Protein AF-0000000066115216 (afdb_homodimer)

Foldseek 3Di:
DPPPVVLVVQLVVQCPDPPQHSVNSSVVSVVVVPDDPVVVVVVVVVVVCCVVQWFAAPQAGAIDSDNHDPLVVDPQADAQEEEEEAHNVVVVLQVVQVQHRHHYHYFVHFDDVVVPDDSVNTCLVSVLVQQVCLLVVVDPPYAEYEYEYAPDPRSVVRLVVSCVSCPPSNHWYKYFDPDLNPDDDDPPPDSNSSSNRRNPIGTD/DPPPVVLVVQLVVQCPDPPQHSVNSSVVSVVVVPDDPVVVVVVVCVVVCCVVQWFAAPQAGAIDSDNHDPLVVDPQADAQEEEEEAHNVVVVLQVVQVQHRHHYHYFVHFDDVVVPDDSVNTCLVSVLVQQVCLLVVVDPPYAEYEYEYAPDPRSVVRLVVSCVSCPPSNHWYKYFDPDPNPDDDDPCPDSNSSSNRRNPIGTD

Nearest PDB structures (foldseek):
  1vdd-assembly1_A  TM=8.696E-01  e=7.258E-22  Deinococcus radiodurans
  3vdp-assembly2_C  TM=8.618E-01  e=1.778E-21  Caldanaerobacter subterraneus subsp. tengcongensis MB4
  4o6p-assembly1_C  TM=8.663E-01  e=4.354E-21  Caldanaerobacter subterraneus subsp. tengcongensis MB4
  4jcv-assembly1_D  TM=8.712E-01  e=4.358E-20  Deinococcus radiodurans R1 = ATCC 13939 = DSM 20539
  4o6o-assembly1_B  TM=7.791E-01  e=2.156E-20  Caldanaerobacter subterraneus subsp. tengcongensis MB4

Solvent-accessible surface area (backbone atoms only — not comparable to full-atom values): 21861 Å² total; per-residue (Å²): 131,93,86,29,68,50,54,49,48,30,20,53,51,45,31,68,41,87,94,27,45,62,69,55,14,42,54,49,43,54,51,55,66,72,47,62,72,62,56,44,50,51,43,28,48,27,46,50,41,28,65,73,49,46,43,62,13,84,83,31,45,34,70,16,63,59,83,56,25,71,70,78,64,38,80,87,41,40,62,37,32,37,39,34,27,30,40,59,72,52,51,56,31,32,54,70,41,64,63,64,61,49,34,62,34,30,26,68,49,57,38,28,75,94,77,69,33,47,66,84,74,34,42,50,65,62,49,51,51,52,52,48,31,13,73,73,63,81,40,63,55,57,49,33,40,35,43,50,53,50,73,44,71,36,28,49,52,36,48,54,53,50,49,64,74,52,55,90,67,83,47,45,44,30,28,41,42,83,74,56,83,56,59,86,80,71,92,68,72,52,34,58,54,50,15,52,20,55,73,51,40,40,76,110,129,93,87,28,68,50,54,50,48,29,20,53,50,45,31,68,42,87,95,28,46,64,70,54,14,42,53,48,42,54,50,54,67,71,45,62,71,60,57,44,50,51,44,27,49,28,45,50,43,27,66,72,48,46,42,61,14,82,84,30,45,33,71,18,63,59,84,55,26,71,69,79,64,39,80,88,40,41,60,38,33,37,39,33,26,31,40,59,71,52,52,56,30,33,53,70,41,64,63,64,60,47,34,60,34,31,26,70,50,58,36,29,76,93,75,68,33,46,65,83,73,34,42,50,63,61,48,52,51,54,53,49,30,12,74,71,61,80,40,66,54,56,49,33,40,35,44,51,54,50,72,44,71,36,27,48,51,36,48,52,52,49,50,63,74,53,55,89,68,84,47,47,45,31,29,40,42,84,73,57,82,57,56,86,77,70,92,69,70,54,35,59,53,52,16,54,20,55,73,51,40,40,78,110

Radius of gyration: 29.04 Å; Cα contacts (8 Å, |Δi|>4): 678; chains: 2; bounding box: 44×91×58 Å

InterPro domains:
  IPR000093 DNA recombination protein RecR [MF_00017] (1-204)
  IPR000093 DNA recombination protein RecR [PTHR30446] (5-203)
  IPR000093 DNA recombination protein RecR [TIGR00615] (4-201)
  IPR006171 TOPRIM domain [PF13662] (81-177)
  IPR006171 TOPRIM domain [PS50880] (80-181)
  IPR006171 TOPRIM domain [SM00493] (80-171)
  IPR015967 Recombination protein RecR, zinc finger domain [PF02132] (54-74)
  IPR023627 Recombination protein RecR [SSF111304] (2-204)
  IPR034137 RecR, TOPRIM domain [cd01025] (82-197)

Structure (mmCIF, N/CA/C/O backbone):
data_AF-0000000066115216-model_v1
#
loop_
_entity.id
_entity.type
_entity.pdbx_description
1 polymer 'Recombination protein RecR'
#
loop_
_atom_site.group_PDB
_atom_site.id
_atom_site.type_symbol
_atom_site.label_atom_id
_atom_site.label_alt_id
_atom_site.label_comp_id
_atom_site.label_asym_id
_atom_site.label_entity_id
_atom_site.label_seq_id
_atom_site.pdbx_PDB_ins_code
_atom_site.Cartn_x
_atom_site.Cartn_y
_atom_site.Cartn_z
_atom_site.occupancy
_atom_site.B_iso_or_equiv
_atom_site.auth_seq_id
_atom_site.auth_comp_id
_atom_site.auth_asym_id
_atom_site.auth_atom_id
_atom_site.pdbx_PDB_model_num
ATOM 1 N N . MET A 1 1 ? 11.969 16.75 3.926 1 57.03 1 MET A N 1
ATOM 2 C CA . MET A 1 1 ? 11.867 15.586 4.809 1 57.03 1 MET A CA 1
ATOM 3 C C . MET A 1 1 ? 10.852 15.836 5.922 1 57.03 1 MET A C 1
ATOM 5 O O . MET A 1 1 ? 10.75 16.953 6.438 1 57.03 1 MET A O 1
ATOM 9 N N . LEU A 1 2 ? 9.758 15.023 6.168 1 64.12 2 LEU A N 1
ATOM 10 C CA . LEU A 1 2 ? 8.641 15.156 7.09 1 64.12 2 LEU A CA 1
ATOM 11 C C . LEU A 1 2 ? 9.133 15.375 8.516 1 64.12 2 LEU A C 1
ATOM 13 O O . LEU A 1 2 ? 8.547 16.156 9.266 1 64.12 2 LEU A O 1
ATOM 17 N N . HIS A 1 3 ? 10.422 15.031 8.82 1 79.06 3 HIS A N 1
ATOM 18 C CA . HIS A 1 3 ? 11.141 15.055 10.086 1 79.06 3 HIS A CA 1
ATOM 19 C C . HIS A 1 3 ? 10.328 14.398 11.195 1 79.06 3 HIS A C 1
ATOM 21 O O . HIS A 1 3 ? 10.281 14.906 12.32 1 79.06 3 HIS A O 1
ATOM 27 N N . ILE A 1 4 ? 9.453 13.539 10.945 1 91.81 4 ILE A N 1
ATOM 28 C CA . ILE A 1 4 ? 8.758 12.656 11.883 1 91.81 4 ILE A CA 1
ATOM 29 C C . ILE A 1 4 ? 9.195 11.211 11.648 1 91.81 4 ILE A C 1
ATOM 31 O O . ILE A 1 4 ? 8.797 10.578 10.664 1 91.81 4 ILE A O 1
ATOM 35 N N . SER A 1 5 ? 9.945 10.672 12.586 1 93.31 5 SER A N 1
ATOM 36 C CA . SER A 1 5 ? 10.656 9.414 12.391 1 93.31 5 SER A CA 1
ATOM 37 C C . SER A 1 5 ? 9.695 8.273 12.078 1 93.31 5 SER A C 1
ATOM 39 O O . SER A 1 5 ? 9.906 7.52 11.133 1 93.31 5 SER A O 1
ATOM 41 N N . ALA A 1 6 ? 8.648 8.148 12.938 1 94.56 6 ALA A N 1
ATOM 42 C CA . ALA A 1 6 ? 7.688 7.07 12.742 1 94.56 6 ALA A CA 1
ATOM 43 C C . ALA A 1 6 ? 7.012 7.168 11.383 1 94.56 6 ALA A C 1
ATOM 45 O O . ALA A 1 6 ? 6.789 6.152 10.719 1 94.56 6 ALA A O 1
ATOM 46 N N . LEU A 1 7 ? 6.711 8.328 10.961 1 94.56 7 LEU A N 1
ATOM 47 C CA . LEU A 1 7 ? 6.066 8.555 9.672 1 94.56 7 LEU A CA 1
ATOM 48 C C . LEU A 1 7 ? 7.031 8.266 8.523 1 94.56 7 LEU A C 1
ATOM 50 O O . LEU A 1 7 ? 6.648 7.668 7.516 1 94.56 7 LEU A O 1
ATOM 54 N N . GLU A 1 8 ? 8.242 8.703 8.68 1 94.81 8 GLU A N 1
ATOM 55 C CA . GLU A 1 8 ? 9.266 8.461 7.68 1 94.81 8 GLU A CA 1
ATOM 56 C C . GLU A 1 8 ? 9.5 6.965 7.48 1 94.81 8 GLU A C 1
ATOM 58 O O . GLU A 1 8 ? 9.695 6.508 6.352 1 94.81 8 GLU A O 1
ATOM 63 N N . LYS A 1 9 ? 9.516 6.293 8.547 1 96.44 9 LYS A N 1
ATOM 64 C CA . LYS A 1 9 ? 9.695 4.844 8.469 1 96.44 9 LYS A CA 1
ATOM 65 C C . LYS A 1 9 ? 8.547 4.191 7.695 1 96.44 9 LYS A C 1
ATOM 67 O O . LYS A 1 9 ? 8.773 3.299 6.879 1 96.44 9 LYS A O 1
ATOM 72 N N . LEU A 1 10 ? 7.355 4.652 8.008 1 97.44 10 LEU A N 1
ATOM 73 C CA . LEU A 1 10 ? 6.211 4.098 7.297 1 97.44 10 LEU A CA 1
ATOM 74 C C . LEU A 1 10 ? 6.289 4.414 5.809 1 97.44 10 LEU A C 1
ATOM 76 O O . LEU A 1 10 ? 6.039 3.545 4.969 1 97.44 10 LEU A O 1
ATOM 80 N N . VAL A 1 11 ? 6.637 5.633 5.461 1 96.44 11 VAL A N 1
ATOM 81 C CA . VAL A 1 11 ? 6.785 6.035 4.066 1 96.44 11 VAL A CA 1
ATOM 82 C C . VAL A 1 11 ? 7.836 5.156 3.385 1 96.44 11 VAL A C 1
ATOM 84 O O . VAL A 1 11 ? 7.633 4.695 2.26 1 96.44 11 VAL A O 1
ATOM 87 N N . HIS A 1 12 ? 8.906 4.91 4.102 1 97.06 12 HIS A N 1
ATOM 88 C CA . HIS A 1 12 ? 9.984 4.086 3.58 1 97.06 12 HIS A CA 1
ATOM 89 C C . HIS A 1 12 ? 9.508 2.668 3.287 1 97.06 12 HIS A C 1
ATOM 91 O O . HIS A 1 12 ? 9.781 2.129 2.211 1 97.06 12 HIS A O 1
ATOM 97 N N . GLU A 1 13 ? 8.828 2.09 4.188 1 98 13 GLU A N 1
ATOM 98 C CA . GLU A 1 13 ? 8.359 0.72 4.008 1 98 13 GLU A CA 1
ATOM 99 C C . GLU A 1 13 ? 7.328 0.635 2.885 1 98 13 GLU A C 1
ATOM 101 O O . GLU A 1 13 ? 7.352 -0.305 2.086 1 98 13 GLU A O 1
ATOM 106 N N . LEU A 1 14 ? 6.426 1.597 2.84 1 98 14 LEU A N 1
ATOM 107 C CA . LEU A 1 14 ? 5.41 1.614 1.793 1 98 14 LEU A CA 1
ATOM 108 C C . LEU A 1 14 ? 6.047 1.785 0.419 1 98 14 LEU A C 1
ATOM 110 O O . LEU A 1 14 ? 5.562 1.232 -0.57 1 98 14 LEU A O 1
ATOM 114 N N . SER A 1 15 ? 7.141 2.498 0.331 1 97.5 15 SER A N 1
ATOM 115 C CA . SER A 1 15 ? 7.801 2.785 -0.937 1 97.5 15 SER A CA 1
ATOM 116 C C . SER A 1 15 ? 8.492 1.547 -1.493 1 97.5 15 SER A C 1
ATOM 118 O O . SER A 1 15 ? 8.898 1.524 -2.656 1 97.5 15 SER A O 1
ATOM 120 N N . ARG A 1 16 ? 8.633 0.53 -0.709 1 96.69 16 ARG A N 1
ATOM 121 C CA . ARG A 1 16 ? 9.234 -0.723 -1.151 1 96.69 16 ARG A CA 1
ATOM 122 C C . ARG A 1 16 ? 8.242 -1.557 -1.953 1 96.69 16 ARG A C 1
ATOM 124 O O . ARG A 1 16 ? 8.625 -2.521 -2.617 1 96.69 16 ARG A O 1
ATOM 131 N N . LEU A 1 17 ? 7.004 -1.22 -1.838 1 97 17 LEU A N 1
ATOM 132 C CA . LEU A 1 17 ? 5.984 -1.913 -2.617 1 97 17 LEU A CA 1
ATOM 133 C C . LEU A 1 17 ? 6.074 -1.536 -4.09 1 97 17 LEU A C 1
ATOM 135 O O . LEU A 1 17 ? 6.301 -0.371 -4.426 1 97 17 LEU A O 1
ATOM 139 N N . PRO A 1 18 ? 5.961 -2.543 -4.969 1 94.06 18 PRO A N 1
ATOM 140 C CA . PRO A 1 18 ? 6.055 -2.242 -6.398 1 94.06 18 PRO A CA 1
ATOM 141 C C . PRO A 1 18 ? 4.98 -1.263 -6.867 1 94.06 18 PRO A C 1
ATOM 143 O O . PRO A 1 18 ? 3.805 -1.427 -6.535 1 94.06 18 PRO A O 1
ATOM 146 N N . GLY A 1 19 ? 5.422 -0.26 -7.598 1 93.81 19 GLY A N 1
ATOM 147 C CA . GLY A 1 19 ? 4.492 0.709 -8.156 1 93.81 19 GLY A CA 1
ATOM 148 C C . GLY A 1 19 ? 4.184 1.854 -7.207 1 93.81 19 GLY A C 1
ATOM 149 O O . GLY A 1 19 ? 3.445 2.775 -7.562 1 93.81 19 GLY A O 1
ATOM 150 N N . ILE A 1 20 ? 4.719 1.768 -6.023 1 96.12 20 ILE A N 1
ATOM 151 C CA . ILE A 1 20 ? 4.488 2.814 -5.031 1 96.12 20 ILE A CA 1
ATOM 152 C C . ILE A 1 20 ? 5.77 3.619 -4.828 1 96.12 20 ILE A C 1
ATOM 154 O O . ILE A 1 20 ? 6.66 3.201 -4.086 1 96.12 20 ILE A O 1
ATOM 158 N N . GLY A 1 21 ? 5.82 4.73 -5.422 1 93.5 21 GLY A N 1
ATOM 159 C CA . GLY A 1 21 ? 6.961 5.609 -5.234 1 93.5 21 GLY A CA 1
ATOM 160 C C . GLY A 1 21 ? 6.883 6.426 -3.957 1 93.5 21 GLY A C 1
ATOM 161 O O . GLY A 1 21 ? 5.887 6.367 -3.236 1 93.5 21 GLY A O 1
ATOM 162 N N . PRO A 1 22 ? 7.891 7.18 -3.75 1 91.19 22 PRO A N 1
ATOM 163 C CA . PRO A 1 22 ? 7.945 7.938 -2.498 1 91.19 22 PRO A CA 1
ATOM 164 C C . PRO A 1 22 ? 6.773 8.906 -2.344 1 91.19 22 PRO A C 1
ATOM 166 O O . PRO A 1 22 ? 6.25 9.078 -1.24 1 91.19 22 PRO A O 1
ATOM 169 N N . LYS A 1 23 ? 6.398 9.523 -3.354 1 88.75 23 LYS A N 1
ATOM 170 C CA . LYS A 1 23 ? 5.293 10.477 -3.291 1 88.75 23 LYS A CA 1
ATOM 171 C C . LYS A 1 23 ? 3.986 9.781 -2.912 1 88.75 23 LYS A C 1
ATOM 173 O O . LYS A 1 23 ? 3.258 10.25 -2.037 1 88.75 23 LYS A O 1
ATOM 178 N N . THR A 1 24 ? 3.75 8.703 -3.582 1 93.06 24 THR A N 1
ATOM 179 C CA . THR A 1 24 ? 2.553 7.922 -3.287 1 93.06 24 THR A CA 1
ATOM 180 C C . THR A 1 24 ? 2.623 7.332 -1.882 1 93.06 24 THR A C 1
ATOM 182 O O . THR A 1 24 ? 1.634 7.348 -1.146 1 93.06 24 THR A O 1
ATOM 185 N N . ALA A 1 25 ? 3.775 6.852 -1.558 1 96.25 25 ALA A N 1
ATOM 186 C CA . ALA A 1 25 ? 3.973 6.297 -0.222 1 96.25 25 ALA A CA 1
ATOM 187 C C . ALA A 1 25 ? 3.646 7.324 0.856 1 96.25 25 ALA A C 1
ATOM 189 O O . ALA A 1 25 ? 3.029 6.996 1.871 1 96.25 25 ALA A O 1
ATOM 190 N N . GLN A 1 26 ? 4.051 8.469 0.618 1 92.19 26 GLN A N 1
ATOM 191 C CA . GLN A 1 26 ? 3.779 9.539 1.569 1 92.19 26 GLN A CA 1
ATOM 192 C C . GLN A 1 26 ? 2.281 9.812 1.683 1 92.19 26 GLN A C 1
ATOM 194 O O . GLN A 1 26 ? 1.754 9.961 2.787 1 92.19 26 GLN A O 1
ATOM 199 N N . ARG A 1 27 ? 1.673 9.875 0.555 1 90.75 27 ARG A N 1
ATOM 200 C CA . ARG A 1 27 ? 0.226 10.062 0.549 1 90.75 27 ARG A CA 1
ATOM 201 C C . ARG A 1 27 ? -0.474 8.961 1.34 1 90.75 27 ARG A C 1
ATOM 203 O O . ARG A 1 27 ? -1.367 9.242 2.143 1 90.75 27 ARG A O 1
ATOM 210 N N . LEU A 1 28 ? -0.059 7.801 1.14 1 96.31 28 LEU A N 1
ATOM 211 C CA . LEU A 1 28 ? -0.652 6.664 1.833 1 96.31 28 LEU A CA 1
ATOM 212 C C . LEU A 1 28 ? -0.384 6.738 3.332 1 96.31 28 LEU A C 1
ATOM 214 O O . LEU A 1 28 ? -1.267 6.445 4.141 1 96.31 28 LEU A O 1
ATOM 218 N N . ALA A 1 29 ? 0.762 7.125 3.664 1 95.56 29 ALA A N 1
ATOM 219 C CA . ALA A 1 29 ? 1.128 7.234 5.074 1 95.56 29 ALA A CA 1
ATOM 220 C C . ALA A 1 29 ? 0.261 8.266 5.785 1 95.56 29 ALA A C 1
ATOM 222 O O . ALA A 1 29 ? -0.219 8.023 6.898 1 95.56 29 ALA A O 1
ATOM 223 N N . TYR A 1 30 ? 0.048 9.375 5.148 1 90.88 30 TYR A N 1
ATOM 224 C CA . TYR A 1 30 ? -0.783 10.414 5.738 1 90.88 30 TYR A CA 1
ATOM 225 C C . TYR A 1 30 ? -2.234 9.961 5.844 1 90.88 30 TYR A C 1
ATOM 227 O O . TYR A 1 30 ? -2.922 10.281 6.816 1 90.88 30 TYR A O 1
ATOM 235 N N . TYR A 1 31 ? -2.648 9.273 4.863 1 94 31 TYR A N 1
ATOM 236 C CA . TYR A 1 31 ? -3.988 8.703 4.93 1 94 31 TYR A CA 1
ATOM 237 C C . TYR A 1 31 ? -4.133 7.793 6.148 1 94 31 TYR A C 1
ATOM 239 O O . TYR A 1 31 ? -5.098 7.91 6.906 1 94 31 TYR A O 1
ATOM 247 N N . ILE A 1 32 ? -3.197 6.926 6.273 1 96 32 ILE A N 1
ATOM 248 C CA . ILE A 1 32 ? -3.223 5.973 7.379 1 96 32 ILE A CA 1
ATOM 249 C C . ILE A 1 32 ? -3.238 6.73 8.711 1 96 32 ILE A C 1
ATOM 251 O O . ILE A 1 32 ? -3.969 6.359 9.633 1 96 32 ILE A O 1
ATOM 255 N N . LEU A 1 33 ? -2.463 7.754 8.75 1 92.38 33 LEU A N 1
ATOM 256 C CA . LEU A 1 33 ? -2.383 8.562 9.969 1 92.38 33 LEU A CA 1
ATOM 257 C C . LEU A 1 33 ? -3.742 9.156 10.312 1 92.38 33 LEU A C 1
ATOM 259 O O . LEU A 1 33 ? -4.074 9.312 11.492 1 92.38 33 LEU A O 1
ATOM 263 N N . ARG A 1 34 ? -4.527 9.453 9.367 1 89.5 34 ARG A N 1
ATOM 264 C CA . ARG A 1 34 ? -5.801 10.133 9.578 1 89.5 34 ARG A CA 1
ATOM 265 C C . ARG A 1 34 ? -6.902 9.133 9.922 1 89.5 34 ARG A C 1
ATOM 267 O O . ARG A 1 34 ? -7.977 9.523 10.391 1 89.5 34 ARG A O 1
ATOM 274 N N . THR A 1 35 ? -6.66 7.863 9.648 1 92.06 35 THR A N 1
ATOM 275 C CA . THR A 1 35 ? -7.656 6.848 9.969 1 92.06 35 THR A CA 1
ATOM 276 C C . THR A 1 35 ? -7.633 6.516 11.461 1 92.06 35 THR A C 1
ATOM 278 O O . THR A 1 35 ? -6.695 6.887 12.164 1 92.06 35 THR A O 1
ATOM 281 N N . GLY A 1 36 ? -8.672 5.906 11.93 1 91.44 36 GLY A N 1
ATOM 282 C CA . GLY A 1 36 ? -8.641 5.359 13.281 1 91.44 36 GLY A CA 1
ATOM 283 C C . GLY A 1 36 ? -7.645 4.227 13.438 1 91.44 36 GLY A C 1
ATOM 284 O O . GLY A 1 36 ? -7 3.818 12.469 1 91.44 36 GLY A O 1
ATOM 285 N N . ASN A 1 37 ? -7.504 3.74 14.641 1 94.75 37 ASN A N 1
ATOM 286 C CA . ASN A 1 37 ? -6.535 2.693 14.945 1 94.75 37 ASN A CA 1
ATOM 287 C C . ASN A 1 37 ? -6.953 1.352 14.352 1 94.75 37 ASN A C 1
ATOM 289 O O . ASN A 1 37 ? -6.113 0.475 14.133 1 94.75 37 ASN A O 1
ATOM 293 N N . GLU A 1 38 ? -8.18 1.227 14.07 1 96.38 38 GLU A N 1
ATOM 294 C CA . GLU A 1 38 ? -8.719 -0.063 13.656 1 96.38 38 GLU A CA 1
ATOM 295 C C . GLU A 1 38 ? -8.156 -0.49 12.305 1 96.38 38 GLU A C 1
ATOM 297 O O . GLU A 1 38 ? -7.738 -1.639 12.133 1 96.38 38 GLU A O 1
ATOM 302 N N . TYR A 1 39 ? -8.102 0.486 11.453 1 97.06 39 TYR A N 1
ATOM 303 C CA . TYR A 1 39 ? -7.707 0.114 10.102 1 97.06 39 TYR A CA 1
ATOM 304 C C . TYR A 1 39 ? -6.246 -0.316 10.055 1 97.06 39 TYR A C 1
ATOM 306 O O . TYR A 1 39 ? -5.93 -1.404 9.57 1 97.06 39 TYR A O 1
ATOM 314 N N . PRO A 1 40 ? -5.277 0.459 10.555 1 97.44 40 PRO A N 1
ATOM 315 C CA . PRO A 1 40 ? -3.891 -0.01 10.57 1 97.44 40 PRO A CA 1
ATOM 316 C C . PRO A 1 40 ? -3.73 -1.356 11.273 1 97.44 40 PRO A C 1
ATOM 318 O O . PRO A 1 40 ? -2.887 -2.166 10.883 1 97.44 40 PRO A O 1
ATOM 321 N N . GLU A 1 41 ? -4.461 -1.582 12.258 1 97.69 41 GLU A N 1
ATOM 322 C CA . GLU A 1 41 ? -4.406 -2.857 12.969 1 97.69 41 GLU A CA 1
ATOM 323 C C . GLU A 1 41 ? -4.879 -4.004 12.078 1 97.69 41 GLU A C 1
ATOM 325 O O . GLU A 1 41 ? -4.238 -5.055 12.023 1 97.69 41 GLU A O 1
ATOM 330 N N . ARG A 1 42 ? -5.992 -3.791 11.398 1 97.88 42 ARG A N 1
ATOM 331 C CA . ARG A 1 42 ? -6.508 -4.809 10.484 1 97.88 42 ARG A CA 1
ATOM 332 C C . ARG A 1 42 ? -5.52 -5.09 9.359 1 97.88 42 ARG A C 1
ATOM 334 O O . ARG A 1 42 ? -5.301 -6.242 8.992 1 97.88 42 ARG A O 1
ATOM 341 N N . LEU A 1 43 ? -4.965 -4.02 8.836 1 98.31 43 LEU A N 1
ATOM 342 C CA . LEU A 1 43 ? -3.996 -4.176 7.762 1 98.31 43 LEU A CA 1
ATOM 343 C C . LEU A 1 43 ? -2.76 -4.926 8.25 1 98.31 43 LEU A C 1
ATOM 345 O O . LEU A 1 43 ? -2.26 -5.82 7.559 1 98.31 43 LEU A O 1
ATOM 349 N N . SER A 1 44 ? -2.268 -4.527 9.414 1 98.31 44 SER A N 1
ATOM 350 C CA . SER A 1 44 ? -1.124 -5.207 10.016 1 98.31 44 SER A CA 1
ATOM 351 C C . SER A 1 44 ? -1.404 -6.691 10.211 1 98.31 44 SER A C 1
ATOM 353 O O . SER A 1 44 ? -0.568 -7.535 9.883 1 98.31 44 SER A O 1
ATOM 355 N N . GLU A 1 45 ? -2.553 -6.984 10.727 1 98.06 45 GLU A N 1
ATOM 356 C CA . GLU A 1 45 ? -2.939 -8.375 10.953 1 98.06 45 GLU A CA 1
ATOM 357 C C . GLU A 1 45 ? -3.014 -9.148 9.641 1 98.06 45 GLU A C 1
ATOM 359 O O . GLU A 1 45 ? -2.592 -10.305 9.562 1 98.06 45 GLU A O 1
ATOM 364 N N . ALA A 1 46 ? -3.609 -8.555 8.703 1 98 46 ALA A N 1
ATOM 365 C CA . ALA A 1 46 ? -3.732 -9.195 7.398 1 98 46 ALA A CA 1
ATOM 366 C C . ALA A 1 46 ? -2.359 -9.5 6.805 1 98 46 ALA A C 1
ATOM 368 O O . ALA A 1 46 ? -2.154 -10.562 6.215 1 98 46 ALA A O 1
ATOM 369 N N . LEU A 1 47 ? -1.439 -8.586 6.941 1 98.06 47 LEU A N 1
ATOM 370 C CA . LEU A 1 47 ? -0.071 -8.758 6.461 1 98.06 47 LEU A CA 1
ATOM 371 C C . LEU A 1 47 ? 0.584 -9.969 7.109 1 98.06 47 LEU A C 1
ATOM 373 O O . LEU A 1 47 ? 1.174 -10.805 6.422 1 98.06 47 LEU A O 1
ATOM 377 N N . LEU A 1 48 ? 0.459 -10.031 8.375 1 97.56 48 LEU A N 1
ATOM 378 C CA . LEU A 1 48 ? 1.113 -11.102 9.125 1 97.56 48 LEU A CA 1
ATOM 379 C C . LEU A 1 48 ? 0.408 -12.43 8.898 1 97.56 48 LEU A C 1
ATOM 381 O O . LEU A 1 48 ? 1.06 -13.477 8.805 1 97.56 48 LEU A O 1
ATOM 385 N N . ARG A 1 49 ? -0.871 -12.422 8.797 1 97 49 ARG A N 1
ATOM 386 C CA . ARG A 1 49 ? -1.667 -13.633 8.617 1 97 49 ARG A CA 1
ATOM 387 C C . ARG A 1 49 ? -1.369 -14.289 7.273 1 97 49 ARG A C 1
ATOM 389 O O . ARG A 1 49 ? -1.328 -15.516 7.172 1 97 49 ARG A O 1
ATOM 396 N N . VAL A 1 50 ? -1.199 -13.5 6.262 1 96.44 50 VAL A N 1
ATOM 397 C CA . VAL A 1 50 ? -0.963 -14.07 4.941 1 96.44 50 VAL A CA 1
ATOM 398 C C . VAL A 1 50 ? 0.341 -14.867 4.945 1 96.44 50 VAL A C 1
ATOM 400 O O . VAL A 1 50 ? 0.431 -15.93 4.324 1 96.44 50 VAL A O 1
ATOM 403 N N . LYS A 1 51 ? 1.303 -14.375 5.652 1 95.5 51 LYS A N 1
ATOM 404 C CA . LYS A 1 51 ? 2.594 -15.055 5.738 1 95.5 51 LYS A CA 1
ATOM 405 C C . LYS A 1 51 ? 2.494 -16.328 6.578 1 95.5 51 LYS A C 1
ATOM 407 O O . LYS A 1 51 ? 3.168 -17.312 6.289 1 95.5 51 LYS A O 1
ATOM 412 N N . ALA A 1 52 ? 1.693 -16.312 7.547 1 95.75 52 ALA A N 1
ATOM 413 C CA . ALA A 1 52 ? 1.558 -17.422 8.477 1 95.75 52 ALA A CA 1
ATOM 414 C C . ALA A 1 52 ? 0.706 -18.547 7.879 1 95.75 52 ALA A C 1
ATOM 416 O O . ALA A 1 52 ? 0.958 -19.719 8.125 1 95.75 52 ALA A O 1
ATOM 417 N N . GLU A 1 53 ? -0.274 -18.172 7.086 1 96.5 53 GLU A N 1
ATOM 418 C CA . GLU A 1 53 ? -1.305 -19.141 6.723 1 96.5 53 GLU A CA 1
ATOM 419 C C . GLU A 1 53 ? -1.141 -19.609 5.281 1 96.5 53 GLU A C 1
ATOM 421 O O . GLU A 1 53 ? -1.551 -20.719 4.93 1 96.5 53 GLU A O 1
ATOM 426 N N . VAL A 1 54 ? -0.584 -18.797 4.445 1 96.25 54 VAL A N 1
ATOM 427 C CA . VAL A 1 54 ? -0.508 -19.141 3.029 1 96.25 54 VAL A CA 1
ATOM 428 C C . VAL A 1 54 ? 0.788 -19.891 2.748 1 96.25 54 VAL A C 1
ATOM 430 O O . VAL A 1 54 ? 1.863 -19.484 3.189 1 96.25 54 VAL A O 1
ATOM 433 N N . HIS A 1 55 ? 0.699 -20.953 2.035 1 95.12 55 HIS A N 1
ATOM 434 C CA . HIS A 1 55 ? 1.84 -21.797 1.663 1 95.12 55 HIS A CA 1
ATOM 435 C C . HIS A 1 55 ? 1.634 -22.422 0.292 1 95.12 55 HIS A C 1
ATOM 437 O O . HIS A 1 55 ? 0.556 -22.312 -0.296 1 95.12 55 HIS A O 1
ATOM 443 N N . ASP A 1 56 ? 2.645 -23.094 -0.224 1 95.75 56 ASP A N 1
ATOM 444 C CA . ASP A 1 56 ? 2.559 -23.766 -1.513 1 95.75 56 ASP A CA 1
ATOM 445 C C . ASP A 1 56 ? 1.747 -25.062 -1.398 1 95.75 56 ASP A C 1
ATOM 447 O O . ASP A 1 56 ? 1.892 -25.812 -0.428 1 95.75 56 ASP A O 1
ATOM 451 N N . CYS A 1 57 ? 0.851 -25.25 -2.24 1 97.19 57 CYS A N 1
ATOM 452 C CA . CYS A 1 57 ? 0.209 -26.562 -2.379 1 97.19 57 CYS A CA 1
ATOM 453 C C . CYS A 1 57 ? 1.245 -27.656 -2.57 1 97.19 57 CYS A C 1
ATOM 455 O O . CYS A 1 57 ? 2.141 -27.531 -3.406 1 97.19 57 CYS A O 1
ATOM 457 N N . PRO A 1 58 ? 1.122 -28.703 -1.828 1 97.19 58 PRO A N 1
ATOM 458 C CA . PRO A 1 58 ? 2.143 -29.75 -1.936 1 97.19 58 PRO A CA 1
ATOM 459 C C . PRO A 1 58 ? 2.104 -30.469 -3.277 1 97.19 58 PRO A C 1
ATOM 461 O O . PRO A 1 58 ? 3.064 -31.156 -3.641 1 97.19 58 PRO A O 1
ATOM 464 N N . THR A 1 59 ? 1.083 -30.312 -4.055 1 96.31 59 THR A N 1
ATOM 465 C CA . THR A 1 59 ? 0.916 -31.031 -5.312 1 96.31 59 THR A CA 1
ATOM 466 C C . THR A 1 59 ? 1.383 -30.172 -6.492 1 96.31 59 THR A C 1
ATOM 468 O O . THR A 1 59 ? 2.223 -30.609 -7.281 1 96.31 59 THR A O 1
ATOM 471 N N . CYS A 1 60 ? 0.853 -28.969 -6.578 1 97.69 60 CYS A N 1
ATOM 472 C CA . CYS A 1 60 ? 1.066 -28.219 -7.809 1 97.69 60 CYS A CA 1
ATOM 473 C C . CYS A 1 60 ? 1.864 -26.938 -7.539 1 97.69 60 CYS A C 1
ATOM 475 O O . CYS A 1 60 ? 2.203 -26.203 -8.469 1 97.69 60 CYS A O 1
ATOM 477 N N . PHE A 1 61 ? 2.01 -26.594 -6.223 1 97.5 61 PHE A N 1
ATOM 478 C CA . PHE A 1 61 ? 2.836 -25.484 -5.766 1 97.5 61 PHE A CA 1
ATOM 479 C C . PHE A 1 61 ? 2.139 -24.156 -6.02 1 97.5 61 PHE A C 1
ATOM 481 O O . PHE A 1 61 ? 2.787 -23.109 -6.07 1 97.5 61 PHE A O 1
ATOM 488 N N . ASN A 1 62 ? 0.849 -24.172 -6.23 1 95.69 62 ASN A N 1
ATOM 489 C CA . ASN A 1 62 ? 0.031 -22.969 -6.105 1 95.69 62 ASN A CA 1
ATOM 490 C C . ASN A 1 62 ? -0.114 -22.531 -4.648 1 95.69 62 ASN A C 1
ATOM 492 O O . ASN A 1 62 ? 0.142 -23.328 -3.736 1 95.69 62 ASN A O 1
ATOM 496 N N . TYR A 1 63 ? -0.54 -21.297 -4.477 1 95 63 TYR A N 1
ATOM 497 C CA . TYR A 1 63 ? -0.75 -20.828 -3.111 1 95 63 TYR A CA 1
ATOM 498 C C . TYR A 1 63 ? -2.051 -21.375 -2.539 1 95 63 TYR A C 1
ATOM 500 O O . TYR A 1 63 ? -3.049 -21.5 -3.254 1 95 63 TYR A O 1
ATOM 508 N N . THR A 1 64 ? -2.016 -21.672 -1.254 1 95.44 64 THR A N 1
ATOM 509 C CA . THR A 1 64 ? -3.211 -22.109 -0.546 1 95.44 64 THR A CA 1
ATOM 510 C C . THR A 1 64 ? -3.082 -21.859 0.951 1 95.44 64 THR A C 1
ATOM 512 O O . THR A 1 64 ? -1.977 -21.656 1.46 1 95.44 64 THR A O 1
ATOM 515 N N . ASP A 1 65 ? -4.176 -21.703 1.61 1 95.06 65 ASP A N 1
ATOM 516 C CA . ASP A 1 65 ? -4.188 -21.594 3.066 1 95.06 65 ASP A CA 1
ATOM 517 C C . ASP A 1 65 ? -4.852 -22.828 3.691 1 95.06 65 ASP A C 1
ATOM 519 O O . ASP A 1 65 ? -5.188 -22.828 4.879 1 95.06 65 ASP A O 1
ATOM 523 N N . THR A 1 66 ? -5.141 -23.844 2.895 1 94.75 66 THR A N 1
ATOM 524 C CA . THR A 1 66 ? -5.637 -25.156 3.311 1 94.75 66 THR A CA 1
ATOM 525 C C . THR A 1 66 ? -4.629 -26.25 2.98 1 94.75 66 THR A C 1
ATOM 527 O O . THR A 1 66 ? -3.496 -25.953 2.59 1 94.75 66 THR A O 1
ATOM 530 N N . ASP A 1 67 ? -5.027 -27.5 3.084 1 95.56 67 ASP A N 1
ATOM 531 C CA . ASP A 1 67 ? -4.086 -28.594 2.861 1 95.56 67 ASP A CA 1
ATOM 532 C C . ASP A 1 67 ? -3.625 -28.641 1.405 1 95.56 67 ASP A C 1
ATOM 534 O O . ASP A 1 67 ? -2.434 -28.781 1.13 1 95.56 67 ASP A O 1
ATOM 538 N N . ILE A 1 68 ? -4.578 -28.531 0.504 1 95.62 68 ILE A N 1
ATOM 539 C CA . ILE A 1 68 ? -4.277 -28.469 -0.921 1 95.62 68 ILE A CA 1
ATOM 540 C C . ILE A 1 68 ? -5.086 -27.359 -1.573 1 95.62 68 ILE A C 1
ATOM 542 O O . ILE A 1 68 ? -6.086 -26.906 -1.016 1 95.62 68 ILE A O 1
ATOM 546 N N . CYS A 1 69 ? -4.648 -26.891 -2.684 1 95.69 69 CYS A N 1
ATOM 547 C CA . CYS A 1 69 ? -5.312 -25.75 -3.311 1 95.69 69 CYS A CA 1
ATOM 548 C C . CYS A 1 69 ? -6.629 -26.172 -3.949 1 95.69 69 CYS A C 1
ATOM 550 O O . CYS A 1 69 ? -6.887 -27.359 -4.133 1 95.69 69 CYS A O 1
ATOM 552 N N . ARG A 1 70 ? -7.402 -25.25 -4.324 1 93.56 70 ARG A N 1
ATOM 553 C CA . ARG A 1 70 ? -8.758 -25.484 -4.82 1 93.56 70 ARG A CA 1
ATOM 554 C C . ARG A 1 70 ? -8.727 -26.234 -6.148 1 93.56 70 ARG A C 1
ATOM 556 O O . ARG A 1 70 ? -9.656 -26.984 -6.469 1 93.56 70 ARG A O 1
ATOM 563 N N . TYR A 1 71 ? -7.734 -26.031 -6.965 1 95.12 71 TYR A N 1
ATOM 564 C CA . TYR A 1 71 ? -7.648 -26.688 -8.266 1 95.12 71 TYR A CA 1
ATOM 565 C C . TYR A 1 71 ? -7.254 -28.141 -8.117 1 95.12 71 TYR A C 1
ATOM 567 O O . TYR A 1 71 ? -7.719 -29 -8.875 1 95.12 71 TYR A O 1
ATOM 575 N N . CYS A 1 72 ? -6.422 -28.453 -7.172 1 96.06 72 CYS A N 1
ATOM 576 C CA . CYS A 1 72 ? -6.039 -29.828 -6.895 1 96.06 72 CYS A CA 1
ATOM 577 C C . CYS A 1 72 ? -7.145 -30.562 -6.148 1 96.06 72 CYS A C 1
ATOM 579 O O . CYS A 1 72 ? -7.297 -31.781 -6.297 1 96.06 72 CYS A O 1
ATOM 581 N N . GLU A 1 73 ? -7.91 -29.844 -5.441 1 95.62 73 GLU A N 1
ATOM 582 C CA . GLU A 1 73 ? -8.992 -30.438 -4.672 1 95.62 73 GLU A CA 1
ATOM 583 C C . GLU A 1 73 ? -10.211 -30.703 -5.555 1 95.62 73 GLU A C 1
ATOM 585 O O . GLU A 1 73 ? -11.047 -31.547 -5.234 1 95.62 73 GLU A O 1
ATOM 590 N N . ASP A 1 74 ? -10.336 -30.047 -6.609 1 95.44 74 ASP A N 1
ATOM 591 C CA . ASP A 1 74 ? -11.508 -30.109 -7.48 1 95.44 74 ASP A CA 1
ATOM 592 C C . ASP A 1 74 ? -11.523 -31.422 -8.273 1 95.44 74 ASP A C 1
ATOM 594 O O . ASP A 1 74 ? -10.797 -31.562 -9.258 1 95.44 74 ASP A O 1
ATOM 598 N N . SER A 1 75 ? -12.469 -32.25 -7.957 1 94.94 75 SER A N 1
ATOM 599 C CA . SER A 1 75 ? -12.531 -33.562 -8.578 1 94.94 75 SER A CA 1
ATOM 600 C C . SER A 1 75 ? -13.102 -33.5 -9.984 1 94.94 75 SER A C 1
ATOM 602 O O . SER A 1 75 ? -13.023 -34.469 -10.75 1 94.94 75 SER A O 1
ATOM 604 N N . HIS A 1 76 ? -13.617 -32.438 -10.375 1 95.31 76 HIS A N 1
ATOM 605 C CA . HIS A 1 76 ? -14.219 -32.281 -11.695 1 95.31 76 HIS A CA 1
ATOM 606 C C . HIS A 1 76 ? -13.156 -31.938 -12.742 1 95.31 76 HIS A C 1
ATOM 608 O O . HIS A 1 76 ? -13.43 -31.969 -13.938 1 95.31 76 HIS A O 1
ATOM 614 N N . ARG A 1 77 ? -12.016 -31.672 -12.289 1 95.44 77 ARG A N 1
ATOM 615 C CA . ARG A 1 77 ? -10.938 -31.344 -13.219 1 95.44 77 ARG A CA 1
ATOM 616 C C . ARG A 1 77 ? -10.266 -32.594 -13.758 1 95.44 77 ARG A C 1
ATOM 618 O O . ARG A 1 77 ? -10.18 -33.594 -13.062 1 95.44 77 ARG A O 1
ATOM 625 N N . SER A 1 78 ? -9.789 -32.438 -14.961 1 95.5 78 SER A N 1
ATOM 626 C CA . SER A 1 78 ? -9.117 -33.562 -15.594 1 95.5 78 SER A CA 1
ATOM 627 C C . SER A 1 78 ? -7.688 -33.719 -15.094 1 95.5 78 SER A C 1
ATOM 629 O O . SER A 1 78 ? -6.949 -32.75 -15.008 1 95.5 78 SER A O 1
ATOM 631 N N . ASP A 1 79 ? -7.309 -34.938 -14.891 1 95.5 79 ASP A N 1
ATOM 632 C CA . ASP A 1 79 ? -5.941 -35.219 -14.461 1 95.5 79 ASP A CA 1
ATOM 633 C C . ASP A 1 79 ? -5.047 -35.5 -15.664 1 95.5 79 ASP A C 1
ATOM 635 O O . ASP A 1 79 ? -3.834 -35.688 -15.516 1 95.5 79 ASP A O 1
ATOM 639 N N . GLU A 1 80 ? -5.629 -35.469 -16.781 1 94.62 80 GLU A N 1
ATOM 640 C CA . GLU A 1 80 ? -4.914 -35.938 -17.969 1 94.62 80 GLU A CA 1
ATOM 641 C C . GLU A 1 80 ? -3.998 -34.844 -18.516 1 94.62 80 GLU A C 1
ATOM 643 O O . GLU A 1 80 ? -3.115 -35.125 -19.328 1 94.62 80 GLU A O 1
ATOM 648 N N . SER A 1 81 ? -4.234 -33.625 -18.125 1 95.19 81 SER A N 1
ATOM 649 C CA . SER A 1 81 ? -3.447 -32.5 -18.641 1 95.19 81 SER A CA 1
ATOM 650 C C . SER A 1 81 ? -2.93 -31.609 -17.516 1 95.19 81 SER A C 1
ATOM 652 O O . SER A 1 81 ? -3.658 -31.312 -16.578 1 95.19 81 SER A O 1
ATOM 654 N N . ILE A 1 82 ? -1.642 -31.297 -17.625 1 96.69 82 ILE A N 1
ATOM 655 C CA . ILE A 1 82 ? -1.026 -30.375 -16.672 1 96.69 82 ILE A CA 1
ATOM 656 C C . ILE A 1 82 ? -0.561 -29.109 -17.406 1 96.69 82 ILE A C 1
ATOM 658 O O . ILE A 1 82 ? 0.143 -29.188 -18.406 1 96.69 82 ILE A O 1
ATOM 662 N N . CYS A 1 83 ? -1.026 -28.047 -16.922 1 95.94 83 CYS A N 1
ATOM 663 C CA . CYS A 1 83 ? -0.567 -26.75 -17.422 1 95.94 83 CYS A CA 1
ATOM 664 C C . CYS A 1 83 ? 0.503 -26.156 -16.516 1 95.94 83 CYS A C 1
ATOM 666 O O . CYS A 1 83 ? 0.238 -25.875 -15.352 1 95.94 83 CYS A O 1
ATOM 668 N N . VAL A 1 84 ? 1.667 -25.953 -17.094 1 97 84 VAL A N 1
ATOM 669 C CA . VAL A 1 84 ? 2.812 -25.469 -16.328 1 97 84 VAL A CA 1
ATOM 670 C C . VAL A 1 84 ? 2.932 -23.953 -16.484 1 97 84 VAL A C 1
ATOM 672 O O . VAL A 1 84 ? 2.979 -23.438 -17.609 1 97 84 VAL A O 1
ATOM 675 N N . VAL A 1 85 ? 2.936 -23.266 -15.32 1 95.12 85 VAL A N 1
ATOM 676 C CA . VAL A 1 85 ? 3.006 -21.812 -15.352 1 95.12 85 VAL A CA 1
ATOM 677 C C . VAL A 1 85 ? 4.203 -21.328 -14.531 1 95.12 85 VAL A C 1
ATOM 679 O O . VAL A 1 85 ? 4.75 -22.078 -13.727 1 95.12 85 VAL A O 1
ATOM 682 N N . GLU A 1 86 ? 4.598 -20.016 -14.719 1 94.06 86 GLU A N 1
ATOM 683 C CA . GLU A 1 86 ? 5.75 -19.469 -14.008 1 94.06 86 GLU A CA 1
ATOM 684 C C . GLU A 1 86 ? 5.375 -19.062 -12.586 1 94.06 86 GLU A C 1
ATOM 686 O O . GLU A 1 86 ? 6.121 -19.312 -11.641 1 94.06 86 GLU A O 1
ATOM 691 N N . GLU A 1 87 ? 4.184 -18.453 -12.469 1 91.75 87 GLU A N 1
ATOM 692 C CA . GLU A 1 87 ? 3.768 -17.891 -11.188 1 91.75 87 GLU A CA 1
ATOM 693 C C . GLU A 1 87 ? 2.32 -18.266 -10.875 1 91.75 87 GLU A C 1
ATOM 695 O O . GLU A 1 87 ? 1.51 -18.453 -11.781 1 91.75 87 GLU A O 1
ATOM 700 N N . PRO A 1 88 ? 2.01 -18.281 -9.57 1 92 88 PRO A N 1
ATOM 701 C CA . PRO A 1 88 ? 0.623 -18.562 -9.188 1 92 88 PRO A CA 1
ATOM 702 C C . PRO A 1 88 ? -0.366 -17.578 -9.805 1 92 88 PRO A C 1
ATOM 704 O O . PRO A 1 88 ? -1.492 -17.953 -10.133 1 92 88 PRO A O 1
ATOM 707 N N . SER A 1 89 ? 0.036 -16.375 -9.984 1 85.44 89 SER A N 1
ATOM 708 C CA . SER A 1 89 ? -0.845 -15.352 -10.539 1 85.44 89 SER A CA 1
ATOM 709 C C . SER A 1 89 ? -1.261 -15.695 -11.969 1 85.44 89 SER A C 1
ATOM 711 O O . SER A 1 89 ? -2.301 -15.234 -12.445 1 85.44 89 SER A O 1
ATOM 713 N N . ASP A 1 90 ? -0.543 -16.5 -12.68 1 86.31 90 ASP A N 1
ATOM 714 C CA . ASP A 1 90 ? -0.854 -16.906 -14.047 1 86.31 90 ASP A CA 1
ATOM 715 C C . ASP A 1 90 ? -2.096 -17.797 -14.086 1 86.31 90 ASP A C 1
ATOM 717 O O . ASP A 1 90 ? -2.84 -17.797 -15.07 1 86.31 90 ASP A O 1
ATOM 721 N N . ILE A 1 91 ? -2.238 -18.516 -13.047 1 90.19 91 ILE A N 1
ATOM 722 C CA . ILE A 1 91 ? -3.385 -19.422 -12.969 1 90.19 91 ILE A CA 1
ATOM 723 C C . ILE A 1 91 ? -4.68 -18.609 -13.016 1 90.19 91 ILE A C 1
ATOM 725 O O . ILE A 1 91 ? -5.621 -18.984 -13.719 1 90.19 91 ILE A O 1
ATOM 729 N N . MET A 1 92 ? -4.648 -17.547 -12.289 1 81.38 92 MET A N 1
ATOM 730 C CA . MET A 1 92 ? -5.844 -16.719 -12.25 1 81.38 92 MET A CA 1
ATOM 731 C C . MET A 1 92 ? -6.207 -16.219 -13.648 1 81.38 92 MET A C 1
ATOM 733 O O . MET A 1 92 ? -7.383 -16.188 -14.008 1 81.38 92 MET A O 1
ATOM 737 N N . ARG A 1 93 ? -5.254 -15.906 -14.359 1 79 93 ARG A N 1
ATOM 738 C CA . ARG A 1 93 ? -5.465 -15.406 -15.711 1 79 93 ARG A CA 1
ATOM 739 C C . ARG A 1 93 ? -6.031 -16.5 -16.609 1 79 93 ARG A C 1
ATOM 741 O O . ARG A 1 93 ? -6.93 -16.234 -17.422 1 79 93 ARG A O 1
ATOM 748 N N . ILE A 1 94 ? -5.527 -17.578 -16.5 1 85.31 94 ILE A N 1
ATOM 749 C CA . ILE A 1 94 ? -5.969 -18.703 -17.312 1 85.31 94 ILE A CA 1
ATOM 750 C C . ILE A 1 94 ? -7.387 -19.109 -16.922 1 85.31 94 ILE A C 1
ATOM 752 O O . ILE A 1 94 ? -8.242 -19.312 -17.781 1 85.31 94 ILE A O 1
ATOM 756 N N . GLU A 1 95 ? -7.641 -19.141 -15.625 1 86 95 GLU A N 1
ATOM 757 C CA . GLU A 1 95 ? -8.945 -19.547 -15.117 1 86 95 GLU A CA 1
ATOM 758 C C . GLU A 1 95 ? -10.031 -18.562 -15.531 1 86 95 GLU A C 1
ATOM 760 O O . GLU A 1 95 ? -11.164 -18.953 -15.828 1 86 95 GLU A O 1
ATOM 765 N N . SER A 1 96 ? -9.656 -17.344 -15.477 1 79.12 96 SER A N 1
ATOM 766 C CA . SER A 1 96 ? -10.617 -16.312 -15.836 1 79.12 96 SER A CA 1
ATOM 767 C C . SER A 1 96 ? -11.062 -16.438 -17.297 1 79.12 96 SER A C 1
ATOM 769 O O . SER A 1 96 ? -12.164 -16.031 -17.656 1 79.12 96 SER A O 1
ATOM 771 N N . SER A 1 97 ? -10.273 -17.016 -18.047 1 77.44 97 SER A N 1
ATOM 772 C CA . SER A 1 97 ? -10.586 -17.188 -19.469 1 77.44 97 SER A CA 1
ATOM 773 C C . SER A 1 97 ? -11.477 -18.422 -19.672 1 77.44 97 SER A C 1
ATOM 775 O O . SER A 1 97 ? -12.117 -18.562 -20.719 1 77.44 97 SER A O 1
ATOM 777 N N . GLY A 1 98 ? -11.5 -19.312 -18.797 1 82.25 98 GLY A N 1
ATOM 778 C CA . GLY A 1 98 ? -12.258 -20.547 -18.922 1 82.25 98 GLY A CA 1
ATOM 779 C C . GLY A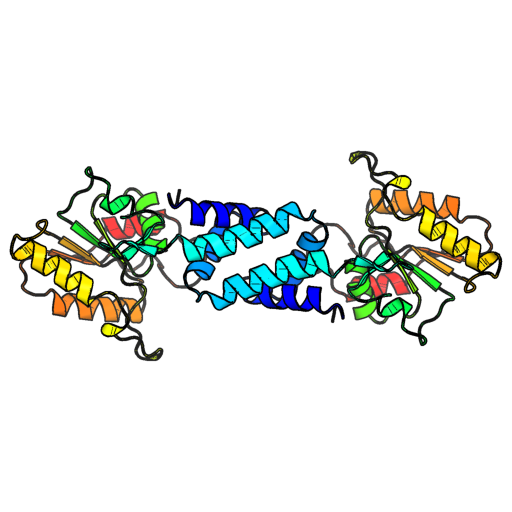 1 98 ? -11.672 -21.516 -19.938 1 82.25 98 GLY A C 1
ATOM 780 O O . GLY A 1 98 ? -12.297 -22.516 -20.281 1 82.25 98 GLY A O 1
ATOM 781 N N . ALA A 1 99 ? -10.461 -21.375 -20.359 1 81.88 99 ALA A N 1
ATOM 782 C CA . ALA A 1 99 ? -9.867 -22.078 -21.5 1 81.88 99 ALA A CA 1
ATOM 783 C C . ALA A 1 99 ? -9.297 -23.422 -21.062 1 81.88 99 ALA A C 1
ATOM 785 O O . ALA A 1 99 ? -9 -24.281 -21.891 1 81.88 99 ALA A O 1
ATOM 786 N N . PHE A 1 100 ? -9.164 -23.609 -19.781 1 89.75 100 PHE A N 1
ATOM 787 C CA . PHE A 1 100 ? -8.445 -24.797 -19.328 1 89.75 100 PHE A CA 1
ATOM 788 C C . PHE A 1 100 ? -9.156 -25.438 -18.141 1 89.75 100 PHE A C 1
ATOM 790 O O . PHE A 1 100 ? -9.578 -24.75 -17.219 1 89.75 100 PHE A O 1
ATOM 797 N N . ARG A 1 101 ? -9.266 -26.797 -18.172 1 91.88 101 ARG A N 1
ATOM 798 C CA . ARG A 1 101 ? -9.977 -27.516 -17.109 1 91.88 101 ARG A CA 1
ATOM 799 C C . ARG A 1 101 ? -9.117 -28.656 -16.547 1 91.88 101 ARG A C 1
ATOM 801 O O . ARG A 1 101 ? -9.648 -29.625 -16.016 1 91.88 101 ARG A O 1
ATOM 808 N N . GLY A 1 102 ? -7.828 -28.531 -16.734 1 95.94 102 GLY A N 1
ATOM 809 C CA . GLY A 1 102 ? -6.926 -29.547 -16.188 1 95.94 102 GLY A CA 1
ATOM 810 C C . GLY A 1 102 ? -6.246 -29.094 -14.914 1 95.94 102 GLY A C 1
ATOM 811 O O . GLY A 1 102 ? -6.82 -28.344 -14.125 1 95.94 102 GLY A O 1
ATOM 812 N N . ARG A 1 103 ? -5.047 -29.734 -14.664 1 97.19 103 ARG A N 1
ATOM 813 C CA . ARG A 1 103 ? -4.281 -29.453 -13.453 1 97.19 103 ARG A CA 1
ATOM 814 C C . ARG A 1 103 ? -3.146 -28.469 -13.742 1 97.19 103 ARG A C 1
ATOM 816 O O . ARG A 1 103 ? -2.758 -28.281 -14.898 1 97.19 103 ARG A O 1
ATOM 823 N N . TYR A 1 104 ? -2.688 -27.906 -12.641 1 97.38 104 TYR A N 1
ATOM 824 C CA . TYR A 1 104 ? -1.619 -26.938 -12.805 1 97.38 104 TYR A CA 1
ATOM 825 C C . TYR A 1 104 ? -0.336 -27.406 -12.133 1 97.38 104 TYR A C 1
ATOM 827 O O . TYR A 1 104 ? -0.365 -28.312 -11.297 1 97.38 104 TYR A O 1
ATOM 835 N N . HIS A 1 105 ? 0.74 -26.797 -12.539 1 98.38 105 HIS A N 1
ATOM 836 C CA . HIS A 1 105 ? 2.027 -26.875 -11.859 1 98.38 105 HIS A CA 1
ATOM 837 C C . HIS A 1 105 ? 2.768 -25.547 -11.938 1 98.38 105 HIS A C 1
ATOM 839 O O . HIS A 1 105 ? 3.035 -25.047 -13.039 1 98.38 105 HIS A O 1
ATOM 845 N N . VAL A 1 106 ? 3.023 -25.031 -10.805 1 97.75 106 VAL A N 1
ATOM 846 C CA . VAL A 1 106 ? 3.678 -23.734 -10.75 1 97.75 106 VAL A CA 1
ATOM 847 C C . VAL A 1 106 ? 5.18 -23.906 -10.539 1 97.75 106 VAL A C 1
ATOM 849 O O . VAL A 1 106 ? 5.602 -24.594 -9.602 1 97.75 106 VAL A O 1
ATOM 852 N N . LEU A 1 107 ? 5.973 -23.25 -11.391 1 98 107 LEU A N 1
ATOM 853 C CA . LEU A 1 107 ? 7.422 -23.406 -11.32 1 98 107 LEU A CA 1
ATOM 854 C C . LEU A 1 107 ? 8.031 -22.422 -10.344 1 98 107 LEU A C 1
ATOM 856 O O . LEU A 1 107 ? 9.148 -22.625 -9.859 1 98 107 LEU A O 1
ATOM 860 N N . HIS A 1 108 ? 7.406 -21.344 -10.055 1 95.88 108 HIS A N 1
ATOM 861 C CA . HIS A 1 108 ? 7.855 -20.234 -9.234 1 95.88 108 HIS A CA 1
ATOM 862 C C . HIS A 1 108 ? 9.039 -19.516 -9.875 1 95.88 108 HIS A C 1
ATOM 864 O O . HIS A 1 108 ? 10.016 -19.188 -9.203 1 95.88 108 HIS A O 1
ATOM 870 N N . GLY A 1 109 ? 8.898 -19.297 -11.156 1 94.62 109 GLY A N 1
ATOM 871 C CA . GLY A 1 109 ? 9.898 -18.578 -11.914 1 94.62 109 GLY A CA 1
ATOM 872 C C . GLY A 1 109 ? 10.281 -19.266 -13.211 1 94.62 109 GLY A C 1
ATOM 873 O O . GLY A 1 109 ? 9.562 -20.141 -13.695 1 94.62 109 GLY A O 1
ATOM 874 N N . ALA A 1 110 ? 11.344 -18.75 -13.828 1 96.12 110 ALA A N 1
ATOM 875 C CA . ALA A 1 110 ? 11.938 -19.297 -15.039 1 96.12 110 ALA A CA 1
ATOM 876 C C . ALA A 1 110 ? 13.461 -19.312 -14.953 1 96.12 110 ALA A C 1
ATOM 878 O O . ALA A 1 110 ? 14.039 -18.578 -14.148 1 96.12 110 ALA A O 1
ATOM 879 N N . ILE A 1 111 ? 14.031 -20.203 -15.695 1 96.62 111 ILE A N 1
ATOM 880 C CA . ILE A 1 111 ? 15.492 -20.281 -15.734 1 96.62 111 ILE A CA 1
ATOM 881 C C . ILE A 1 111 ? 16.062 -18.953 -16.25 1 96.62 111 ILE A C 1
ATOM 883 O O . ILE A 1 111 ? 15.648 -18.453 -17.297 1 96.62 111 ILE A O 1
ATOM 887 N N . SER A 1 112 ? 16.969 -18.422 -15.453 1 95.44 112 SER A N 1
ATOM 888 C CA . SER A 1 112 ? 17.625 -17.156 -15.789 1 95.44 112 SER A CA 1
ATOM 889 C C . SER A 1 112 ? 19.109 -17.203 -15.406 1 95.44 112 SER A C 1
ATOM 891 O O . SER A 1 112 ? 19.469 -16.859 -14.281 1 95.44 112 SER A O 1
ATOM 893 N N . PRO A 1 113 ? 19.922 -17.438 -16.375 1 90.69 113 PRO A N 1
ATOM 894 C CA . PRO A 1 113 ? 21.344 -17.5 -16.078 1 90.69 113 PRO A CA 1
ATOM 895 C C . PRO A 1 113 ? 21.891 -16.188 -15.516 1 90.69 113 PRO A C 1
ATOM 897 O O . PRO A 1 113 ? 22.672 -16.188 -14.562 1 90.69 113 PRO A O 1
ATOM 900 N N . LEU A 1 114 ? 21.406 -15.062 -16.078 1 91.31 114 LEU A N 1
ATOM 901 C CA . LEU A 1 114 ? 21.875 -13.742 -15.656 1 91.31 114 LEU A CA 1
ATOM 902 C C . LEU A 1 114 ? 21.547 -13.484 -14.188 1 91.31 114 LEU A C 1
ATOM 904 O O . LEU A 1 114 ? 22.297 -12.781 -13.5 1 91.31 114 LEU A O 1
ATOM 908 N N . GLU A 1 115 ? 20.484 -14.094 -13.758 1 92.62 115 GLU A N 1
ATOM 909 C CA . GLU A 1 115 ? 20.078 -13.898 -12.375 1 92.62 115 GLU A CA 1
ATOM 910 C C . GLU A 1 115 ? 20.516 -15.07 -11.5 1 92.62 115 GLU A C 1
ATOM 912 O O . GLU A 1 115 ? 20.141 -15.148 -10.328 1 92.62 115 GLU A O 1
ATOM 917 N N . GLY A 1 116 ? 21.125 -16 -12.031 1 94 116 GLY A N 1
ATOM 918 C CA . GLY A 1 116 ? 21.609 -17.156 -11.289 1 94 116 GLY A CA 1
ATOM 919 C C . GLY A 1 116 ? 20.516 -18.156 -10.953 1 94 116 GLY A C 1
ATOM 920 O O . GLY A 1 116 ? 20.641 -18.922 -10 1 94 116 GLY A O 1
ATOM 921 N N . ILE A 1 117 ? 19.453 -18.172 -11.672 1 95.94 117 ILE A N 1
ATOM 922 C CA . ILE A 1 117 ? 18.344 -19.078 -11.422 1 95.94 117 ILE A CA 1
ATOM 923 C C . ILE A 1 117 ? 18.453 -20.297 -12.352 1 95.94 117 ILE A C 1
ATOM 925 O O . ILE A 1 117 ? 18.297 -20.172 -13.57 1 95.94 117 ILE A O 1
ATOM 929 N N . GLY A 1 118 ? 18.75 -21.375 -11.758 1 95.94 118 GLY A N 1
ATOM 930 C CA . GLY A 1 118 ? 18.766 -22.641 -12.492 1 95.94 118 GLY A CA 1
ATOM 931 C C . GLY A 1 118 ? 17.578 -23.531 -12.203 1 95.94 118 GLY A C 1
ATOM 932 O O . GLY A 1 118 ? 16.656 -23.125 -11.492 1 95.94 118 GLY A O 1
ATOM 933 N N . PRO A 1 119 ? 17.562 -24.734 -12.781 1 95.75 119 PRO A N 1
ATOM 934 C CA . PRO A 1 119 ? 16.453 -25.672 -12.578 1 95.75 119 PRO A CA 1
ATOM 935 C C . PRO A 1 119 ? 16.234 -26.016 -11.109 1 95.75 119 PRO A C 1
ATOM 937 O O . PRO A 1 119 ? 15.102 -26.25 -10.688 1 95.75 119 PRO A O 1
ATOM 940 N N . LYS A 1 120 ? 17.312 -26 -10.336 1 95.75 120 LYS A N 1
ATOM 941 C CA . LYS A 1 120 ? 17.25 -26.406 -8.938 1 95.75 120 LYS A CA 1
ATOM 942 C C . LYS A 1 120 ? 16.516 -25.375 -8.094 1 95.75 120 LYS A C 1
ATOM 944 O O . LYS A 1 120 ? 16 -25.688 -7.02 1 95.75 120 LYS A O 1
ATOM 949 N N . GLU A 1 121 ? 16.531 -24.172 -8.57 1 95.5 121 GLU A N 1
ATOM 950 C CA . GLU A 1 121 ? 15.867 -23.094 -7.852 1 95.5 121 GLU A CA 1
ATOM 951 C C . GLU A 1 121 ? 14.375 -23.031 -8.18 1 95.5 121 GLU A C 1
ATOM 953 O O . GLU A 1 121 ? 13.633 -22.234 -7.602 1 95.5 121 GLU A O 1
ATOM 958 N N . LEU A 1 122 ? 13.93 -23.922 -9.062 1 97.44 122 LEU A N 1
ATOM 959 C CA . LEU A 1 122 ? 12.539 -23.969 -9.508 1 97.44 122 LEU A CA 1
ATOM 960 C C . LEU A 1 122 ? 11.891 -25.297 -9.109 1 97.44 122 LEU A C 1
ATOM 962 O O . LEU A 1 122 ? 12.547 -26.172 -8.547 1 97.44 122 LEU A O 1
ATOM 966 N N . LYS A 1 123 ? 10.648 -25.438 -9.383 1 98.06 123 LYS A N 1
ATOM 967 C CA . LYS A 1 123 ? 9.938 -26.672 -9.039 1 98.06 123 LYS A CA 1
ATOM 968 C C . LYS A 1 123 ? 9.883 -27.625 -10.227 1 98.06 123 LYS A C 1
ATOM 970 O O . LYS A 1 123 ? 8.836 -28.203 -10.523 1 98.06 123 LYS A O 1
ATOM 975 N N . ILE A 1 124 ? 11 -27.688 -10.883 1 97.88 124 ILE A N 1
ATOM 976 C CA . ILE A 1 124 ? 11.078 -28.531 -12.07 1 97.88 124 ILE A CA 1
ATOM 977 C C . ILE A 1 124 ? 11.18 -30 -11.664 1 97.88 124 ILE A C 1
ATOM 979 O O . ILE A 1 124 ? 10.508 -30.859 -12.242 1 97.88 124 ILE A O 1
ATOM 983 N N . LYS A 1 125 ? 12.031 -30.297 -10.703 1 97.38 125 LYS A N 1
ATOM 984 C CA . LYS A 1 125 ? 12.18 -31.672 -10.234 1 97.38 125 LYS A CA 1
ATOM 985 C C . LYS A 1 125 ? 10.836 -32.25 -9.812 1 97.38 125 LYS A C 1
ATOM 987 O O . LYS A 1 125 ? 10.516 -33.406 -10.164 1 97.38 125 LYS A O 1
ATOM 992 N N . GLU A 1 126 ? 10.133 -31.469 -9.094 1 97.69 126 GLU A N 1
ATOM 993 C CA . GLU A 1 126 ? 8.836 -31.922 -8.609 1 97.69 126 GLU A CA 1
ATOM 994 C C . GLU A 1 126 ? 7.871 -32.188 -9.766 1 97.69 126 GLU A C 1
ATOM 996 O O . GLU A 1 126 ? 7.043 -33.094 -9.695 1 97.69 126 GLU A O 1
ATOM 1001 N N . LEU A 1 127 ? 7.984 -31.391 -10.789 1 97.44 127 LEU A N 1
ATOM 1002 C CA . LEU A 1 127 ? 7.18 -31.594 -11.984 1 97.44 127 LEU A CA 1
ATOM 1003 C C . LEU A 1 127 ? 7.523 -32.938 -12.641 1 97.44 127 LEU A C 1
ATOM 1005 O O . LEU A 1 127 ? 6.629 -33.719 -12.992 1 97.44 127 LEU A O 1
ATOM 1009 N N . ILE A 1 128 ? 8.773 -33.156 -12.773 1 95.69 128 ILE A N 1
ATOM 1010 C CA . ILE A 1 128 ? 9.242 -34.375 -13.406 1 95.69 128 ILE A CA 1
ATOM 1011 C C . ILE A 1 128 ? 8.797 -35.594 -12.578 1 95.69 128 ILE A C 1
ATOM 1013 O O . ILE A 1 128 ? 8.328 -36.562 -13.133 1 95.69 128 ILE A O 1
ATOM 1017 N N . ASP A 1 129 ? 8.977 -35.469 -11.32 1 96 129 ASP A N 1
ATOM 1018 C CA . ASP A 1 129 ? 8.547 -36.531 -10.438 1 96 129 ASP A CA 1
ATOM 1019 C C . ASP A 1 129 ? 7.051 -36.812 -10.602 1 96 129 ASP A C 1
ATOM 1021 O O . ASP A 1 129 ? 6.637 -38 -10.641 1 96 129 ASP A O 1
ATOM 1025 N N . ARG A 1 130 ? 6.312 -35.812 -10.664 1 95.5 130 ARG A N 1
ATOM 1026 C CA . ARG A 1 130 ? 4.867 -35.938 -10.836 1 95.5 130 ARG A CA 1
ATOM 1027 C C . ARG A 1 130 ? 4.52 -36.625 -12.141 1 95.5 130 ARG A C 1
ATOM 1029 O O . ARG A 1 130 ? 3.615 -37.469 -12.172 1 95.5 130 ARG A O 1
ATOM 1036 N N . VAL A 1 131 ? 5.168 -36.344 -13.188 1 94.69 131 VAL A N 1
ATOM 1037 C CA . VAL A 1 131 ? 4.961 -36.969 -14.492 1 94.69 131 VAL A CA 1
ATOM 1038 C C . VAL A 1 131 ? 5.348 -38.438 -14.43 1 94.69 131 VAL A C 1
ATOM 1040 O O . VAL A 1 131 ? 4.613 -39.312 -14.922 1 94.69 131 VAL A O 1
ATOM 1043 N N . GLU A 1 132 ? 6.43 -38.719 -13.773 1 93.94 132 GLU A N 1
ATOM 1044 C CA . GLU A 1 132 ? 6.91 -40.094 -13.656 1 93.94 132 GLU A CA 1
ATOM 1045 C C . GLU A 1 132 ? 5.938 -40.938 -12.852 1 93.94 132 GLU A C 1
ATOM 1047 O O . GLU A 1 132 ? 5.715 -42.125 -13.18 1 93.94 132 GLU A O 1
ATOM 1052 N N . ASP A 1 133 ? 5.441 -40.375 -11.844 1 94.25 133 ASP A N 1
ATOM 1053 C CA . ASP A 1 133 ? 4.438 -41.062 -11.055 1 94.25 133 ASP A CA 1
ATOM 1054 C C . ASP A 1 133 ? 3.23 -41.438 -11.906 1 94.25 133 ASP A C 1
ATOM 1056 O O . ASP A 1 133 ? 2.678 -42.531 -11.758 1 94.25 133 ASP A O 1
ATOM 1060 N N . GLY A 1 134 ? 2.84 -40.594 -12.766 1 91.25 134 GLY A N 1
ATOM 1061 C CA . GLY A 1 134 ? 1.745 -40.875 -13.68 1 91.25 134 GLY A CA 1
ATOM 1062 C C . GLY A 1 134 ? 2.066 -41.969 -14.664 1 91.25 134 GLY A C 1
ATOM 1063 O O . GLY A 1 134 ? 1.226 -42.844 -14.938 1 91.25 134 GLY A O 1
ATOM 1064 N N . LEU A 1 135 ? 3.26 -42 -15.109 1 89.38 135 LEU A N 1
ATOM 1065 C CA . LEU A 1 135 ? 3.697 -43 -16.094 1 89.38 135 LEU A CA 1
ATOM 1066 C C . LEU A 1 135 ? 3.834 -44.375 -15.461 1 89.38 135 LEU A C 1
ATOM 1068 O O . LEU A 1 135 ? 3.562 -45.375 -16.109 1 89.38 135 LEU A O 1
ATOM 1072 N N . SER A 1 136 ? 4.219 -44.344 -14.203 1 91.25 136 SER A N 1
ATOM 1073 C CA . SER A 1 136 ? 4.457 -45.625 -13.516 1 91.25 136 SER A CA 1
ATOM 1074 C C . SER A 1 136 ? 3.17 -46.188 -12.922 1 91.25 136 SER A C 1
ATOM 1076 O O . SER A 1 136 ? 3.152 -47.312 -12.414 1 91.25 136 SER A O 1
ATOM 1078 N N . GLY A 1 137 ? 2.139 -45.406 -12.93 1 90.38 137 GLY A N 1
ATOM 1079 C CA . GLY A 1 137 ? 0.857 -45.875 -12.43 1 90.38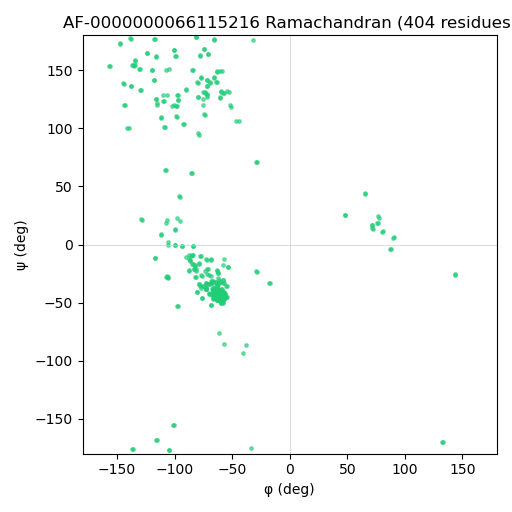 137 GLY A CA 1
ATOM 1080 C C . GLY A 1 137 ? 0.656 -45.594 -10.953 1 90.38 137 GLY A C 1
ATOM 1081 O O . GLY A 1 137 ? -0.335 -46.031 -10.359 1 90.38 137 GLY A O 1
ATOM 1082 N N . THR A 1 138 ? 1.513 -44.906 -10.328 1 91.75 138 THR A N 1
ATOM 1083 C CA . THR A 1 138 ? 1.402 -44.594 -8.914 1 91.75 138 THR A CA 1
ATOM 1084 C C . THR A 1 138 ? 0.629 -43.281 -8.719 1 91.75 138 THR A C 1
ATOM 1086 O O . THR A 1 138 ? 0.25 -42.938 -7.594 1 91.75 138 THR A O 1
ATOM 1089 N N . GLY A 1 139 ? 0.432 -42.625 -9.805 1 90.5 139 GLY A N 1
ATOM 1090 C CA . GLY A 1 139 ? -0.352 -41.406 -9.836 1 90.5 139 GLY A CA 1
ATOM 1091 C C . GLY A 1 139 ? -1.301 -41.344 -11.016 1 90.5 139 GLY A C 1
ATOM 1092 O O . GLY A 1 139 ? -1.435 -42.312 -11.766 1 90.5 139 GLY A O 1
ATOM 1093 N N . PRO A 1 140 ? -1.936 -40.219 -11.078 1 91 140 PRO A N 1
ATOM 1094 C CA . PRO A 1 140 ? -2.848 -40.062 -12.219 1 91 140 PRO A CA 1
ATOM 1095 C C . PRO A 1 140 ? -2.119 -40.031 -13.555 1 91 140 PRO A C 1
ATOM 1097 O O . PRO A 1 140 ? -1.03 -39.469 -13.664 1 91 140 PRO A O 1
ATOM 1100 N N . ALA A 1 141 ? -2.746 -40.625 -14.547 1 91.19 141 ALA A N 1
ATOM 1101 C CA . ALA A 1 141 ? -2.154 -40.688 -15.883 1 91.19 141 ALA A CA 1
ATOM 1102 C C . ALA A 1 141 ? -2.184 -39.312 -16.547 1 91.19 141 ALA A C 1
ATOM 1104 O O . ALA A 1 141 ? -3.236 -38.656 -16.625 1 91.19 141 ALA A O 1
ATOM 1105 N N . ILE A 1 142 ? -1.083 -38.906 -16.984 1 94.06 142 ILE A N 1
ATOM 1106 C CA . ILE A 1 142 ? -0.941 -37.625 -17.672 1 94.06 142 ILE A CA 1
ATOM 1107 C C . ILE A 1 142 ? -0.739 -37.844 -19.172 1 94.06 142 ILE A C 1
ATOM 1109 O O . ILE A 1 142 ? 0.144 -38.594 -19.578 1 94.06 142 ILE A O 1
ATOM 1113 N N . LYS A 1 143 ? -1.532 -37.156 -19.969 1 93.75 143 LYS A N 1
ATOM 1114 C CA . LYS A 1 143 ? -1.459 -37.312 -21.406 1 93.75 143 LYS A CA 1
ATOM 1115 C C . LYS A 1 143 ? -0.795 -36.125 -22.078 1 93.75 143 LYS A C 1
ATOM 1117 O O . LYS A 1 143 ? -0.204 -36.25 -23.156 1 93.75 143 LYS A O 1
ATOM 1122 N N . GLU A 1 144 ? -0.946 -34.969 -21.438 1 94.25 144 GLU A N 1
ATOM 1123 C CA . GLU A 1 144 ? -0.423 -33.75 -22.047 1 94.25 144 GLU A CA 1
ATOM 1124 C C . GLU A 1 144 ? 0.132 -32.781 -21 1 94.25 144 GLU A C 1
ATOM 1126 O O . GLU A 1 144 ? -0.465 -32.625 -19.938 1 94.25 144 GLU A O 1
ATOM 1131 N N . ILE A 1 145 ? 1.251 -32.25 -21.391 1 95.12 145 ILE A N 1
ATOM 1132 C CA . ILE A 1 145 ? 1.805 -31.125 -20.625 1 95.12 145 ILE A CA 1
ATOM 1133 C C . ILE A 1 145 ? 1.813 -29.875 -21.484 1 95.12 145 ILE A C 1
ATOM 1135 O O . ILE A 1 145 ? 2.383 -29.859 -22.578 1 95.12 145 ILE A O 1
ATOM 1139 N N . ILE A 1 146 ? 1.136 -28.844 -21 1 92.31 146 ILE A N 1
ATOM 1140 C CA . ILE A 1 146 ? 1.085 -27.562 -21.672 1 92.31 146 ILE A CA 1
ATOM 1141 C C . ILE A 1 146 ? 2.027 -26.578 -21 1 92.31 146 ILE A C 1
ATOM 1143 O O . ILE A 1 146 ? 1.879 -26.297 -19.797 1 92.31 146 ILE A O 1
ATOM 1147 N N . LEU A 1 147 ? 2.98 -26.109 -21.766 1 93.81 147 LEU A N 1
ATOM 1148 C CA . LEU A 1 147 ? 3.932 -25.141 -21.219 1 93.81 147 LEU A CA 1
ATOM 1149 C C . LEU A 1 147 ? 3.461 -23.703 -21.469 1 93.81 147 LEU A C 1
ATOM 1151 O O . LEU A 1 147 ? 3.584 -23.203 -22.594 1 93.81 147 LEU A O 1
ATOM 1155 N N . ALA A 1 148 ? 2.959 -23.109 -20.391 1 91.56 148 ALA A N 1
ATOM 1156 C CA . ALA A 1 148 ? 2.42 -21.75 -20.469 1 91.56 148 ALA A CA 1
ATOM 1157 C C . ALA A 1 148 ? 3.344 -20.75 -19.781 1 91.56 148 ALA A C 1
ATOM 1159 O O . ALA A 1 148 ? 2.951 -20.109 -18.797 1 91.56 148 ALA A O 1
ATOM 1160 N N . LEU A 1 149 ? 4.52 -20.594 -20.297 1 91.19 149 LEU A N 1
ATOM 1161 C CA . LEU A 1 149 ? 5.516 -19.688 -19.734 1 91.19 149 LEU A CA 1
ATOM 1162 C C . LEU A 1 149 ? 5.57 -18.391 -20.516 1 91.19 149 LEU A C 1
ATOM 1164 O O . LEU A 1 149 ? 4.969 -18.281 -21.594 1 91.19 149 LEU A O 1
ATOM 1168 N N . ASP A 1 150 ? 6.238 -17.406 -19.953 1 85.19 150 ASP A N 1
ATOM 1169 C CA . ASP A 1 150 ? 6.316 -16.094 -20.578 1 85.19 150 ASP A CA 1
ATOM 1170 C C . ASP A 1 150 ? 7.035 -16.172 -21.922 1 85.19 150 ASP A C 1
ATOM 1172 O O . ASP A 1 150 ? 7.949 -16.984 -22.094 1 85.19 150 ASP A O 1
ATOM 1176 N N . ALA A 1 151 ? 6.598 -15.273 -22.781 1 82 151 ALA A N 1
ATOM 1177 C CA . ALA A 1 151 ? 7.195 -15.234 -24.109 1 82 151 ALA A CA 1
ATOM 1178 C C . ALA A 1 151 ? 8.453 -14.375 -24.125 1 82 151 ALA A C 1
ATOM 1180 O O . ALA A 1 151 ? 8.5 -13.328 -24.766 1 82 151 ALA A O 1
ATOM 1181 N N . ASP A 1 152 ? 9.398 -14.711 -23.422 1 85.81 152 ASP A N 1
ATOM 1182 C CA . ASP A 1 152 ? 10.703 -14.055 -23.359 1 85.81 152 ASP A CA 1
ATOM 1183 C C . ASP A 1 152 ? 11.836 -15.078 -23.312 1 85.81 152 ASP A C 1
ATOM 1185 O O . ASP A 1 152 ? 11.594 -16.281 -23.453 1 85.81 152 ASP A O 1
ATOM 1189 N N . LEU A 1 153 ? 12.992 -14.562 -23.312 1 88 153 LEU A N 1
ATOM 1190 C CA . LEU A 1 153 ? 14.156 -15.438 -23.391 1 88 153 LEU A CA 1
ATOM 1191 C C . LEU A 1 153 ? 14.141 -16.453 -22.25 1 88 153 LEU A C 1
ATOM 1193 O O . LEU A 1 153 ? 14.422 -17.641 -22.469 1 88 153 LEU A O 1
ATOM 1197 N N . GLU A 1 154 ? 13.898 -16.047 -21.062 1 93.5 154 GLU A N 1
ATOM 1198 C CA . GLU A 1 154 ? 13.867 -16.938 -19.891 1 93.5 154 GLU A CA 1
ATOM 1199 C C . GLU A 1 154 ? 12.805 -18.016 -20.047 1 93.5 154 GLU A C 1
ATOM 1201 O O . GLU A 1 154 ? 13.055 -19.188 -19.766 1 93.5 154 GLU A O 1
ATOM 1206 N N . GLY A 1 155 ? 11.625 -17.562 -20.406 1 91.75 155 GLY A N 1
ATOM 1207 C CA . GLY A 1 155 ? 10.555 -18.516 -20.672 1 91.75 155 GLY A CA 1
ATOM 1208 C C . GLY A 1 155 ? 10.914 -19.547 -21.719 1 91.75 155 GLY A C 1
ATOM 1209 O O . GLY A 1 155 ? 10.727 -20.75 -21.516 1 91.75 155 GLY A O 1
ATOM 1210 N N . ASP A 1 156 ? 11.492 -19.078 -22.781 1 88.75 156 ASP A N 1
ATOM 1211 C CA . ASP A 1 156 ? 11.883 -19.969 -23.859 1 88.75 156 ASP A CA 1
ATOM 1212 C C . ASP A 1 156 ? 12.969 -20.953 -23.406 1 88.75 156 ASP A C 1
ATOM 1214 O O . ASP A 1 156 ? 12.93 -22.125 -23.766 1 88.75 156 ASP A O 1
ATOM 1218 N N . THR A 1 157 ? 13.891 -20.453 -22.734 1 94.06 157 THR A N 1
ATOM 1219 C CA . THR A 1 157 ? 14.953 -21.297 -22.203 1 94.06 157 THR A CA 1
ATOM 1220 C C . THR A 1 157 ? 14.383 -22.391 -21.312 1 94.06 157 THR A C 1
ATOM 1222 O O . THR A 1 157 ? 14.797 -23.547 -21.406 1 94.06 157 THR A O 1
ATOM 1225 N N . THR A 1 158 ? 13.484 -22.031 -20.5 1 96.12 158 THR A N 1
ATOM 1226 C CA . THR A 1 158 ? 12.859 -23 -19.594 1 96.12 158 THR A CA 1
ATOM 1227 C C . THR A 1 158 ? 12.055 -24.031 -20.375 1 96.12 158 THR A C 1
ATOM 1229 O O . THR A 1 158 ? 12.078 -25.219 -20.047 1 96.12 158 THR A O 1
ATOM 1232 N N . ILE A 1 159 ? 11.375 -23.578 -21.391 1 92.56 159 ILE A N 1
ATOM 1233 C CA . ILE A 1 159 ? 10.594 -24.469 -22.234 1 92.56 159 ILE A CA 1
ATOM 1234 C C . ILE A 1 159 ? 11.508 -25.5 -22.875 1 92.56 159 ILE A C 1
ATOM 1236 O O . ILE A 1 159 ? 11.203 -26.703 -22.875 1 92.56 159 ILE A O 1
ATOM 1240 N N . LEU A 1 160 ? 12.547 -25.031 -23.391 1 92.62 160 LEU A N 1
ATOM 1241 C CA . LEU A 1 160 ? 13.492 -25.938 -24.031 1 92.62 160 LEU A CA 1
ATOM 1242 C C . LEU A 1 160 ? 14.039 -26.953 -23.031 1 92.62 160 LEU A C 1
ATOM 1244 O O . LEU A 1 160 ? 14.148 -28.141 -23.344 1 92.62 160 LEU A O 1
ATOM 1248 N N . TYR A 1 161 ? 14.383 -26.531 -21.891 1 95.56 161 TYR A N 1
ATOM 1249 C CA . TYR A 1 161 ? 14.883 -27.406 -20.844 1 95.56 161 TYR A CA 1
ATOM 1250 C C . TYR A 1 161 ? 13.852 -28.469 -20.484 1 95.56 161 TYR A C 1
ATOM 1252 O O . TYR A 1 161 ? 14.18 -29.656 -20.406 1 95.56 161 TYR A O 1
ATOM 1260 N N . LEU A 1 162 ? 12.641 -28.031 -20.297 1 96.38 162 LEU A N 1
ATOM 1261 C CA . LEU A 1 162 ? 11.57 -28.953 -19.922 1 96.38 162 LEU A CA 1
ATOM 1262 C C . LEU A 1 162 ? 11.273 -29.938 -21.047 1 96.38 162 LEU A C 1
ATOM 1264 O O . LEU A 1 162 ? 11 -31.109 -20.797 1 96.38 162 LEU A O 1
ATOM 1268 N N . ALA A 1 163 ? 11.258 -29.453 -22.25 1 92.56 163 ALA A N 1
ATOM 1269 C CA . ALA A 1 163 ? 11.039 -30.328 -23.406 1 92.56 163 ALA A CA 1
ATOM 1270 C C . ALA A 1 163 ? 12.062 -31.453 -23.438 1 92.56 163 ALA A C 1
ATOM 1272 O O . ALA A 1 163 ? 11.711 -32.594 -23.703 1 92.56 163 ALA A O 1
ATOM 1273 N N . LYS A 1 164 ? 13.266 -31.125 -23.172 1 93.62 164 LYS A N 1
ATOM 1274 C CA . LYS A 1 164 ? 14.328 -32.125 -23.172 1 93.62 164 LYS A CA 1
ATOM 1275 C C . LYS A 1 164 ? 14.125 -33.125 -22.047 1 93.62 164 LYS A C 1
ATOM 1277 O O . LYS A 1 164 ? 14.32 -34.344 -22.25 1 93.62 164 LYS A O 1
ATOM 1282 N N . GLN A 1 165 ? 13.719 -32.656 -20.906 1 94 165 GLN A N 1
ATOM 1283 C CA . GLN A 1 165 ? 13.539 -33.531 -19.734 1 94 165 GLN A CA 1
ATOM 1284 C C . GLN A 1 165 ? 12.344 -34.469 -19.922 1 94 165 GLN A C 1
ATOM 1286 O O . GLN A 1 165 ? 12.32 -35.562 -19.375 1 94 165 GLN A O 1
ATOM 1291 N N . LEU A 1 166 ? 11.391 -34 -20.75 1 93.12 166 LEU A N 1
ATOM 1292 C CA . LEU A 1 166 ? 10.133 -34.719 -20.844 1 93.12 166 LEU A CA 1
ATOM 1293 C C . LEU A 1 166 ? 10.055 -35.5 -22.172 1 93.12 166 LEU A C 1
ATOM 1295 O O . LEU A 1 166 ? 9.055 -36.156 -22.453 1 93.12 166 LEU A O 1
ATOM 1299 N N . GLN A 1 167 ? 11.055 -35.344 -22.859 1 87.94 167 GLN A N 1
ATOM 1300 C CA . GLN A 1 167 ? 11.094 -36 -24.156 1 87.94 167 GLN A CA 1
ATOM 1301 C C . GLN A 1 167 ? 11.055 -37.531 -23.984 1 87.94 167 GLN A C 1
ATOM 1303 O O . GLN A 1 167 ? 11.695 -38.094 -23.094 1 87.94 167 GLN A O 1
ATOM 1308 N N . GLY A 1 168 ? 10.281 -38.188 -24.891 1 82.69 168 GLY A N 1
ATOM 1309 C CA . GLY A 1 168 ? 10.297 -39.625 -24.984 1 82.69 168 GLY A CA 1
ATOM 1310 C C . GLY A 1 168 ? 9.438 -40.312 -23.938 1 82.69 168 GLY A C 1
ATOM 1311 O O . GLY A 1 168 ? 9.5 -41.531 -23.766 1 82.69 168 GLY A O 1
ATOM 1312 N N . LYS A 1 169 ? 8.656 -39.625 -23.266 1 83.5 169 LYS A N 1
ATOM 1313 C CA . LYS A 1 169 ? 7.863 -40.219 -22.188 1 83.5 169 LYS A CA 1
ATOM 1314 C C . LYS A 1 169 ? 6.438 -40.5 -22.641 1 83.5 169 LYS A C 1
ATOM 1316 O O . LYS A 1 169 ? 5.559 -40.781 -21.828 1 83.5 169 LYS A O 1
ATOM 1321 N N . GLY A 1 170 ? 6.246 -40.438 -23.906 1 84.56 170 GLY A N 1
ATOM 1322 C CA . GLY A 1 170 ? 4.941 -40.781 -24.453 1 84.56 170 GLY A CA 1
ATOM 1323 C C . GLY A 1 170 ? 3.879 -39.75 -24.141 1 84.56 170 GLY A C 1
ATOM 1324 O O . GLY A 1 170 ? 2.684 -40.031 -24.156 1 84.56 170 GLY A O 1
ATOM 1325 N N . LEU A 1 171 ? 4.246 -38.625 -23.719 1 88.81 171 LEU A N 1
ATOM 1326 C CA . LEU A 1 171 ? 3.275 -37.594 -23.438 1 88.81 171 LEU A CA 1
ATOM 1327 C C . LEU A 1 171 ? 3.346 -36.5 -24.5 1 88.81 171 LEU A C 1
ATOM 1329 O O . LEU A 1 171 ? 4.398 -36.281 -25.109 1 88.81 171 LEU A O 1
ATOM 1333 N N . LYS A 1 172 ? 2.193 -35.875 -24.719 1 91.81 172 LYS A N 1
ATOM 1334 C CA . LYS A 1 172 ? 2.129 -34.75 -25.625 1 91.81 172 LYS A CA 1
ATOM 1335 C C . LYS A 1 172 ? 2.629 -33.469 -24.938 1 91.81 172 LYS A C 1
ATOM 1337 O O . LYS A 1 172 ? 2.229 -33.156 -23.812 1 91.81 172 LYS A O 1
ATOM 1342 N N . LEU A 1 173 ? 3.561 -32.844 -25.594 1 92.38 173 LEU A N 1
ATOM 1343 C CA . LEU A 1 173 ? 4.074 -31.562 -25.094 1 92.38 173 LEU A CA 1
ATOM 1344 C C . LEU A 1 173 ? 3.633 -30.406 -25.984 1 92.38 173 LEU A C 1
ATOM 1346 O O . LEU A 1 173 ? 3.85 -30.438 -27.203 1 92.38 173 LEU A O 1
ATOM 1350 N N . SER A 1 174 ? 2.965 -29.406 -25.406 1 90.62 174 SER A N 1
ATOM 1351 C CA . SER A 1 174 ? 2.496 -28.234 -26.156 1 90.62 174 SER A CA 1
ATOM 1352 C C . SER A 1 174 ? 2.895 -26.938 -25.453 1 90.62 174 SER A C 1
ATOM 1354 O O . SER A 1 174 ? 3.225 -26.938 -24.266 1 90.62 174 SER A O 1
ATOM 1356 N N . ARG A 1 175 ? 3.07 -25.938 -26.25 1 87 175 ARG A N 1
ATOM 1357 C CA . ARG A 1 175 ? 3.332 -24.609 -25.719 1 87 175 ARG A CA 1
ATOM 1358 C C . ARG A 1 175 ? 2.266 -23.625 -26.156 1 87 175 ARG A C 1
ATOM 1360 O O . ARG A 1 175 ? 1.693 -23.766 -27.25 1 87 175 ARG A O 1
ATOM 1367 N N . ILE A 1 176 ? 2.08 -22.672 -25.281 1 80.75 176 ILE A N 1
ATOM 1368 C CA . ILE A 1 176 ? 1.064 -21.688 -25.625 1 80.75 176 ILE A CA 1
ATOM 1369 C C . ILE A 1 176 ? 1.573 -20.797 -26.75 1 80.75 176 ILE A C 1
ATOM 1371 O O . ILE A 1 176 ? 2.783 -20.625 -26.922 1 80.75 176 ILE A O 1
ATOM 1375 N N . ALA A 1 177 ? 0.696 -20.391 -27.75 1 68.25 177 ALA A N 1
ATOM 1376 C CA . ALA A 1 177 ? 1.051 -19.578 -28.906 1 68.25 177 ALA A CA 1
ATOM 1377 C C . ALA A 1 177 ? 1.669 -18.25 -28.484 1 68.25 177 ALA A C 1
ATOM 1379 O O . ALA A 1 177 ? 1.248 -17.656 -27.5 1 68.25 177 ALA A O 1
ATOM 1380 N N . HIS A 1 178 ? 2.973 -17.984 -29.234 1 57.16 178 HIS A N 1
ATOM 1381 C CA . HIS A 1 178 ? 3.762 -16.766 -29.094 1 57.16 178 HIS A CA 1
ATOM 1382 C C . HIS A 1 178 ? 3.076 -15.586 -29.766 1 57.16 178 HIS A C 1
ATOM 1384 O O . HIS A 1 178 ? 2.361 -15.75 -30.75 1 57.16 178 HIS A O 1
ATOM 1390 N N . GLY A 1 179 ? 2.85 -14.555 -29.328 1 51.16 179 GLY A N 1
ATOM 1391 C CA . GLY A 1 179 ? 2.371 -13.328 -29.938 1 51.16 179 GLY A CA 1
ATOM 1392 C C . GLY A 1 179 ? 1.429 -12.539 -29.062 1 51.16 179 GLY A C 1
ATOM 1393 O O . GLY A 1 179 ? 0.951 -11.477 -29.438 1 51.16 179 GLY A O 1
ATOM 1394 N N . VAL A 1 180 ? 1.002 -13.227 -28.422 1 46.88 180 VAL A N 1
ATOM 1395 C CA . VAL A 1 180 ? 0.249 -12.383 -27.5 1 46.88 180 VAL A CA 1
ATOM 1396 C C . VAL A 1 180 ? 1.194 -11.766 -26.469 1 46.88 180 VAL A C 1
ATOM 1398 O O . VAL A 1 180 ? 1.942 -12.477 -25.797 1 46.88 180 VAL A O 1
ATOM 1401 N N . PRO A 1 181 ? 1.693 -10.562 -26.672 1 40.56 181 PRO A N 1
ATOM 1402 C CA . PRO A 1 181 ? 2.598 -9.953 -25.703 1 40.56 181 PRO A CA 1
ATOM 1403 C C . PRO A 1 181 ? 2.346 -10.453 -24.281 1 40.56 181 PRO A C 1
ATOM 1405 O O . PRO A 1 181 ? 1.247 -10.273 -23.75 1 40.56 181 PRO A O 1
ATOM 1408 N N . ILE A 1 182 ? 2.684 -11.672 -24 1 41 182 ILE A N 1
ATOM 1409 C CA . ILE A 1 182 ? 2.58 -12 -22.578 1 41 182 ILE A CA 1
ATOM 1410 C C . ILE A 1 182 ? 3.436 -11.031 -21.766 1 41 182 ILE A C 1
ATOM 1412 O O . ILE A 1 182 ? 3.684 -11.258 -20.578 1 41 182 ILE A O 1
ATOM 1416 N N . GLY A 1 183 ? 4.289 -10.281 -22.562 1 36.44 183 GLY A N 1
ATOM 1417 C CA . GLY A 1 183 ? 5.414 -9.586 -21.969 1 36.44 183 GLY A CA 1
ATOM 1418 C C . GLY A 1 183 ? 5.137 -9.125 -20.547 1 36.44 183 GLY A C 1
ATOM 1419 O O . GLY A 1 183 ? 3.994 -9.172 -20.078 1 36.44 183 GLY A O 1
ATOM 1420 N N . SER A 1 184 ? 6.328 -8.555 -20.062 1 36.41 184 SER A N 1
ATOM 1421 C CA . SER A 1 184 ? 6.758 -8.062 -18.75 1 36.41 184 SER A CA 1
ATOM 1422 C C . SER A 1 184 ? 5.625 -7.352 -18.031 1 36.41 184 SER A C 1
ATOM 1424 O O . SER A 1 184 ? 5.469 -7.492 -16.812 1 36.41 184 SER A O 1
ATOM 1426 N N . ASP A 1 185 ? 5.688 -6.062 -18.484 1 34 185 ASP A N 1
ATOM 1427 C CA . ASP A 1 185 ? 5.344 -4.969 -17.562 1 34 185 ASP A CA 1
ATOM 1428 C C . ASP A 1 185 ? 3.934 -5.141 -17.016 1 34 185 ASP A C 1
ATOM 1430 O O . ASP A 1 185 ? 3.697 -4.922 -15.82 1 34 185 ASP A O 1
ATOM 1434 N N . ILE A 1 186 ? 2.861 -4.562 -17.922 1 37.16 186 ILE A N 1
ATOM 1435 C CA . ILE A 1 186 ? 1.678 -3.902 -17.391 1 37.16 186 ILE A CA 1
ATOM 1436 C C . ILE A 1 186 ? 0.705 -4.945 -16.844 1 37.16 186 ILE A C 1
ATOM 1438 O O . ILE A 1 186 ? 0.479 -5.98 -17.484 1 37.16 186 ILE A O 1
ATOM 1442 N N . ASP A 1 187 ? 0.305 -4.84 -15.617 1 40.66 187 ASP A N 1
ATOM 1443 C CA . ASP A 1 187 ? -0.646 -5.348 -14.633 1 40.66 187 ASP A CA 1
ATOM 1444 C C . ASP A 1 187 ? -1.811 -6.066 -15.312 1 40.66 187 ASP A C 1
ATOM 1446 O O . ASP A 1 187 ? -2.545 -6.82 -14.672 1 40.66 187 ASP A O 1
ATOM 1450 N N . PHE A 1 188 ? -2.209 -5.469 -16.672 1 40.84 188 PHE A N 1
ATOM 1451 C CA . PHE A 1 188 ? -3.545 -5.836 -17.109 1 40.84 188 PHE A CA 1
ATOM 1452 C C . PHE A 1 188 ? -3.473 -6.836 -18.266 1 40.84 188 PHE A C 1
ATOM 1454 O O . PHE A 1 188 ? -3.871 -6.523 -19.391 1 40.84 188 PHE A O 1
ATOM 1461 N N . VAL A 1 189 ? -2.398 -7.441 -18.406 1 49.75 189 VAL A N 1
ATOM 1462 C CA . VAL A 1 189 ? -2.623 -8.445 -19.453 1 49.75 189 VAL A CA 1
ATOM 1463 C C . VAL A 1 189 ? -3.959 -9.141 -19.203 1 49.75 189 VAL A C 1
ATOM 1465 O O . VAL A 1 189 ? -4.188 -9.711 -18.141 1 49.75 189 VAL A O 1
ATOM 1468 N N . ASP A 1 190 ? -4.984 -8.766 -20.078 1 54.41 190 ASP A N 1
ATOM 1469 C CA . ASP A 1 190 ? -6.375 -9.203 -20.094 1 54.41 190 ASP A CA 1
ATOM 1470 C C . ASP A 1 190 ? -6.477 -10.727 -20.078 1 54.41 190 ASP A C 1
ATOM 1472 O O . ASP A 1 190 ? -5.684 -11.414 -20.719 1 54.41 190 ASP A O 1
ATOM 1476 N N . ASP A 1 191 ? -7.059 -11.188 -19.141 1 59.53 191 ASP A N 1
ATOM 1477 C CA . ASP A 1 191 ? -7.492 -12.57 -18.984 1 59.53 191 ASP A CA 1
ATOM 1478 C C . ASP A 1 191 ? -7.766 -13.219 -20.344 1 59.53 191 ASP A C 1
ATOM 1480 O O . ASP A 1 191 ? -7.434 -14.391 -20.547 1 59.53 191 ASP A O 1
ATOM 1484 N N . ARG A 1 192 ? -8.023 -12.461 -21.266 1 56.59 192 ARG A N 1
ATOM 1485 C CA . ARG A 1 192 ? -8.461 -12.938 -22.578 1 56.59 192 ARG A CA 1
ATOM 1486 C C . ARG A 1 192 ? -7.27 -13.359 -23.422 1 56.59 192 ARG A C 1
ATOM 1488 O O . ARG A 1 192 ? -7.344 -14.344 -24.172 1 56.59 192 ARG A O 1
ATOM 1495 N N . THR A 1 193 ? -6.223 -12.781 -23.172 1 59.16 193 THR A N 1
ATOM 1496 C CA . THR A 1 193 ? -5.051 -13.047 -24 1 59.16 193 THR A CA 1
ATOM 1497 C C . THR A 1 193 ? -4.418 -14.383 -23.625 1 59.16 193 THR A C 1
ATOM 1499 O O . THR A 1 193 ? -4.094 -15.195 -24.5 1 59.16 193 THR A O 1
ATOM 1502 N N . MET A 1 194 ? -4.398 -14.727 -22.406 1 63.38 194 MET A N 1
ATOM 1503 C CA . MET A 1 194 ? -3.824 -15.992 -21.953 1 63.38 194 MET A CA 1
ATOM 1504 C C . MET A 1 194 ? -4.719 -17.156 -22.344 1 63.38 194 MET A C 1
ATOM 1506 O O . MET A 1 194 ? -4.227 -18.234 -22.703 1 63.38 194 MET A O 1
ATOM 1510 N N . GLY A 1 195 ? -5.965 -16.922 -22.25 1 62.5 195 GLY A N 1
ATOM 1511 C CA . GLY A 1 195 ? -6.891 -17.953 -22.672 1 62.5 195 GLY A CA 1
ATOM 1512 C C . GLY A 1 195 ? -6.742 -18.312 -24.141 1 62.5 195 GLY A C 1
ATOM 1513 O O . GLY A 1 195 ? -6.703 -19.484 -24.5 1 62.5 195 GLY A O 1
ATOM 1514 N N . ARG A 1 196 ? -6.68 -17.234 -24.969 1 56.91 196 ARG A N 1
ATOM 1515 C CA . ARG A 1 196 ? -6.523 -17.438 -26.406 1 56.91 196 ARG A CA 1
ATOM 1516 C C . ARG A 1 196 ? -5.207 -18.125 -26.734 1 56.91 196 ARG A C 1
ATOM 1518 O O . ARG A 1 196 ? -5.156 -19 -27.594 1 56.91 196 ARG A O 1
ATOM 1525 N N . ALA A 1 197 ? -4.23 -17.828 -25.969 1 62.19 197 ALA A N 1
ATOM 1526 C CA . ALA A 1 197 ? -2.922 -18.438 -26.188 1 62.19 197 ALA A CA 1
ATOM 1527 C C . ALA A 1 197 ? -2.955 -19.922 -25.828 1 62.19 197 ALA A C 1
ATOM 1529 O O . ALA A 1 197 ? -2.357 -20.75 -26.531 1 62.19 197 ALA A O 1
ATOM 1530 N N . LEU A 1 198 ? -3.682 -20.203 -24.906 1 68.06 198 LEU A N 1
ATOM 1531 C CA . LEU A 1 198 ? -3.775 -21.594 -24.469 1 68.06 198 LEU A CA 1
ATOM 1532 C C . LEU A 1 198 ? -4.547 -22.438 -25.469 1 68.06 198 LEU A C 1
ATOM 1534 O O . LEU A 1 198 ? -4.188 -23.594 -25.734 1 68.06 198 LEU A O 1
ATOM 1538 N N . GLN A 1 199 ? -5.578 -21.812 -26 1 65.31 199 GLN A N 1
ATOM 1539 C CA . GLN A 1 199 ? -6.387 -22.516 -26.984 1 65.31 199 GLN A CA 1
ATOM 1540 C C . GLN A 1 199 ? -5.605 -22.766 -28.266 1 65.31 199 GLN A C 1
ATOM 1542 O O . GLN A 1 199 ? -5.812 -23.766 -28.953 1 65.31 199 GLN A O 1
ATOM 1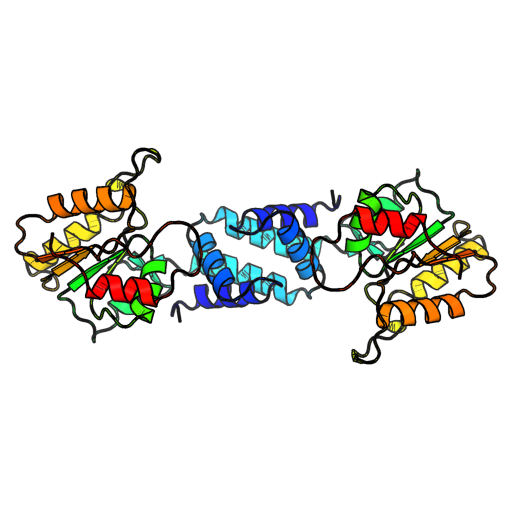547 N N . ASN A 1 200 ? -4.723 -21.812 -28.562 1 63.28 200 ASN A N 1
ATOM 1548 C CA . ASN A 1 200 ? -3.955 -21.906 -29.812 1 63.28 200 ASN A CA 1
ATOM 1549 C C . ASN A 1 200 ? -2.574 -22.5 -29.578 1 63.28 200 ASN A C 1
ATOM 1551 O O . ASN A 1 200 ? -1.644 -22.25 -30.344 1 63.28 200 ASN A O 1
ATOM 1555 N N . ARG A 1 201 ? -2.477 -23.172 -28.594 1 51.28 201 ARG A N 1
ATOM 1556 C CA . ARG A 1 201 ? -1.185 -23.766 -28.25 1 51.28 201 ARG A CA 1
ATOM 1557 C C . ARG A 1 201 ? -0.699 -24.703 -29.359 1 51.28 201 ARG A C 1
ATOM 1559 O O . ARG A 1 201 ? -1.505 -25.25 -30.109 1 51.28 201 ARG A O 1
ATOM 1566 N N . VAL A 1 202 ? 0.597 -24.781 -29.484 1 67.69 202 VAL A N 1
ATOM 1567 C CA . VAL A 1 202 ? 1.226 -25.578 -30.547 1 67.69 202 VAL A CA 1
ATOM 1568 C C . VAL A 1 202 ? 2.059 -26.688 -29.922 1 67.69 202 VAL A C 1
ATOM 1570 O O . VAL A 1 202 ? 2.715 -26.484 -28.891 1 67.69 202 VAL A O 1
ATOM 1573 N N . GLU A 1 203 ? 1.999 -27.828 -30.578 1 71.31 203 GLU A N 1
ATOM 1574 C CA . GLU A 1 203 ? 2.793 -28.969 -30.125 1 71.31 203 GLU A CA 1
ATOM 1575 C C . GLU A 1 203 ? 4.281 -28.719 -30.359 1 71.31 203 GLU A C 1
ATOM 1577 O O . GLU A 1 203 ? 4.68 -28.203 -31.391 1 71.31 203 GLU A O 1
ATOM 1582 N N . LEU A 1 204 ? 5.078 -29.156 -29.344 1 68.12 204 LEU A N 1
ATOM 1583 C CA . LEU A 1 204 ? 6.527 -29.016 -29.453 1 68.12 204 LEU A CA 1
ATOM 1584 C C . LEU A 1 204 ? 7.148 -30.266 -30.047 1 68.12 204 LEU A C 1
ATOM 1586 O O . LEU A 1 204 ? 6.688 -31.391 -29.781 1 68.12 204 LEU A O 1
ATOM 1590 N N . MET B 1 1 ? -12.078 -15 -8.242 1 57.19 1 MET B N 1
ATOM 1591 C CA . MET B 1 1 ? -11.766 -14.898 -6.82 1 57.19 1 MET B CA 1
ATOM 1592 C C . MET B 1 1 ? -10.609 -15.82 -6.449 1 57.19 1 MET B C 1
ATOM 1594 O O . MET B 1 1 ? -10.516 -16.938 -6.957 1 57.19 1 MET B O 1
ATOM 1598 N N . LEU B 1 2 ? -9.438 -15.391 -5.855 1 64.06 2 LEU B N 1
ATOM 1599 C CA . LEU B 1 2 ? -8.195 -16.094 -5.535 1 64.06 2 LEU B CA 1
ATOM 1600 C C . LEU B 1 2 ? -8.477 -17.344 -4.707 1 64.06 2 LEU B C 1
ATOM 1602 O O . LEU B 1 2 ? -7.812 -18.359 -4.887 1 64.06 2 LEU B O 1
ATOM 1606 N N . HIS B 1 3 ? -9.688 -17.438 -4.047 1 78.94 3 HIS B N 1
ATOM 1607 C CA . HIS B 1 3 ? -10.195 -18.453 -3.141 1 78.94 3 HIS B CA 1
ATOM 1608 C C . HIS B 1 3 ? -9.18 -18.797 -2.055 1 78.94 3 HIS B C 1
ATOM 1610 O O . HIS B 1 3 ? -9 -19.953 -1.706 1 78.94 3 HIS B O 1
ATOM 1616 N N . ILE B 1 4 ? -8.305 -17.984 -1.703 1 91.81 4 ILE B N 1
ATOM 1617 C CA . ILE B 1 4 ? -7.418 -18.047 -0.544 1 91.81 4 ILE B CA 1
ATOM 1618 C C . ILE B 1 4 ? -7.797 -16.938 0.451 1 91.81 4 ILE B C 1
ATOM 1620 O O . ILE B 1 4 ? -7.508 -15.766 0.225 1 91.81 4 ILE B O 1
ATOM 1624 N N . SER B 1 5 ? -8.367 -17.344 1.559 1 93.25 5 SER B N 1
ATOM 1625 C CA . SER B 1 5 ? -9.016 -16.406 2.479 1 93.25 5 SER B CA 1
ATOM 1626 C C . SER B 1 5 ? -8.039 -15.359 2.984 1 93.25 5 SER B C 1
ATOM 1628 O O . SER B 1 5 ? -8.344 -14.164 2.967 1 93.25 5 SER B O 1
ATOM 1630 N N . ALA B 1 6 ? -6.875 -15.836 3.471 1 94.56 6 ALA B N 1
ATOM 1631 C CA . ALA B 1 6 ? -5.883 -14.914 4.016 1 94.56 6 ALA B CA 1
ATOM 1632 C C . ALA B 1 6 ? -5.426 -13.914 2.955 1 94.56 6 ALA B C 1
ATOM 1634 O O . ALA B 1 6 ? -5.238 -12.734 3.248 1 94.56 6 ALA B O 1
ATOM 1635 N N . LEU B 1 7 ? -5.258 -14.352 1.772 1 94.56 7 LEU B N 1
ATOM 1636 C CA . LEU B 1 7 ? -4.832 -13.492 0.672 1 94.56 7 LEU B CA 1
ATOM 1637 C C . LEU B 1 7 ? -5.938 -12.516 0.284 1 94.56 7 LEU B C 1
ATOM 1639 O O . LEU B 1 7 ? -5.668 -11.344 0.021 1 94.56 7 LEU B O 1
ATOM 1643 N N . GLU B 1 8 ? -7.133 -13 0.244 1 94.75 8 GLU B N 1
ATOM 1644 C CA . GLU B 1 8 ? -8.289 -12.164 -0.073 1 94.75 8 GLU B CA 1
ATOM 1645 C C . GLU B 1 8 ? -8.445 -11.039 0.948 1 94.75 8 GLU B C 1
ATOM 1647 O O . GLU B 1 8 ? -8.773 -9.906 0.587 1 94.75 8 GLU B O 1
ATOM 1652 N N . LYS B 1 9 ? -8.266 -11.391 2.148 1 96.44 9 LYS B N 1
ATOM 1653 C CA . LYS B 1 9 ? -8.352 -10.383 3.205 1 96.44 9 LYS B CA 1
ATOM 1654 C C . LYS B 1 9 ? -7.293 -9.305 3.021 1 96.44 9 LYS B C 1
ATOM 1656 O O . LYS B 1 9 ? -7.578 -8.117 3.193 1 96.44 9 LYS B O 1
ATOM 1661 N N . LEU B 1 10 ? -6.098 -9.758 2.703 1 97.44 10 LEU B N 1
ATOM 1662 C CA . LEU B 1 10 ? -5.035 -8.781 2.486 1 97.44 10 LEU B CA 1
ATOM 1663 C C . LEU B 1 10 ? -5.355 -7.887 1.295 1 97.44 10 LEU B C 1
ATOM 1665 O O . LEU B 1 10 ? -5.176 -6.668 1.363 1 97.44 10 LEU B O 1
ATOM 1669 N N . VAL B 1 11 ? -5.836 -8.453 0.21 1 96.38 11 VAL B N 1
ATOM 1670 C CA . VAL B 1 11 ? -6.215 -7.691 -0.973 1 96.38 11 VAL B CA 1
ATOM 1671 C C . VAL B 1 11 ? -7.293 -6.672 -0.606 1 96.38 11 VAL B C 1
ATOM 1673 O O . VAL B 1 11 ? -7.23 -5.516 -1.022 1 96.38 11 VAL B O 1
ATOM 1676 N N . HIS B 1 12 ? -8.227 -7.121 0.209 1 97.06 12 HIS B N 1
ATOM 1677 C CA . HIS B 1 12 ? -9.32 -6.258 0.647 1 97.06 12 HIS B CA 1
ATOM 1678 C C . HIS B 1 12 ? -8.797 -5.07 1.445 1 97.06 12 HIS B C 1
ATOM 1680 O O . HIS B 1 12 ? -9.18 -3.926 1.189 1 97.06 12 HIS B O 1
ATOM 1686 N N . GLU B 1 13 ? -7.949 -5.316 2.357 1 97.94 13 GLU B N 1
ATOM 1687 C CA . GLU B 1 13 ? -7.422 -4.242 3.193 1 97.94 13 GLU B CA 1
ATOM 1688 C C . GLU B 1 13 ? -6.566 -3.277 2.377 1 97.94 13 GLU B C 1
ATOM 1690 O O . GLU B 1 13 ? -6.641 -2.061 2.566 1 97.94 13 GLU B O 1
ATOM 1695 N N . LEU B 1 14 ? -5.754 -3.814 1.489 1 98 14 LEU B N 1
ATOM 1696 C CA . LEU B 1 14 ? -4.906 -2.975 0.647 1 98 14 LEU B CA 1
ATOM 1697 C C . LEU B 1 14 ? -5.754 -2.104 -0.275 1 98 14 LEU B C 1
ATOM 1699 O O . LEU B 1 14 ? -5.383 -0.966 -0.573 1 98 14 LEU B O 1
ATOM 1703 N N . SER B 1 15 ? -6.883 -2.578 -0.701 1 97.5 15 SER B N 1
ATOM 1704 C CA . SER B 1 15 ? -7.742 -1.865 -1.64 1 97.5 15 SER B CA 1
ATOM 1705 C C . SER B 1 15 ? -8.422 -0.676 -0.972 1 97.5 15 SER B C 1
ATOM 1707 O O . SER B 1 15 ? -8.992 0.182 -1.65 1 97.5 15 SER B O 1
ATOM 1709 N N . ARG B 1 16 ? -8.383 -0.609 0.323 1 96.62 16 ARG B N 1
ATOM 1710 C CA . ARG B 1 16 ? -8.961 0.508 1.062 1 96.62 16 ARG B CA 1
ATOM 1711 C C . ARG B 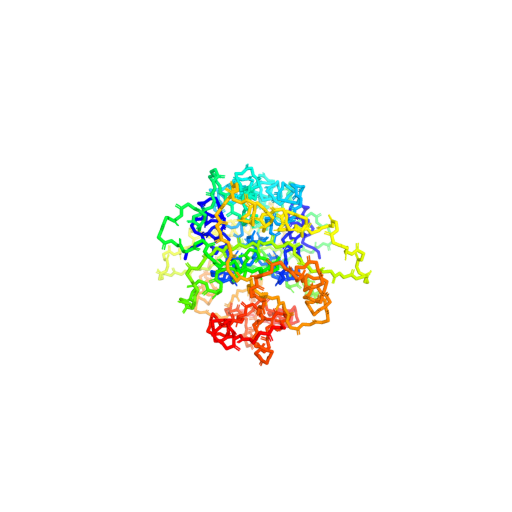1 16 ? -8.039 1.726 1.02 1 96.62 16 ARG B C 1
ATOM 1713 O O . ARG B 1 16 ? -8.453 2.834 1.369 1 96.62 16 ARG B O 1
ATOM 1720 N N . LEU B 1 17 ? -6.824 1.511 0.65 1 97 17 LEU B N 1
ATOM 1721 C CA . LEU B 1 17 ? -5.887 2.619 0.513 1 97 17 LEU B CA 1
ATOM 1722 C C . LEU B 1 17 ? -6.223 3.467 -0.71 1 97 17 LEU B C 1
ATOM 1724 O O . LEU B 1 17 ? -6.574 2.932 -1.764 1 97 17 LEU B O 1
ATOM 1728 N N . PRO B 1 18 ? -6.18 4.805 -0.535 1 94.12 18 PRO B N 1
ATOM 1729 C CA . PRO B 1 18 ? -6.504 5.668 -1.673 1 94.12 18 PRO B CA 1
ATOM 1730 C C . PRO B 1 18 ? -5.574 5.445 -2.865 1 94.12 18 PRO B C 1
ATOM 1732 O O . PRO B 1 18 ? -4.352 5.387 -2.699 1 94.12 18 PRO B O 1
ATOM 1735 N N . GLY B 1 19 ? -6.18 5.293 -4.027 1 93.75 19 GLY B N 1
ATOM 1736 C CA . GLY B 1 19 ? -5.406 5.133 -5.25 1 93.75 19 GLY B CA 1
ATOM 1737 C C . GLY B 1 19 ? -5.043 3.689 -5.539 1 93.75 19 GLY B C 1
ATOM 1738 O O . GLY B 1 19 ? -4.422 3.396 -6.562 1 93.75 19 GLY B O 1
ATOM 1739 N N . ILE B 1 20 ? -5.395 2.822 -4.637 1 96.12 20 ILE B N 1
ATOM 1740 C CA . ILE B 1 20 ? -5.09 1.407 -4.812 1 96.12 20 ILE B CA 1
ATOM 1741 C C . ILE B 1 20 ? -6.375 0.634 -5.094 1 96.12 20 ILE B C 1
ATOM 1743 O O . ILE B 1 20 ? -7.117 0.295 -4.168 1 96.12 20 ILE B O 1
ATOM 1747 N N . GLY B 1 21 ? -6.59 0.332 -6.297 1 93.56 21 GLY B N 1
ATOM 1748 C CA . GLY B 1 21 ? -7.746 -0.467 -6.66 1 93.56 21 GLY B CA 1
ATOM 1749 C C . GLY B 1 21 ? -7.535 -1.955 -6.453 1 93.56 21 GLY B C 1
ATOM 1750 O O . GLY B 1 21 ? -6.441 -2.387 -6.094 1 93.56 21 GLY B O 1
ATOM 1751 N N . PRO B 1 22 ? -8.555 -2.686 -6.742 1 91.19 22 PRO B N 1
ATOM 1752 C CA . PRO B 1 22 ? -8.477 -4.125 -6.488 1 91.19 22 PRO B CA 1
ATOM 1753 C C . PRO B 1 22 ? -7.363 -4.805 -7.285 1 91.19 22 PRO B C 1
ATOM 1755 O O . PRO B 1 22 ? -6.688 -5.699 -6.77 1 91.19 22 PRO B O 1
ATOM 1758 N N . LYS B 1 23 ? -7.184 -4.434 -8.453 1 88.69 23 LYS B N 1
ATOM 1759 C CA . LYS B 1 23 ? -6.145 -5.031 -9.289 1 88.69 23 LYS B CA 1
ATOM 1760 C C . LYS B 1 23 ? -4.758 -4.766 -8.719 1 88.69 23 LYS B C 1
ATOM 1762 O O . LYS B 1 23 ? -3.938 -5.68 -8.609 1 88.69 23 LYS B O 1
ATOM 1767 N N . THR B 1 24 ? -4.543 -3.527 -8.383 1 93.06 24 THR B N 1
ATOM 1768 C CA . THR B 1 24 ? -3.266 -3.148 -7.785 1 93.06 24 THR B CA 1
ATOM 1769 C C . THR B 1 24 ? -3.086 -3.814 -6.426 1 93.06 24 THR B C 1
ATOM 1771 O O . THR B 1 24 ? -2.004 -4.312 -6.109 1 93.06 24 THR B O 1
ATOM 1774 N N . ALA B 1 25 ? -4.137 -3.826 -5.68 1 96.25 25 ALA B N 1
ATOM 1775 C CA . ALA B 1 25 ? -4.098 -4.465 -4.367 1 96.25 25 ALA B CA 1
ATOM 1776 C C . ALA B 1 25 ? -3.686 -5.93 -4.484 1 96.25 25 ALA B C 1
ATOM 1778 O O . ALA B 1 25 ? -2.9 -6.43 -3.674 1 96.25 25 ALA B O 1
ATOM 1779 N N . GLN B 1 26 ? -4.199 -6.535 -5.426 1 92.06 26 GLN B N 1
ATOM 1780 C CA . GLN B 1 26 ? -3.863 -7.938 -5.652 1 92.06 26 GLN B CA 1
ATOM 1781 C C . GLN B 1 26 ? -2.387 -8.094 -6.004 1 92.06 26 GLN B C 1
ATOM 1783 O O . GLN B 1 26 ? -1.712 -8.984 -5.48 1 92.06 26 GLN B O 1
ATOM 1788 N N . ARG B 1 27 ? -1.967 -7.262 -6.883 1 90.62 27 ARG B N 1
ATOM 1789 C CA . ARG B 1 27 ? -0.553 -7.285 -7.246 1 90.62 27 ARG B CA 1
ATOM 1790 C C . ARG B 1 27 ? 0.33 -7.098 -6.016 1 90.62 27 ARG B C 1
ATOM 1792 O O . ARG B 1 27 ? 1.311 -7.824 -5.836 1 90.62 27 ARG B O 1
ATOM 1799 N N . LEU B 1 28 ? -0.018 -6.199 -5.215 1 96.31 28 LEU B N 1
ATOM 1800 C CA . LEU B 1 28 ? 0.749 -5.926 -4.008 1 96.31 28 LEU B CA 1
ATOM 1801 C C . LEU B 1 28 ? 0.701 -7.113 -3.051 1 96.31 28 LEU B C 1
ATOM 1803 O O . LEU B 1 28 ? 1.713 -7.465 -2.441 1 96.31 28 LEU B O 1
ATOM 1807 N N . ALA B 1 29 ? -0.412 -7.699 -2.947 1 95.56 29 ALA B N 1
ATOM 1808 C CA . ALA B 1 29 ? -0.57 -8.844 -2.061 1 95.56 29 ALA B CA 1
ATOM 1809 C C . ALA B 1 29 ? 0.32 -10.008 -2.5 1 95.56 29 ALA B C 1
ATOM 1811 O O . ALA B 1 29 ? 0.977 -10.641 -1.672 1 95.56 29 ALA B O 1
ATOM 1812 N N . TYR B 1 30 ? 0.362 -10.242 -3.768 1 90.75 30 TYR B N 1
ATOM 1813 C CA . TYR B 1 30 ? 1.198 -11.32 -4.285 1 90.75 30 TYR B CA 1
ATOM 1814 C C . TYR B 1 30 ? 2.676 -11 -4.098 1 90.75 30 TYR B C 1
ATOM 1816 O O . TYR B 1 30 ? 3.479 -11.891 -3.807 1 90.75 30 TYR B O 1
ATOM 1824 N N . TYR B 1 31 ? 2.988 -9.781 -4.289 1 93.94 31 TYR B N 1
ATOM 1825 C CA . TYR B 1 31 ? 4.359 -9.367 -4.016 1 93.94 31 TYR B CA 1
ATOM 1826 C C . TYR B 1 31 ? 4.742 -9.664 -2.57 1 93.94 31 TYR B C 1
ATOM 1828 O O . TYR B 1 31 ? 5.797 -10.242 -2.307 1 93.94 31 TYR B O 1
ATOM 1836 N N . ILE B 1 32 ? 3.9 -9.242 -1.706 1 96 32 ILE B N 1
ATOM 1837 C C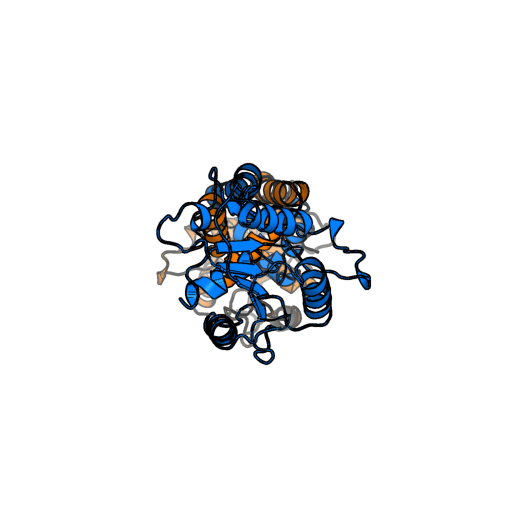A . ILE B 1 32 ? 4.152 -9.438 -0.283 1 96 32 ILE B CA 1
ATOM 1838 C C . ILE B 1 32 ? 4.316 -10.922 0.014 1 96 32 ILE B C 1
ATOM 1840 O O . ILE B 1 32 ? 5.199 -11.32 0.779 1 96 32 ILE B O 1
ATOM 1844 N N . LEU B 1 33 ? 3.494 -11.695 -0.595 1 92.31 33 LEU B N 1
ATOM 1845 C CA . LEU B 1 33 ? 3.541 -13.141 -0.394 1 92.31 33 LEU B CA 1
ATOM 1846 C C . LEU B 1 33 ? 4.895 -13.703 -0.816 1 92.31 33 LEU B C 1
ATOM 1848 O O . LEU B 1 33 ? 5.387 -14.664 -0.216 1 92.31 33 LEU B O 1
ATOM 1852 N N . ARG B 1 34 ? 5.496 -13.141 -1.771 1 89.44 34 ARG B N 1
ATOM 1853 C CA . ARG B 1 34 ? 6.742 -13.664 -2.334 1 89.44 34 ARG B CA 1
ATOM 1854 C C . ARG B 1 34 ? 7.945 -13.188 -1.526 1 89.44 34 ARG B C 1
ATOM 1856 O O . ARG B 1 34 ? 9.047 -13.734 -1.668 1 89.44 34 ARG B O 1
ATOM 1863 N N . THR B 1 35 ? 7.746 -12.164 -0.725 1 92 35 THR B N 1
ATOM 1864 C CA . THR B 1 35 ? 8.844 -11.664 0.095 1 92 35 THR B CA 1
ATOM 1865 C C . THR B 1 35 ? 9.062 -12.562 1.312 1 92 35 THR B C 1
ATOM 1867 O O . THR B 1 35 ? 8.219 -13.398 1.629 1 92 35 THR B O 1
ATOM 1870 N N . GLY B 1 36 ? 10.195 -12.445 1.921 1 91.31 36 GLY B N 1
ATOM 1871 C CA . GLY B 1 36 ? 10.398 -13.094 3.207 1 91.31 36 GLY B CA 1
ATOM 1872 C C . GLY B 1 36 ? 9.516 -12.531 4.305 1 91.31 36 GLY B C 1
ATOM 1873 O O . GLY B 1 36 ? 8.75 -11.594 4.074 1 91.31 36 GLY B O 1
ATOM 1874 N N . ASN B 1 37 ? 9.602 -13.109 5.469 1 94.69 37 ASN B N 1
ATOM 1875 C CA . ASN B 1 37 ? 8.766 -12.711 6.594 1 94.69 37 ASN B CA 1
ATOM 1876 C C . ASN B 1 37 ? 9.18 -11.352 7.148 1 94.69 37 ASN B C 1
ATOM 1878 O O . ASN B 1 37 ? 8.383 -10.664 7.789 1 94.69 37 ASN B O 1
ATOM 1882 N N . GLU B 1 38 ? 10.344 -10.977 6.875 1 96.31 38 GLU B N 1
ATOM 1883 C CA . GLU B 1 38 ? 10.898 -9.773 7.488 1 96.31 38 GLU B CA 1
ATOM 1884 C C . GLU B 1 38 ? 10.172 -8.516 7.02 1 96.31 38 GLU B C 1
ATOM 1886 O O . GLU B 1 38 ? 9.805 -7.664 7.828 1 96.31 38 GLU B O 1
ATOM 1891 N N . TYR B 1 39 ? 9.938 -8.531 5.738 1 97.06 39 TYR B N 1
ATOM 1892 C CA . TYR B 1 39 ? 9.375 -7.297 5.195 1 97.06 39 TYR B CA 1
ATOM 1893 C C . TYR B 1 39 ? 7.957 -7.074 5.707 1 97.06 39 TYR B C 1
ATOM 1895 O O . TYR B 1 39 ? 7.641 -6.012 6.246 1 97.06 39 TYR B O 1
ATOM 1903 N N . PRO B 1 40 ? 7.035 -8.031 5.609 1 97.44 40 PRO B N 1
ATOM 1904 C CA . PRO B 1 40 ? 5.699 -7.832 6.172 1 97.44 40 PRO B CA 1
ATOM 1905 C C . PRO B 1 40 ? 5.73 -7.473 7.656 1 97.44 40 PRO B C 1
ATOM 1907 O O . PRO B 1 40 ? 4.898 -6.695 8.125 1 97.44 40 PRO B O 1
ATOM 1910 N N . GLU B 1 41 ? 6.605 -8.008 8.352 1 97.69 41 GLU B N 1
ATOM 1911 C CA . GLU B 1 41 ? 6.742 -7.695 9.773 1 97.69 41 GLU B CA 1
ATOM 1912 C C . GLU B 1 41 ? 7.156 -6.242 9.984 1 97.69 41 GLU B C 1
ATOM 1914 O O . GLU B 1 41 ? 6.586 -5.547 10.828 1 97.69 41 GLU B O 1
ATOM 1919 N N . ARG B 1 42 ? 8.133 -5.801 9.211 1 97.88 42 ARG B N 1
ATOM 1920 C CA . ARG B 1 42 ? 8.578 -4.414 9.305 1 97.88 42 ARG B CA 1
ATOM 1921 C C . ARG B 1 42 ? 7.449 -3.453 8.93 1 97.88 42 ARG B C 1
ATOM 1923 O O . ARG B 1 42 ? 7.258 -2.428 9.586 1 97.88 42 ARG B O 1
ATOM 1930 N N . LEU B 1 43 ? 6.754 -3.809 7.867 1 98.31 43 LEU B N 1
ATOM 1931 C CA . LEU B 1 43 ? 5.648 -2.965 7.434 1 98.31 43 LEU B CA 1
ATOM 1932 C C . LEU B 1 43 ? 4.555 -2.912 8.492 1 98.31 43 LEU B C 1
ATOM 1934 O O . LEU B 1 43 ? 4.02 -1.841 8.781 1 98.31 43 LEU B O 1
ATOM 1938 N N . SER B 1 44 ? 4.223 -4.074 9.023 1 98.31 44 SER B N 1
ATOM 1939 C CA . SER B 1 44 ? 3.23 -4.148 10.094 1 98.31 44 SER B CA 1
ATOM 1940 C C . SER B 1 44 ? 3.639 -3.297 11.289 1 98.31 44 SER B C 1
ATOM 1942 O O . SER B 1 44 ? 2.822 -2.545 11.828 1 98.31 44 SER B O 1
ATOM 1944 N N . GLU B 1 45 ? 4.859 -3.412 11.688 1 98.06 45 GLU B N 1
ATOM 1945 C CA . GLU B 1 45 ? 5.367 -2.635 12.812 1 98.06 45 GLU B CA 1
ATOM 1946 C C . GLU B 1 45 ? 5.301 -1.139 12.523 1 98.06 45 GLU B C 1
ATOM 1948 O O . GLU B 1 45 ? 4.957 -0.347 13.406 1 98.06 45 GLU B O 1
ATOM 1953 N N . ALA B 1 46 ? 5.703 -0.793 11.375 1 98.06 46 ALA B N 1
ATOM 1954 C CA . ALA B 1 46 ? 5.676 0.615 10.984 1 98.06 46 ALA B CA 1
ATOM 1955 C C . ALA B 1 46 ? 4.258 1.17 11.031 1 98.06 46 ALA B C 1
ATOM 1957 O O . ALA B 1 46 ? 4.039 2.303 11.469 1 98.06 46 ALA B O 1
ATOM 1958 N N . LEU B 1 47 ? 3.314 0.4 10.57 1 98.06 47 LEU B N 1
ATOM 1959 C CA . LEU B 1 47 ? 1.904 0.778 10.594 1 98.06 47 LEU B CA 1
ATOM 1960 C C . LEU B 1 47 ? 1.438 1.055 12.016 1 98.06 47 LEU B C 1
ATOM 1962 O O . LEU B 1 47 ? 0.814 2.086 12.281 1 98.06 47 LEU B O 1
ATOM 1966 N N . LEU B 1 48 ? 1.751 0.168 12.867 1 97.62 48 LEU B N 1
ATOM 1967 C CA . LEU B 1 48 ? 1.29 0.27 14.25 1 97.62 48 LEU B CA 1
ATOM 1968 C C . LEU B 1 48 ? 2.043 1.367 14.992 1 97.62 48 LEU B C 1
ATOM 1970 O O . LEU B 1 48 ? 1.457 2.084 15.805 1 97.62 48 LEU B O 1
ATOM 1974 N N . ARG B 1 49 ? 3.291 1.528 14.727 1 97 49 ARG B N 1
ATOM 1975 C CA . ARG B 1 49 ? 4.133 2.518 15.398 1 97 49 ARG B CA 1
ATOM 1976 C C . ARG B 1 49 ? 3.682 3.936 15.062 1 97 49 ARG B C 1
ATOM 1978 O O . ARG B 1 49 ? 3.713 4.82 15.914 1 97 49 ARG B O 1
ATOM 1985 N N . VAL B 1 50 ? 3.297 4.141 13.836 1 96.44 50 VAL B N 1
ATOM 1986 C CA . VAL B 1 50 ? 2.904 5.492 13.438 1 96.44 50 VAL B CA 1
ATOM 1987 C C . VAL B 1 50 ? 1.673 5.926 14.227 1 96.44 50 VAL B C 1
ATOM 1989 O O . VAL B 1 50 ? 1.564 7.086 14.633 1 96.44 50 VAL B O 1
ATOM 1992 N N . LYS B 1 51 ? 0.8 5.012 14.469 1 95.56 51 LYS B N 1
ATOM 1993 C CA . LYS B 1 51 ? -0.416 5.309 15.227 1 95.56 51 LYS B CA 1
ATOM 1994 C C . LYS B 1 51 ? -0.106 5.531 16.703 1 95.56 51 LYS B C 1
ATOM 1996 O O . LYS B 1 51 ? -0.746 6.359 17.359 1 95.56 51 LYS B O 1
ATOM 2001 N N . ALA B 1 52 ? 0.824 4.867 17.203 1 95.81 52 ALA B N 1
ATOM 2002 C CA . ALA B 1 52 ? 1.174 4.918 18.609 1 95.81 52 ALA B CA 1
ATOM 2003 C C . ALA B 1 52 ? 2.002 6.16 18.938 1 95.81 52 ALA B C 1
ATOM 2005 O O . ALA B 1 52 ? 1.872 6.742 20.016 1 95.81 52 ALA B O 1
ATOM 2006 N N . GLU B 1 53 ? 2.838 6.582 18 1 96.56 53 GLU B N 1
ATOM 2007 C CA . GLU B 1 53 ? 3.869 7.559 18.328 1 96.56 53 GLU B CA 1
ATOM 2008 C C . GLU B 1 53 ? 3.531 8.938 17.766 1 96.56 53 GLU B C 1
ATOM 2010 O O . GLU B 1 53 ? 3.967 9.961 18.297 1 96.56 53 GLU B O 1
ATOM 2015 N N . VAL B 1 54 ? 2.789 8.977 16.703 1 96.31 54 VAL B N 1
ATOM 2016 C CA . VAL B 1 54 ? 2.531 10.25 16.047 1 96.31 54 VAL B CA 1
ATOM 2017 C C . VAL B 1 54 ? 1.266 10.883 16.625 1 96.31 54 VAL B C 1
ATOM 2019 O O . VAL B 1 54 ? 0.238 10.211 16.75 1 96.31 54 VAL B O 1
ATOM 2022 N N . HIS B 1 55 ? 1.332 12.133 16.953 1 95.19 55 HIS B N 1
ATOM 2023 C CA . HIS B 1 55 ? 0.212 12.883 17.516 1 95.19 55 HIS B CA 1
ATOM 2024 C C . HIS B 1 55 ? 0.261 14.344 17.062 1 95.19 55 HIS B C 1
ATOM 2026 O O . HIS B 1 55 ? 1.231 14.773 16.438 1 95.19 55 HIS B O 1
ATOM 2032 N N . ASP B 1 56 ? -0.775 15.086 17.375 1 95.75 56 ASP B N 1
ATOM 2033 C CA . ASP B 1 56 ? -0.832 16.516 17.047 1 95.75 56 ASP B CA 1
ATOM 2034 C C . ASP B 1 56 ? 0.081 17.328 17.953 1 95.75 56 ASP B C 1
ATOM 2036 O O . ASP B 1 56 ? 0.146 17.078 19.156 1 95.75 56 ASP B O 1
ATOM 2040 N N . CYS B 1 57 ? 0.853 18.156 17.406 1 97.12 57 CYS B N 1
ATOM 2041 C CA . CYS B 1 57 ? 1.558 19.156 18.203 1 97.12 57 CYS B CA 1
ATOM 2042 C C . CYS B 1 57 ? 0.585 19.969 19.062 1 97.12 57 CYS B C 1
ATOM 2044 O O . CYS B 1 57 ? -0.433 20.453 18.562 1 97.12 57 CYS B O 1
ATOM 2046 N N . PRO B 1 58 ? 0.89 20.109 20.297 1 97.19 58 PRO B N 1
ATOM 2047 C CA . PRO B 1 58 ? -0.06 20.812 21.156 1 97.19 58 PRO B CA 1
ATOM 2048 C C . PRO B 1 58 ? -0.167 22.297 20.828 1 97.19 58 PRO B C 1
ATOM 2050 O O . PRO B 1 58 ? -1.122 22.953 21.25 1 97.19 58 PRO B O 1
ATOM 2053 N N . THR B 1 59 ? 0.715 22.828 20.047 1 96.25 59 THR B N 1
ATOM 2054 C CA . THR B 1 59 ? 0.745 24.266 19.75 1 96.25 59 THR B CA 1
ATOM 2055 C C . THR B 1 59 ? 0.05 24.547 18.422 1 96.25 59 THR B C 1
ATOM 2057 O O . THR B 1 59 ? -0.863 25.375 18.359 1 96.25 59 THR B O 1
ATOM 2060 N N . CYS B 1 60 ? 0.47 23.844 17.375 1 97.69 60 CYS B N 1
ATOM 2061 C CA . CYS B 1 60 ? 0.024 24.25 16.047 1 97.69 60 CYS B CA 1
ATOM 2062 C C . CYS B 1 60 ? -0.812 23.156 15.398 1 97.69 60 CYS B C 1
ATOM 2064 O O . CYS B 1 60 ? -1.335 23.344 14.297 1 97.69 60 CYS B O 1
ATOM 2066 N N . PHE B 1 61 ? -0.79 21.938 16.016 1 97.5 61 PHE B N 1
ATOM 2067 C CA . PHE B 1 61 ? -1.616 20.797 15.602 1 97.5 61 PHE B CA 1
ATOM 2068 C C . PHE B 1 61 ? -1.061 20.156 14.336 1 97.5 61 PHE B C 1
ATOM 2070 O O . PHE B 1 61 ? -1.781 19.453 13.625 1 97.5 61 PHE B O 1
ATOM 2077 N N . ASN B 1 62 ? 0.18 20.406 14.016 1 95.75 62 ASN B N 1
ATOM 2078 C CA . ASN B 1 62 ? 0.918 19.562 13.07 1 95.75 62 ASN B CA 1
ATOM 2079 C C . ASN B 1 62 ? 1.249 18.203 13.672 1 95.75 62 ASN B C 1
ATOM 2081 O O . ASN B 1 62 ? 1.186 18.031 14.891 1 95.75 62 ASN B O 1
ATOM 2085 N N . TYR B 1 63 ? 1.611 17.281 12.797 1 95.06 63 TYR B N 1
ATOM 2086 C CA . TYR B 1 63 ? 1.989 15.969 13.297 1 95.06 63 TYR B CA 1
ATOM 2087 C C . TYR B 1 63 ? 3.395 15.992 13.883 1 95.06 63 TYR B C 1
ATOM 2089 O O . TYR B 1 63 ? 4.285 16.672 13.359 1 95.06 63 TYR B O 1
ATOM 2097 N N . THR B 1 64 ? 3.57 15.234 14.945 1 95.5 64 THR B N 1
ATOM 2098 C CA . THR B 1 64 ? 4.883 15.078 15.555 1 95.5 64 THR B CA 1
ATOM 2099 C C . THR B 1 64 ? 4.957 13.773 16.344 1 95.5 64 THR B C 1
ATOM 2101 O O . THR B 1 64 ? 3.928 13.195 16.703 1 95.5 64 THR B O 1
ATOM 2104 N N . ASP B 1 65 ? 6.117 13.234 16.5 1 95.12 65 ASP B N 1
ATOM 2105 C CA . ASP B 1 65 ? 6.336 12.086 17.359 1 95.12 65 ASP B CA 1
ATOM 2106 C C . ASP B 1 65 ? 7.168 12.469 18.578 1 95.12 65 ASP B C 1
ATOM 2108 O O . ASP B 1 65 ? 7.68 11.602 19.297 1 95.12 65 ASP B O 1
ATOM 2112 N N . THR B 1 66 ? 7.41 13.766 18.797 1 94.75 66 THR B N 1
ATOM 2113 C CA . THR B 1 66 ? 8.055 14.352 19.953 1 94.75 66 THR B CA 1
ATOM 2114 C C . THR B 1 66 ? 7.09 15.258 20.719 1 94.75 66 THR B C 1
ATOM 2116 O O . THR B 1 66 ? 5.895 15.289 20.406 1 94.75 66 THR B O 1
ATOM 2119 N N . ASP B 1 67 ? 7.586 16.047 21.656 1 95.56 67 ASP B N 1
ATOM 2120 C CA . ASP B 1 67 ? 6.699 16.875 22.469 1 95.56 67 ASP B CA 1
ATOM 2121 C C . ASP B 1 67 ? 6.035 17.953 21.625 1 95.56 67 ASP B C 1
ATOM 2123 O O . ASP B 1 67 ? 4.828 18.188 21.734 1 95.56 67 ASP B O 1
ATOM 2127 N N . ILE B 1 68 ? 6.836 18.625 20.812 1 95.62 68 ILE B N 1
ATOM 2128 C CA . ILE B 1 68 ? 6.32 19.625 19.891 1 95.62 68 ILE B CA 1
ATOM 2129 C C . ILE B 1 68 ? 6.945 19.422 18.516 1 95.62 68 ILE B C 1
ATOM 2131 O O . ILE B 1 68 ? 7.984 18.781 18.375 1 95.62 68 ILE B O 1
ATOM 2135 N N . CYS B 1 69 ? 6.316 19.922 17.5 1 95.62 69 CYS B N 1
ATOM 2136 C CA . CYS B 1 69 ? 6.801 19.688 16.141 1 95.62 69 CYS B CA 1
ATOM 2137 C C . CYS B 1 69 ? 8.039 20.516 15.852 1 95.62 69 CYS B C 1
ATOM 2139 O O . CYS B 1 69 ? 8.344 21.469 16.594 1 95.62 69 CYS B O 1
ATOM 2141 N N . ARG B 1 70 ? 8.688 20.25 14.812 1 93.62 70 ARG B N 1
ATOM 2142 C CA . ARG B 1 70 ? 9.969 20.859 14.469 1 93.62 70 ARG B CA 1
ATOM 2143 C C . ARG B 1 70 ? 9.797 22.359 14.172 1 93.62 70 ARG B C 1
ATOM 2145 O O . ARG B 1 70 ? 10.719 23.141 14.375 1 93.62 70 ARG B O 1
ATOM 2152 N N . TYR B 1 71 ? 8.68 22.75 13.648 1 95.12 71 TYR B N 1
ATOM 2153 C CA . TYR B 1 71 ? 8.445 24.141 13.305 1 95.12 71 TYR B CA 1
ATOM 2154 C C . TYR B 1 71 ? 8.18 24.984 14.547 1 95.12 71 TYR B C 1
ATOM 2156 O O . TYR B 1 71 ? 8.594 26.141 14.633 1 95.12 71 TYR B O 1
ATOM 2164 N N . CYS B 1 72 ? 7.516 24.422 15.508 1 96.06 72 CYS B N 1
ATOM 2165 C CA . CYS B 1 72 ? 7.273 25.109 16.766 1 96.06 72 CYS B CA 1
ATOM 2166 C C . CYS B 1 72 ? 8.531 25.109 17.641 1 96.06 72 CYS B C 1
ATOM 2168 O O . 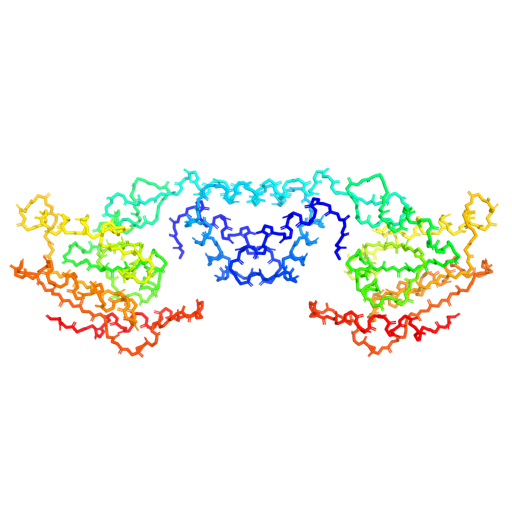CYS B 1 72 ? 8.742 26.031 18.422 1 96.06 72 CYS B O 1
ATOM 2170 N N . GLU B 1 73 ? 9.344 24.141 17.438 1 95.56 73 GLU B N 1
ATOM 2171 C CA . GLU B 1 73 ? 10.57 24.047 18.234 1 95.56 73 GLU B CA 1
ATOM 2172 C C . GLU B 1 73 ? 11.656 24.953 17.672 1 95.56 73 GLU B C 1
ATOM 2174 O O . GLU B 1 73 ? 12.586 25.328 18.391 1 95.56 73 GLU B O 1
ATOM 2179 N N . ASP B 1 74 ? 11.57 25.312 16.469 1 95.38 74 ASP B N 1
ATOM 2180 C CA . ASP B 1 74 ? 12.602 26.094 15.781 1 95.38 74 ASP B CA 1
ATOM 2181 C C . ASP B 1 74 ? 12.602 27.547 16.234 1 95.38 74 ASP B C 1
ATOM 2183 O O . ASP B 1 74 ? 11.75 28.328 15.812 1 95.38 74 ASP B O 1
ATOM 2187 N N . SER B 1 75 ? 13.648 27.922 16.938 1 94.94 75 SER B N 1
ATOM 2188 C CA . SER B 1 75 ? 13.711 29.266 17.516 1 94.94 75 SER B CA 1
ATOM 2189 C C . SER B 1 75 ? 14.062 30.297 16.453 1 94.94 75 SER B C 1
ATOM 2191 O O . SER B 1 75 ? 13.938 31.5 16.703 1 94.94 75 SER B O 1
ATOM 2193 N N . HIS B 1 76 ? 14.422 29.906 15.32 1 95.25 76 HIS B N 1
ATOM 2194 C CA . HIS B 1 76 ? 14.805 30.828 14.266 1 95.25 76 HIS B CA 1
ATOM 2195 C C . HIS B 1 76 ? 13.586 31.328 13.5 1 95.25 76 HIS B C 1
ATOM 2197 O O . HIS B 1 76 ? 13.68 32.25 12.703 1 95.25 76 HIS B O 1
ATOM 2203 N N . ARG B 1 77 ? 12.492 30.75 13.766 1 95.38 77 ARG B N 1
ATOM 2204 C CA . ARG B 1 77 ? 11.273 31.141 13.078 1 95.38 77 ARG B CA 1
ATOM 2205 C C . ARG B 1 77 ? 10.617 32.344 13.766 1 95.38 77 ARG B C 1
ATOM 2207 O O . ARG B 1 77 ? 10.703 32.469 14.992 1 95.38 77 ARG B O 1
ATOM 2214 N N . SER B 1 78 ? 9.953 33.094 12.953 1 95.38 78 SER B N 1
ATOM 2215 C CA . SER B 1 78 ? 9.281 34.281 13.492 1 95.38 78 SER B CA 1
ATOM 2216 C C . SER B 1 78 ? 7.957 33.906 14.141 1 95.38 78 SER B C 1
ATOM 2218 O O . SER B 1 78 ? 7.168 33.156 13.57 1 95.38 78 SER B O 1
ATOM 2220 N N . ASP B 1 79 ? 7.691 34.531 15.234 1 95.44 79 ASP B N 1
ATOM 2221 C CA . ASP B 1 79 ? 6.426 34.312 15.93 1 95.44 79 ASP B CA 1
ATOM 2222 C C . ASP B 1 79 ? 5.383 35.344 15.5 1 95.44 79 ASP B C 1
ATOM 2224 O O . ASP B 1 79 ? 4.223 35.281 15.906 1 95.44 79 ASP B O 1
ATOM 2228 N N . GLU B 1 80 ? 5.793 36.188 14.664 1 94.5 80 GLU B N 1
ATOM 2229 C CA . GLU B 1 80 ? 4.941 37.344 14.344 1 94.5 80 GLU B CA 1
ATOM 2230 C C . GLU B 1 80 ? 3.885 36.969 13.312 1 94.5 80 GLU B C 1
ATOM 2232 O O . GLU B 1 80 ? 2.91 37.688 13.125 1 94.5 80 GLU B O 1
ATOM 2237 N N . SER B 1 81 ? 4.09 35.875 12.594 1 95.12 81 SER B N 1
ATOM 2238 C CA . SER B 1 81 ? 3.164 35.469 11.539 1 95.12 81 SER B CA 1
ATOM 2239 C C . SER B 1 81 ? 2.756 34.031 11.688 1 95.12 81 SER B C 1
ATOM 2241 O O . SER B 1 81 ? 3.594 33.156 11.977 1 95.12 81 SER B O 1
ATOM 2243 N N . ILE B 1 82 ? 1.446 33.812 11.57 1 96.62 82 ILE B N 1
ATOM 2244 C CA . ILE B 1 82 ? 0.915 32.438 11.594 1 96.62 82 ILE B CA 1
ATOM 2245 C C . ILE B 1 82 ? 0.263 32.125 10.25 1 96.62 82 ILE B C 1
ATOM 2247 O O . ILE B 1 82 ? -0.574 32.875 9.766 1 96.62 82 ILE B O 1
ATOM 2251 N N . CYS B 1 83 ? 0.719 31.078 9.688 1 95.94 83 CYS B N 1
ATOM 2252 C CA . CYS B 1 83 ? 0.106 30.578 8.469 1 95.94 83 CYS B CA 1
ATOM 2253 C C . CYS B 1 83 ? -0.857 29.438 8.781 1 95.94 83 CYS B C 1
ATOM 2255 O O . CYS B 1 83 ? -0.445 28.391 9.289 1 95.94 83 CYS B O 1
ATOM 2257 N N . VAL B 1 84 ? -2.104 29.656 8.43 1 97 84 VAL B N 1
ATOM 2258 C CA . VAL B 1 84 ? -3.154 28.688 8.734 1 97 84 VAL B CA 1
ATOM 2259 C C . VAL B 1 84 ? -3.4 27.797 7.516 1 97 84 VAL B C 1
ATOM 2261 O O . VAL B 1 84 ? -3.648 28.297 6.414 1 97 84 VAL B O 1
ATOM 2264 N N . VAL B 1 85 ? -3.281 26.469 7.754 1 95.19 85 VAL B N 1
ATOM 2265 C CA . VAL B 1 85 ? -3.455 25.516 6.66 1 95.19 85 VAL B CA 1
ATOM 2266 C C . VAL B 1 85 ? -4.547 24.516 7.016 1 95.19 85 VAL B C 1
ATOM 2268 O O . VAL B 1 85 ? -4.918 24.375 8.188 1 95.19 85 VAL B O 1
ATOM 2271 N N . GLU B 1 86 ? -5.059 23.75 5.977 1 94.12 86 GLU B N 1
ATOM 2272 C CA . GLU B 1 86 ? -6.129 22.781 6.199 1 94.12 86 GLU B CA 1
ATOM 2273 C C . GLU B 1 86 ? -5.578 21.484 6.758 1 94.12 86 GLU B C 1
ATOM 2275 O O . GLU B 1 86 ? -6.156 20.891 7.68 1 94.12 86 GLU B O 1
ATOM 2280 N N . GLU B 1 87 ? -4.434 21.078 6.207 1 91.81 87 GLU B N 1
ATOM 2281 C CA . GLU B 1 87 ? -3.871 19.766 6.555 1 91.81 87 GLU B CA 1
ATOM 2282 C C . GLU B 1 87 ? -2.371 19.875 6.816 1 91.81 87 GLU B C 1
ATOM 2284 O O . GLU B 1 87 ? -1.693 20.734 6.254 1 91.81 87 GLU B O 1
ATOM 2289 N N . PRO B 1 88 ? -1.874 18.938 7.633 1 92.06 88 PRO B N 1
ATOM 2290 C CA . PRO B 1 88 ? -0.43 18.922 7.879 1 92.06 88 PRO B CA 1
ATOM 2291 C C . PRO B 1 88 ? 0.388 18.797 6.598 1 92.06 88 PRO B C 1
ATOM 2293 O O . PRO B 1 88 ? 1.476 19.375 6.496 1 92.06 88 PRO B O 1
ATOM 2296 N N . SER B 1 89 ? -0.12 18.109 5.633 1 85.5 89 SER B N 1
ATOM 2297 C CA . SER B 1 89 ? 0.597 17.906 4.375 1 85.5 89 SER B CA 1
ATOM 2298 C C . SER B 1 89 ? 0.82 19.234 3.652 1 85.5 89 SER B C 1
ATOM 2300 O O . SER B 1 89 ? 1.742 19.359 2.844 1 85.5 89 SER B O 1
ATOM 2302 N N . ASP B 1 90 ? 0.062 20.25 3.9 1 86.44 90 ASP B N 1
ATOM 2303 C CA . ASP B 1 90 ? 0.193 21.578 3.281 1 86.44 90 ASP B CA 1
ATOM 2304 C C . ASP B 1 90 ? 1.475 22.266 3.736 1 86.44 90 ASP B C 1
ATOM 2306 O O . ASP B 1 90 ? 2.057 23.062 2.99 1 86.44 90 ASP B O 1
ATOM 2310 N N . ILE B 1 91 ? 1.825 21.953 4.922 1 90.25 91 ILE B N 1
ATOM 2311 C CA . ILE B 1 91 ? 3.029 22.578 5.473 1 90.25 91 ILE B CA 1
ATOM 2312 C C . ILE B 1 91 ? 4.242 22.156 4.641 1 90.25 91 ILE B C 1
ATOM 2314 O O . ILE B 1 91 ? 5.094 22.984 4.32 1 90.25 91 ILE B O 1
ATOM 2318 N N . MET B 1 92 ? 4.25 20.906 4.32 1 81.38 92 MET B N 1
ATOM 2319 C CA . MET B 1 92 ? 5.371 20.406 3.533 1 81.38 92 MET B CA 1
ATOM 2320 C C . MET B 1 92 ? 5.484 21.156 2.207 1 81.38 92 MET B C 1
ATOM 2322 O O . MET B 1 92 ? 6.586 21.484 1.766 1 81.38 92 MET B O 1
ATOM 2326 N N . ARG B 1 93 ? 4.426 21.438 1.652 1 77.38 93 ARG B N 1
ATOM 2327 C CA . ARG B 1 93 ? 4.391 22.141 0.373 1 77.38 93 ARG B CA 1
ATOM 2328 C C . ARG B 1 93 ? 4.891 23.578 0.518 1 77.38 93 ARG B C 1
ATOM 2330 O O . ARG B 1 93 ? 5.625 24.062 -0.339 1 77.38 93 ARG B O 1
ATOM 2337 N N . ILE B 1 94 ? 4.496 24.156 1.488 1 85.38 94 ILE B N 1
ATOM 2338 C CA . ILE B 1 94 ? 4.891 25.547 1.735 1 85.38 94 ILE B CA 1
ATOM 2339 C C . ILE B 1 94 ? 6.375 25.594 2.078 1 85.38 94 ILE B C 1
ATOM 2341 O O . ILE B 1 94 ? 7.109 26.438 1.544 1 85.38 94 ILE B O 1
ATOM 2345 N N . GLU B 1 95 ? 6.824 24.656 2.893 1 86.38 95 GLU B N 1
ATOM 2346 C CA . GLU B 1 95 ? 8.219 24.641 3.33 1 86.38 95 GLU B CA 1
ATOM 2347 C C . GLU B 1 95 ? 9.156 24.359 2.162 1 86.38 95 GLU B C 1
ATOM 2349 O O . GLU B 1 95 ? 10.258 24.906 2.1 1 86.38 95 GLU B O 1
ATOM 2354 N N . SER B 1 96 ? 8.711 23.5 1.335 1 79.31 96 SER B N 1
ATOM 2355 C CA . SER B 1 96 ? 9.531 23.141 0.183 1 79.31 96 SER B CA 1
ATOM 2356 C C . SER B 1 96 ? 9.766 24.344 -0.722 1 79.31 96 SER B C 1
ATOM 2358 O O . SER B 1 96 ? 10.773 24.406 -1.433 1 79.31 96 SER B O 1
ATOM 2360 N N . SER B 1 97 ? 8.914 25.25 -0.663 1 77.25 97 SER B N 1
ATOM 2361 C CA . SER B 1 97 ? 9.039 26.453 -1.486 1 77.25 97 SER B CA 1
ATOM 2362 C C . SER B 1 97 ? 9.961 27.469 -0.839 1 77.25 97 SER B C 1
ATOM 2364 O O . SER B 1 97 ? 10.453 28.391 -1.507 1 77.25 97 SER B O 1
ATOM 2366 N N . GLY B 1 98 ? 10.18 27.406 0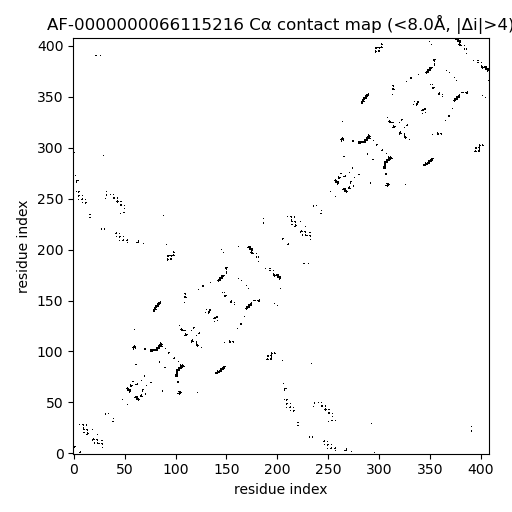.399 1 82.25 98 GLY B N 1
ATOM 2367 C CA . GLY B 1 98 ? 10.992 28.359 1.135 1 82.25 98 GLY B CA 1
ATOM 2368 C C . GLY B 1 98 ? 10.336 29.719 1.284 1 82.25 98 GLY B C 1
ATOM 2369 O O . GLY B 1 98 ? 10.977 30.672 1.709 1 82.25 98 GLY B O 1
ATOM 2370 N N . ALA B 1 99 ? 9.07 29.859 1.084 1 81.88 99 ALA B N 1
ATOM 2371 C CA . ALA B 1 99 ? 8.375 31.141 0.968 1 81.88 99 ALA B CA 1
ATOM 2372 C C . ALA B 1 99 ? 7.961 31.672 2.34 1 81.88 99 ALA B C 1
ATOM 2374 O O . ALA B 1 99 ? 7.609 32.844 2.479 1 81.88 99 ALA B O 1
ATOM 2375 N N . PHE B 1 100 ? 8.039 30.828 3.326 1 89.75 100 PHE B N 1
ATOM 2376 C CA . PHE B 1 100 ? 7.473 31.219 4.613 1 89.75 100 PHE B CA 1
ATOM 2377 C C . PHE B 1 100 ? 8.391 30.812 5.754 1 89.75 100 PHE B C 1
ATOM 2379 O O . PHE B 1 100 ? 8.898 29.688 5.777 1 89.75 100 PHE B O 1
ATOM 2386 N N . ARG B 1 101 ? 8.586 31.734 6.734 1 91.88 101 ARG B N 1
ATOM 2387 C CA . ARG B 1 101 ? 9.492 31.469 7.848 1 91.88 101 ARG B CA 1
ATOM 2388 C C . ARG B 1 101 ? 8.805 31.734 9.188 1 91.88 101 ARG B C 1
ATOM 2390 O O . ARG B 1 101 ? 9.477 32.031 10.18 1 91.88 101 ARG B O 1
ATOM 2397 N N . GLY B 1 102 ? 7.496 31.719 9.172 1 95.88 102 GLY B N 1
ATOM 2398 C CA . GLY B 1 102 ? 6.754 31.922 10.414 1 95.88 102 GLY B CA 1
ATOM 2399 C C . GLY B 1 102 ? 6.242 30.625 11.016 1 95.88 102 GLY B C 1
ATOM 2400 O O . GLY B 1 102 ? 6.871 29.578 10.867 1 95.88 102 GLY B O 1
ATOM 2401 N N . ARG B 1 103 ? 5.133 30.781 11.828 1 97.19 103 ARG B N 1
ATOM 2402 C CA . ARG B 1 103 ? 4.535 29.641 12.516 1 97.19 103 ARG B CA 1
ATOM 2403 C C . ARG B 1 103 ? 3.307 29.125 11.766 1 97.19 103 ARG B C 1
ATOM 2405 O O . ARG B 1 103 ? 2.736 29.859 10.945 1 97.19 103 ARG B O 1
ATOM 2412 N N . TYR B 1 104 ? 2.98 27.906 12.125 1 97.38 104 TYR B N 1
ATOM 2413 C CA . TYR B 1 104 ? 1.835 27.312 11.445 1 97.38 104 TYR B CA 1
ATOM 2414 C C . TYR B 1 104 ? 0.702 27.031 12.43 1 97.38 104 TYR B C 1
ATOM 2416 O O . TYR B 1 104 ? 0.916 27.016 13.641 1 97.38 104 TYR B O 1
ATOM 2424 N N . HIS B 1 105 ? -0.459 26.875 11.883 1 98.38 105 HIS B N 1
ATOM 2425 C CA . HIS B 1 105 ? -1.623 26.328 12.57 1 98.38 105 HIS B CA 1
ATOM 2426 C C . HIS B 1 105 ? -2.457 25.453 11.633 1 98.38 105 HIS B C 1
ATOM 2428 O O . HIS B 1 105 ? -2.92 25.922 10.586 1 98.38 105 HIS B O 1
ATOM 2434 N N . VAL B 1 106 ? -2.58 24.25 12.023 1 97.75 106 VAL B N 1
ATOM 2435 C CA . VAL B 1 106 ? -3.309 23.312 11.18 1 97.75 106 VAL B CA 1
ATOM 2436 C C . VAL B 1 106 ? -4.746 23.172 11.68 1 97.75 106 VAL B C 1
ATOM 2438 O O . VAL B 1 106 ? -4.977 22.891 12.852 1 97.75 106 VAL B O 1
ATOM 2441 N N . LEU B 1 107 ? -5.703 23.328 10.766 1 98.06 107 LEU B N 1
ATOM 2442 C CA . LEU B 1 107 ? -7.113 23.281 11.141 1 98.06 107 LEU B CA 1
ATOM 2443 C C . LEU B 1 107 ? -7.641 21.859 11.117 1 98.06 107 LEU B C 1
ATOM 2445 O O . LEU B 1 107 ? -8.656 21.547 11.75 1 98.06 107 LEU B O 1
ATOM 2449 N N . HIS B 1 108 ? -7.055 20.953 10.414 1 95.88 108 HIS B N 1
ATOM 2450 C CA . HIS B 1 108 ? -7.461 19.578 10.18 1 95.88 108 HIS B CA 1
ATOM 2451 C C . HIS B 1 108 ? -8.766 19.516 9.398 1 95.88 108 HIS B C 1
ATOM 2453 O O . HIS B 1 108 ? -9.664 18.734 9.742 1 95.88 108 HIS B O 1
ATOM 2459 N N . GLY B 1 109 ? -8.836 20.344 8.398 1 94.75 109 GLY B N 1
ATOM 2460 C CA . GLY B 1 109 ? -9.984 20.359 7.508 1 94.75 109 GLY B CA 1
ATOM 2461 C C . GLY B 1 109 ? -10.508 21.766 7.242 1 94.75 109 GLY B C 1
ATOM 2462 O O . GLY B 1 109 ? -9.812 22.75 7.484 1 94.75 109 GLY B O 1
ATOM 2463 N N . ALA B 1 110 ? -11.672 21.812 6.605 1 96.12 110 ALA B N 1
ATOM 2464 C CA . ALA B 1 110 ? -12.398 23.047 6.32 1 96.12 110 ALA B CA 1
ATOM 2465 C C . ALA B 1 110 ? -13.883 22.891 6.609 1 96.12 110 ALA B C 1
ATOM 2467 O O . ALA B 1 110 ? -14.398 21.766 6.672 1 96.12 110 ALA B O 1
ATOM 2468 N N . ILE B 1 111 ? -14.492 23.984 6.879 1 96.62 111 ILE B N 1
ATOM 2469 C CA . ILE B 1 111 ? -15.93 23.969 7.133 1 96.62 111 ILE B CA 1
ATOM 2470 C C . ILE B 1 111 ? -16.672 23.453 5.906 1 96.62 111 ILE B C 1
ATOM 2472 O O . ILE B 1 111 ? -16.438 23.922 4.789 1 96.62 111 ILE B O 1
ATOM 2476 N N . SER B 1 112 ? -17.484 22.438 6.141 1 95.44 112 SER B N 1
ATOM 2477 C CA . SER B 1 112 ? -18.281 21.812 5.086 1 95.44 112 SER B CA 1
ATOM 2478 C C . SER B 1 112 ? -19.672 21.469 5.586 1 95.44 112 SER B C 1
ATOM 2480 O O . SER B 1 112 ? -19.891 20.375 6.113 1 95.44 112 SER B O 1
ATOM 2482 N N . PRO B 1 113 ? -20.594 22.297 5.242 1 90.56 113 PRO B N 1
ATOM 2483 C CA . PRO B 1 113 ? -21.969 22.016 5.699 1 90.56 113 PRO B CA 1
ATOM 2484 C C . PRO B 1 113 ? -22.5 20.703 5.156 1 90.56 113 PRO B C 1
ATOM 2486 O O . PRO B 1 113 ? -23.156 19.938 5.891 1 90.56 113 PRO B O 1
ATOM 2489 N N . LEU B 1 114 ? -22.188 20.406 3.893 1 91.31 114 LEU B N 1
ATOM 2490 C CA . LEU B 1 114 ? -22.672 19.203 3.24 1 91.31 114 LEU B CA 1
ATOM 2491 C C . LEU B 1 114 ? -22.172 17.953 3.953 1 91.31 114 LEU B C 1
ATOM 2493 O O . LEU B 1 114 ? -22.844 16.922 3.982 1 91.31 114 LEU B O 1
ATOM 2497 N N . GLU B 1 115 ? -21.016 18.094 4.523 1 92.62 115 GLU B N 1
ATOM 2498 C CA . GLU B 1 115 ? -20.422 16.953 5.215 1 92.62 115 GLU B CA 1
ATOM 2499 C C . GLU B 1 115 ? -20.641 17.047 6.723 1 92.62 115 GLU B C 1
ATOM 2501 O O . GLU B 1 115 ? -20.109 16.234 7.484 1 92.62 115 GLU B O 1
ATOM 2506 N N . GLY B 1 116 ? -21.25 18.016 7.168 1 93.88 116 GLY B N 1
ATOM 2507 C CA . GLY B 1 116 ? -21.531 18.203 8.578 1 93.88 116 GLY B CA 1
ATOM 2508 C C . GLY B 1 116 ? -20.328 18.672 9.375 1 93.88 116 GLY B C 1
ATOM 2509 O O . GLY B 1 116 ? -20.266 18.453 10.594 1 93.88 116 GLY B O 1
ATOM 2510 N N . ILE B 1 117 ? -19.406 19.297 8.758 1 95.75 117 ILE B N 1
ATOM 2511 C CA . ILE B 1 117 ? -18.203 19.781 9.438 1 95.75 117 ILE B CA 1
ATOM 2512 C C . ILE B 1 117 ? -18.359 21.266 9.758 1 95.75 117 ILE B C 1
ATOM 2514 O O . ILE B 1 117 ? -18.391 22.109 8.859 1 95.75 117 ILE B O 1
ATOM 2518 N N . GLY B 1 118 ? -18.484 21.516 11.008 1 95.81 118 GLY B N 1
ATOM 2519 C CA . GLY B 1 118 ? -18.531 22.891 11.484 1 95.81 118 GLY B CA 1
ATOM 2520 C C . GLY B 1 118 ? -17.25 23.344 12.156 1 95.81 118 GLY B C 1
ATOM 2521 O O . GLY B 1 118 ? -16.266 22.609 12.18 1 95.81 118 GLY B O 1
ATOM 2522 N N . PRO B 1 119 ? -17.234 24.578 12.68 1 95.75 119 PRO B N 1
ATOM 2523 C CA . PRO B 1 119 ? -16.047 25.125 13.344 1 95.75 119 PRO B CA 1
ATOM 2524 C C . PRO B 1 119 ? -15.602 24.266 14.523 1 95.75 119 PRO B C 1
ATOM 2526 O O . PRO B 1 119 ? -14.398 24.172 14.797 1 95.75 119 PRO B O 1
ATOM 2529 N N . LYS B 1 120 ? -16.547 23.609 15.164 1 95.62 120 LYS B N 1
ATOM 2530 C CA . LYS B 1 120 ? -16.234 22.844 16.375 1 95.62 120 LYS B CA 1
ATOM 2531 C C . LYS B 1 120 ? -15.469 21.562 16.031 1 95.62 120 LYS B C 1
ATOM 2533 O O . LYS B 1 120 ? -14.789 21 16.891 1 95.62 120 LYS B O 1
ATOM 2538 N N . GLU B 1 121 ? -15.641 21.141 14.82 1 95.56 121 GLU B N 1
ATOM 2539 C CA . GLU B 1 121 ? -14.953 19.938 14.383 1 95.56 121 GLU B CA 1
ATOM 2540 C C . GLU B 1 121 ? -13.539 20.234 13.914 1 95.56 121 GLU B C 1
ATOM 2542 O O . GLU B 1 121 ? -12.773 19.328 13.586 1 95.56 121 GLU B O 1
ATOM 2547 N N . LEU B 1 122 ? -13.156 21.516 13.945 1 97.44 122 LEU B N 1
ATOM 2548 C CA . LEU B 1 122 ? -11.844 21.969 13.484 1 97.44 122 LEU B CA 1
ATOM 2549 C C . LEU B 1 122 ? -11.055 22.594 14.633 1 97.44 122 LEU B C 1
ATOM 2551 O O . LEU B 1 122 ? -11.562 22.703 15.75 1 97.44 122 LEU B O 1
ATOM 2555 N N . LYS B 1 123 ? -9.875 22.969 14.383 1 98.06 123 LYS B N 1
ATOM 2556 C CA . LYS B 1 123 ? -9.031 23.578 15.414 1 98.06 123 LYS B CA 1
ATOM 2557 C C . LYS B 1 123 ? -9.094 25.094 15.359 1 98.06 123 LYS B C 1
ATOM 2559 O O . LYS B 1 123 ? -8.062 25.766 15.438 1 98.06 123 LYS B O 1
ATOM 2564 N N . ILE B 1 124 ? -10.281 25.562 15.141 1 97.81 124 ILE B N 1
ATOM 2565 C CA . ILE B 1 124 ? -10.477 27 15.008 1 97.81 124 ILE B CA 1
ATOM 2566 C C . ILE B 1 124 ? -10.414 27.656 16.391 1 97.81 124 ILE B C 1
ATOM 2568 O O . ILE B 1 124 ? -9.773 28.703 16.547 1 97.81 124 ILE B O 1
ATOM 2572 N N . LYS B 1 125 ? -11.086 27.078 17.359 1 97.31 125 LYS B N 1
ATOM 2573 C CA . LYS B 1 125 ? -11.07 27.625 18.703 1 97.31 125 LYS B CA 1
ATOM 2574 C C . LYS B 1 125 ? -9.648 27.781 19.219 1 97.31 125 LYS B C 1
ATOM 2576 O O . LYS B 1 125 ? -9.297 28.812 19.797 1 97.31 125 LYS B O 1
ATOM 2581 N N . GLU B 1 126 ? -8.906 26.781 19 1 97.69 126 GLU B N 1
ATOM 2582 C CA . GLU B 1 126 ? -7.516 26.781 19.453 1 97.69 126 GLU B CA 1
ATOM 2583 C C . GLU B 1 126 ? -6.719 27.891 18.75 1 97.69 126 GLU B C 1
ATOM 2585 O O . GLU B 1 126 ? -5.828 28.484 19.359 1 97.69 126 GLU B O 1
ATOM 2590 N N . LEU B 1 127 ? -7.039 28.125 17.516 1 97.38 127 LEU B N 1
ATOM 2591 C CA . LEU B 1 127 ? -6.402 29.219 16.781 1 97.38 127 LEU B CA 1
ATOM 2592 C C . LEU B 1 127 ? -6.746 30.562 17.406 1 97.38 127 LEU B C 1
ATOM 2594 O O . LEU B 1 127 ? -5.863 31.391 17.625 1 97.38 127 LEU B O 1
ATOM 2598 N N . ILE B 1 128 ? -7.98 30.719 17.672 1 95.69 128 ILE B N 1
ATOM 2599 C CA . ILE B 1 128 ? -8.445 31.969 18.25 1 95.69 128 ILE B CA 1
ATOM 2600 C C . ILE B 1 128 ? -7.805 32.188 19.625 1 95.69 128 ILE B C 1
ATOM 2602 O O . ILE B 1 128 ? -7.355 33.281 19.938 1 95.69 128 ILE B O 1
ATOM 2606 N N . ASP B 1 129 ? -7.801 31.156 20.359 1 96 129 ASP B N 1
ATOM 2607 C CA . ASP B 1 129 ? -7.172 31.234 21.688 1 96 129 ASP B CA 1
ATOM 2608 C C . ASP B 1 129 ? -5.707 31.641 21.562 1 96 129 ASP B C 1
ATOM 2610 O O . ASP B 1 129 ? -5.219 32.469 22.344 1 96 129 ASP B O 1
ATOM 2614 N N . ARG B 1 130 ? -5.059 31.078 20.656 1 95.5 130 ARG B N 1
ATOM 2615 C CA . ARG B 1 130 ? -3.65 31.375 20.406 1 95.5 130 ARG B CA 1
ATOM 2616 C C . ARG B 1 130 ? -3.449 32.844 20.047 1 95.5 130 ARG B C 1
ATOM 2618 O O . ARG B 1 130 ? -2.502 33.469 20.5 1 95.5 130 ARG B O 1
ATOM 2625 N N . VAL B 1 131 ? -4.27 33.375 19.266 1 94.62 131 VAL B N 1
ATOM 2626 C CA . VAL B 1 131 ? -4.215 34.781 18.844 1 94.62 131 VAL B CA 1
ATOM 2627 C C . VAL B 1 131 ? -4.484 35.688 20.047 1 94.62 131 VAL B C 1
ATOM 2629 O O . VAL B 1 131 ? -3.777 36.688 20.266 1 94.62 131 VAL B O 1
ATOM 2632 N N . GLU B 1 132 ? -5.441 35.312 20.828 1 93.94 132 GLU B N 1
ATOM 2633 C CA . GLU B 1 132 ? -5.797 36.094 22 1 93.94 132 GLU B CA 1
ATOM 2634 C C . GLU B 1 132 ? -4.656 36.125 23.016 1 93.94 132 GLU B C 1
ATOM 2636 O O . GLU B 1 132 ? -4.402 37.156 23.641 1 93.94 132 GLU B O 1
ATOM 2641 N N . ASP B 1 133 ? -4.066 35.031 23.156 1 94.25 133 ASP B N 1
ATOM 2642 C CA . ASP B 1 133 ? -2.908 34.969 24.047 1 94.25 133 ASP B CA 1
ATOM 2643 C C . ASP B 1 133 ? -1.818 35.938 23.594 1 94.25 133 ASP B C 1
ATOM 2645 O O . ASP B 1 133 ? -1.174 36.562 24.422 1 94.25 133 ASP B O 1
ATOM 2649 N N . GLY B 1 134 ? -1.618 36.031 22.328 1 91.12 134 GLY B N 1
ATOM 2650 C CA . GLY B 1 134 ? -0.654 36.969 21.797 1 91.12 134 GLY B CA 1
ATOM 2651 C C . GLY B 1 134 ? -1.043 38.438 22.031 1 91.12 134 GLY B C 1
ATOM 2652 O O . GLY B 1 134 ? -0.195 39.25 22.375 1 91.12 134 GLY B O 1
ATOM 2653 N N . LEU B 1 135 ? -2.287 38.688 21.938 1 89.31 135 LEU B N 1
ATOM 2654 C CA . LEU B 1 135 ? -2.799 40.031 22.094 1 89.31 135 LEU B CA 1
ATOM 2655 C C . LEU B 1 135 ? -2.746 40.469 23.562 1 89.31 135 LEU B C 1
ATOM 2657 O O . LEU B 1 135 ? -2.51 41.656 23.859 1 89.31 135 LEU B O 1
ATOM 2661 N N . SER B 1 136 ? -2.926 39.5 24.422 1 91.25 136 SER B N 1
ATOM 2662 C CA . SER B 1 136 ? -2.973 39.812 25.844 1 91.25 136 SER B CA 1
ATOM 2663 C C . SER B 1 136 ? -1.575 39.812 26.453 1 91.25 136 SER B C 1
ATOM 2665 O O . SER B 1 136 ? -1.405 40.188 27.625 1 91.25 136 SER B O 1
ATOM 2667 N N . GLY B 1 137 ? -0.627 39.375 25.703 1 90.38 137 GLY B N 1
ATOM 2668 C CA . GLY B 1 137 ? 0.744 39.375 26.188 1 90.38 137 GLY B CA 1
ATOM 2669 C C . GLY B 1 137 ? 1.144 38.125 26.906 1 90.38 137 GLY B C 1
ATOM 2670 O O . GLY B 1 137 ? 2.236 38.031 27.469 1 90.38 137 GLY B O 1
ATOM 2671 N N . THR B 1 138 ? 0.342 37.156 26.938 1 91.69 138 THR B N 1
ATOM 2672 C CA . THR B 1 138 ? 0.642 35.875 27.594 1 91.69 138 THR B CA 1
ATOM 2673 C C . THR B 1 138 ? 1.35 34.938 26.641 1 91.69 138 THR B C 1
ATOM 2675 O O . THR B 1 138 ? 1.871 33.875 27.062 1 91.69 138 THR B O 1
ATOM 2678 N N . GLY B 1 139 ? 1.338 35.312 25.422 1 90.5 139 GLY B N 1
ATOM 2679 C CA . GLY B 1 139 ? 2.027 34.594 24.375 1 90.5 139 GLY B CA 1
ATOM 2680 C C . GLY B 1 139 ? 2.785 35.5 23.422 1 90.5 139 GLY B C 1
ATOM 2681 O O . GLY B 1 139 ? 2.863 36.719 23.625 1 90.5 139 GLY B O 1
ATOM 2682 N N . PRO B 1 140 ? 3.322 34.844 22.453 1 91 140 PRO B N 1
ATOM 2683 C CA . PRO B 1 140 ? 4.043 35.656 21.469 1 91 140 PRO B CA 1
ATOM 2684 C C . PRO B 1 140 ? 3.125 36.594 20.672 1 91 140 PRO B C 1
ATOM 2686 O O . PRO B 1 140 ? 1.998 36.219 20.344 1 91 140 PRO B O 1
ATOM 2689 N N . ALA B 1 141 ? 3.639 37.75 20.375 1 91.19 141 ALA B N 1
ATOM 2690 C CA . ALA B 1 141 ? 2.861 38.75 19.641 1 91.19 141 ALA B CA 1
ATOM 2691 C C . ALA B 1 141 ? 2.693 38.312 18.188 1 91.19 141 ALA B C 1
ATOM 2693 O O . ALA B 1 141 ? 3.676 38 17.5 1 91.19 141 ALA B O 1
ATOM 2694 N N . ILE B 1 142 ? 1.509 38.344 17.75 1 94.06 142 ILE B N 1
ATOM 2695 C CA . ILE B 1 142 ? 1.179 37.969 16.375 1 94.06 142 ILE B CA 1
ATOM 2696 C C . ILE B 1 142 ? 0.776 39.219 15.594 1 94.06 142 ILE B C 1
ATOM 2698 O O . ILE B 1 142 ? -0.095 39.969 16.031 1 94.06 142 ILE B O 1
ATOM 2702 N N . LYS B 1 143 ? 1.397 39.406 14.445 1 93.69 143 LYS B N 1
ATOM 2703 C CA . LYS B 1 143 ? 1.126 40.625 13.656 1 93.69 143 LYS B CA 1
ATOM 2704 C C . LYS B 1 143 ? 0.29 40.281 12.422 1 93.69 143 LYS B C 1
ATOM 2706 O O . LYS B 1 143 ? -0.438 41.125 11.906 1 93.69 143 LYS B O 1
ATOM 2711 N N . GLU B 1 144 ? 0.451 39.031 11.953 1 94.19 144 GLU B N 1
ATOM 2712 C CA . GLU B 1 144 ? -0.238 38.656 10.727 1 94.19 144 GLU B CA 1
ATOM 2713 C C . GLU B 1 144 ? -0.699 37.188 10.781 1 94.19 144 GLU B C 1
ATOM 2715 O O . GLU B 1 144 ? 0.034 36.312 11.25 1 94.19 144 GLU B O 1
ATOM 2720 N N . ILE B 1 145 ? -1.9 37.062 10.281 1 95.06 145 ILE B N 1
ATOM 2721 C CA . ILE B 1 145 ? -2.412 35.719 10.031 1 95.06 145 ILE B CA 1
ATOM 2722 C C . ILE B 1 145 ? -2.635 35.5 8.531 1 95.06 145 ILE B C 1
ATOM 2724 O O . ILE B 1 145 ? -3.361 36.281 7.902 1 95.06 145 ILE B O 1
ATOM 2728 N N . ILE B 1 146 ? -1.954 34.531 7.992 1 92.31 146 ILE B N 1
ATOM 2729 C CA . ILE B 1 146 ? -2.092 34.188 6.582 1 92.31 146 ILE B CA 1
ATOM 2730 C C . ILE B 1 146 ? -2.988 32.969 6.43 1 92.31 146 ILE B C 1
ATOM 2732 O O . ILE B 1 146 ? -2.684 31.891 6.961 1 92.31 146 ILE B O 1
ATOM 2736 N N . LEU B 1 147 ? -4.07 33.156 5.719 1 93.81 147 LEU B N 1
ATOM 2737 C CA . LEU B 1 147 ? -4.996 32.062 5.488 1 93.81 147 LEU B CA 1
ATOM 2738 C C . LEU B 1 147 ? -4.668 31.328 4.188 1 93.81 147 LEU B C 1
ATOM 2740 O O . LEU B 1 147 ? -4.988 31.812 3.1 1 93.81 147 LEU B O 1
ATOM 2744 N N . ALA B 1 148 ? -4.055 30.156 4.363 1 91.62 148 ALA B N 1
ATOM 2745 C CA . ALA B 1 148 ? -3.629 29.359 3.221 1 91.62 148 ALA B CA 1
ATOM 2746 C C . ALA B 1 148 ? -4.508 28.109 3.062 1 91.62 148 ALA B C 1
ATOM 2748 O O . ALA B 1 148 ? -4.02 26.984 3.152 1 91.62 148 ALA B O 1
ATOM 2749 N N . LEU B 1 149 ? -5.754 28.328 2.791 1 91.25 149 LEU B N 1
ATOM 2750 C CA . LEU B 1 149 ? -6.719 27.25 2.625 1 91.25 149 LEU B CA 1
ATOM 2751 C C . LEU B 1 149 ? -6.977 26.969 1.148 1 91.25 149 LEU B C 1
ATOM 2753 O O . LEU B 1 149 ? -6.543 27.734 0.284 1 91.25 149 LEU B O 1
ATOM 2757 N N . ASP B 1 150 ? -7.633 25.859 0.891 1 85.5 150 ASP B N 1
ATOM 2758 C CA . ASP B 1 150 ? -7.895 25.438 -0.484 1 85.5 150 ASP B CA 1
ATOM 2759 C C . ASP B 1 150 ? -8.797 26.453 -1.197 1 85.5 150 ASP B C 1
ATOM 2761 O O . ASP B 1 150 ? -9.664 27.062 -0.574 1 85.5 150 ASP B O 1
ATOM 2765 N N . ALA B 1 151 ? -8.539 26.531 -2.494 1 82.12 151 ALA B N 1
ATOM 2766 C CA . ALA B 1 151 ? -9.328 27.453 -3.303 1 82.12 151 ALA B CA 1
ATOM 2767 C C . ALA B 1 151 ? -10.633 26.812 -3.762 1 82.12 151 ALA B C 1
ATOM 2769 O O . ALA B 1 151 ? -10.836 26.594 -4.957 1 82.12 151 ALA B O 1
ATOM 2770 N N . ASP B 1 152 ? -11.438 26.453 -2.9 1 86.06 152 ASP B N 1
ATOM 2771 C CA . ASP B 1 152 ? -12.758 25.891 -3.164 1 86.06 152 ASP B CA 1
ATOM 2772 C C . ASP B 1 152 ? -13.805 26.453 -2.205 1 86.06 152 ASP B C 1
ATOM 2774 O O . ASP B 1 152 ? -13.5 27.359 -1.424 1 86.06 152 ASP B O 1
ATOM 2778 N N . LEU B 1 153 ? -14.977 26.047 -2.408 1 87.94 153 LEU B N 1
ATOM 2779 C CA . LEU B 1 153 ? -16.078 26.609 -1.631 1 87.94 153 LEU B CA 1
ATOM 2780 C C . LEU B 1 153 ? -15.828 26.422 -0.136 1 87.94 153 LEU B C 1
ATOM 2782 O O . LEU B 1 153 ? -16.062 27.359 0.647 1 87.94 153 LEU B O 1
ATOM 2786 N N . GLU B 1 154 ? -15.445 25.281 0.294 1 93.5 154 GLU B N 1
ATOM 2787 C CA . GLU B 1 154 ? -15.188 25 1.702 1 93.5 154 GLU B CA 1
ATOM 2788 C C . GLU B 1 154 ? -14.078 25.891 2.256 1 93.5 154 GLU B C 1
ATOM 2790 O O . GLU B 1 154 ? -14.203 26.438 3.355 1 93.5 154 GLU B O 1
ATOM 2795 N N . GLY B 1 155 ? -13.008 25.953 1.5 1 91.81 155 GLY B N 1
ATOM 2796 C CA . GLY B 1 155 ? -11.922 26.844 1.887 1 91.81 155 GLY B CA 1
ATOM 2797 C C . GLY B 1 155 ? -12.359 28.297 2.029 1 91.81 155 GLY B C 1
ATOM 2798 O O . GLY B 1 155 ? 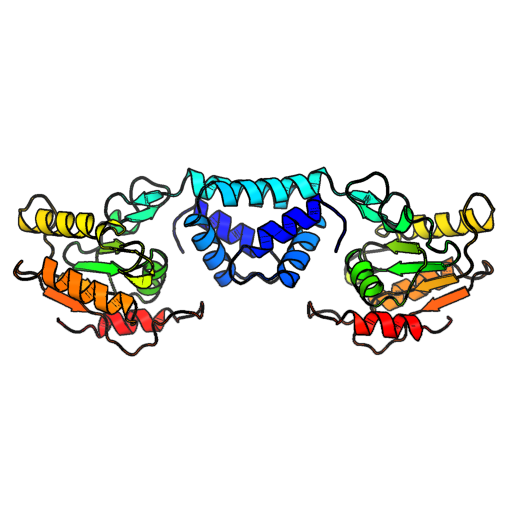-12.055 28.938 3.033 1 91.81 155 GLY B O 1
ATOM 2799 N N . ASP B 1 156 ? -13.117 28.734 1.095 1 88.62 156 ASP B N 1
ATOM 2800 C CA . ASP B 1 156 ? -13.602 30.109 1.113 1 88.62 156 ASP B CA 1
ATOM 2801 C C . ASP B 1 156 ? -14.531 30.344 2.299 1 88.62 156 ASP B C 1
ATOM 2803 O O . ASP B 1 156 ? -14.461 31.391 2.951 1 88.62 156 ASP B O 1
ATOM 2807 N N . THR B 1 157 ? -15.375 29.453 2.488 1 94.06 157 THR B N 1
ATOM 2808 C CA . THR B 1 157 ? -16.297 29.531 3.619 1 94.06 157 THR B CA 1
ATOM 2809 C C . THR B 1 157 ? -15.523 29.625 4.934 1 94.06 157 THR B C 1
ATOM 2811 O O . THR B 1 157 ? -15.859 30.438 5.797 1 94.06 157 THR B O 1
ATOM 2814 N N . THR B 1 158 ? -14.539 28.844 5.051 1 96.12 158 THR B N 1
ATOM 2815 C CA . THR B 1 158 ? -13.719 28.844 6.262 1 96.12 158 THR B CA 1
ATOM 2816 C C . THR B 1 158 ? -12.977 30.172 6.414 1 96.12 158 THR B C 1
ATOM 2818 O O . THR B 1 158 ? -12.867 30.703 7.52 1 96.12 158 THR B O 1
ATOM 2821 N N . ILE B 1 159 ? -12.484 30.672 5.309 1 92.56 159 ILE B N 1
ATOM 2822 C CA . ILE B 1 159 ? -11.773 31.953 5.316 1 92.56 159 ILE B CA 1
ATOM 2823 C C . ILE B 1 159 ? -12.695 33.062 5.816 1 92.56 159 ILE B C 1
ATOM 2825 O O . ILE B 1 159 ? -12.312 33.844 6.668 1 92.56 159 ILE B O 1
ATOM 2829 N N . LEU B 1 160 ? -13.828 33.031 5.305 1 92.62 160 LEU B N 1
ATOM 2830 C CA . LEU B 1 160 ? -14.797 34.062 5.703 1 92.62 160 LEU B CA 1
ATOM 2831 C C . LEU B 1 160 ? -15.117 33.969 7.191 1 92.62 160 LEU B C 1
ATOM 2833 O O . LEU B 1 160 ? -15.195 34.969 7.887 1 92.62 160 LEU B O 1
ATOM 2837 N N . TYR B 1 161 ? -15.312 32.781 7.656 1 95.56 161 TYR B N 1
ATOM 2838 C CA . TYR B 1 161 ? -15.594 32.562 9.07 1 95.56 161 TYR B CA 1
ATOM 2839 C C . TYR B 1 161 ? -14.453 33.062 9.938 1 95.56 161 TYR B C 1
ATOM 2841 O O . TYR B 1 161 ? -14.68 33.781 10.93 1 95.56 161 TYR B O 1
ATOM 2849 N N . LEU B 1 162 ? -13.258 32.719 9.547 1 96.31 162 LEU B N 1
ATOM 2850 C CA . LEU B 1 162 ? -12.078 33.125 10.312 1 96.31 162 LEU B CA 1
ATOM 2851 C C . LEU B 1 162 ? -11.891 34.625 10.281 1 96.31 162 LEU B C 1
ATOM 2853 O O . LEU B 1 162 ? -11.5 35.219 11.281 1 96.31 162 LEU B O 1
ATOM 2857 N N . ALA B 1 163 ? -12.094 35.188 9.133 1 92.62 163 ALA B N 1
ATOM 2858 C CA . ALA B 1 163 ? -11.984 36.656 9.008 1 92.62 163 ALA B CA 1
ATOM 2859 C C . ALA B 1 163 ? -12.922 37.375 9.984 1 92.62 163 ALA B C 1
ATOM 2861 O O . ALA B 1 163 ? -12.531 38.344 10.617 1 92.62 163 ALA B O 1
ATOM 2862 N N . LYS B 1 164 ? -14.086 36.844 10.086 1 93.62 164 LYS B N 1
ATOM 2863 C CA . LYS B 1 164 ? -15.07 37.438 11 1 93.62 164 LYS B CA 1
ATOM 2864 C C . LYS B 1 164 ? -14.625 37.281 12.453 1 93.62 164 LYS B C 1
ATOM 2866 O O . LYS B 1 164 ? -14.773 38.219 13.25 1 93.62 164 LYS B O 1
ATOM 2871 N N . GLN B 1 165 ? -14.094 36.125 12.773 1 94 165 GLN B N 1
ATOM 2872 C CA . GLN B 1 165 ? -13.68 35.844 14.141 1 94 165 GLN B CA 1
ATOM 2873 C C . GLN B 1 165 ? -12.469 36.688 14.539 1 94 165 GLN B C 1
ATOM 2875 O O . GLN B 1 165 ? -12.289 37 15.719 1 94 165 GLN B O 1
ATOM 2880 N N . LEU B 1 166 ? -11.68 37.062 13.531 1 93.06 166 LEU B N 1
ATOM 2881 C CA . LEU B 1 166 ? -10.406 37.719 13.82 1 93.06 166 LEU B CA 1
ATOM 2882 C C . LEU B 1 166 ? -10.469 39.188 13.516 1 93.06 166 LEU B C 1
ATOM 2884 O O . LEU B 1 166 ? -9.477 39.906 13.672 1 93.06 166 LEU B O 1
ATOM 2888 N N . GLN B 1 167 ? -11.586 39.562 13.117 1 88 167 GLN B N 1
ATOM 2889 C CA . GLN B 1 167 ? -11.773 40.969 12.789 1 88 167 GLN B CA 1
ATOM 2890 C C . GLN B 1 167 ? -11.594 41.844 14.023 1 88 167 GLN B C 1
ATOM 2892 O O . GLN B 1 167 ? -12.055 41.5 15.109 1 88 167 GLN B O 1
ATOM 2897 N N . GLY B 1 168 ? -10.914 43 13.773 1 82.75 168 GLY B N 1
ATOM 2898 C CA . GLY B 1 168 ? -10.844 44.031 14.805 1 82.75 168 GLY B CA 1
ATOM 2899 C C . GLY B 1 168 ? -9.789 43.75 15.859 1 82.75 168 GLY B C 1
ATOM 2900 O O . GLY B 1 168 ? -9.742 44.406 16.891 1 82.75 168 GLY B O 1
ATOM 2901 N N . LYS B 1 169 ? -8.961 42.844 15.68 1 83.5 169 LYS B N 1
ATOM 2902 C CA . LYS B 1 169 ? -7.98 42.5 16.703 1 83.5 169 LYS B CA 1
ATOM 2903 C C . LYS B 1 169 ? -6.621 43.125 16.406 1 83.5 169 LYS B C 1
ATOM 2905 O O . LYS B 1 169 ? -5.617 42.75 17.016 1 83.5 169 LYS B O 1
ATOM 2910 N N . GLY B 1 170 ? -6.625 44.031 15.492 1 84.56 170 GLY B N 1
ATOM 2911 C CA . GLY B 1 170 ? -5.391 44.75 15.203 1 84.56 170 GLY B CA 1
ATOM 2912 C C . GLY B 1 170 ? -4.367 43.906 14.477 1 84.56 170 GLY B C 1
ATOM 2913 O O . GLY B 1 170 ? -3.17 44.188 14.516 1 84.56 170 GLY B O 1
ATOM 2914 N N . LEU B 1 171 ? -4.746 42.812 13.984 1 88.88 171 LEU B N 1
ATOM 2915 C CA . LEU B 1 171 ? -3.822 41.969 13.227 1 88.88 171 LEU B CA 1
ATOM 2916 C C . LEU B 1 171 ? -4.121 42.062 11.734 1 88.88 171 LEU B C 1
ATOM 2918 O O . LEU B 1 171 ? -5.258 42.312 11.336 1 88.88 171 LEU B O 1
ATOM 2922 N N . LYS B 1 172 ? -3.059 41.875 10.969 1 91.81 172 LYS B N 1
ATOM 2923 C CA . LYS B 1 172 ? -3.205 41.812 9.523 1 91.81 172 LYS B CA 1
ATOM 2924 C C . LYS B 1 172 ? -3.688 40.438 9.094 1 91.81 172 LYS B C 1
ATOM 2926 O O . LYS B 1 172 ? -3.146 39.406 9.531 1 91.81 172 LYS B O 1
ATOM 2931 N N . LEU B 1 173 ? -4.75 40.438 8.336 1 92.38 173 LEU B N 1
ATOM 2932 C CA . LEU B 1 173 ? -5.273 39.188 7.789 1 92.38 173 LEU B CA 1
ATOM 2933 C C . LEU B 1 173 ? -5.047 39.125 6.281 1 92.38 173 LEU B C 1
ATOM 2935 O O . LEU B 1 173 ? -5.438 40.031 5.547 1 92.38 173 LEU B O 1
ATOM 2939 N N . SER B 1 174 ? -4.363 38.062 5.812 1 90.56 174 SER B N 1
ATOM 2940 C CA . SER B 1 174 ? -4.09 37.875 4.391 1 90.56 174 SER B CA 1
ATOM 2941 C C . SER B 1 174 ? -4.469 36.469 3.926 1 90.56 174 SER B C 1
ATOM 2943 O O . SER B 1 174 ? -4.621 35.562 4.742 1 90.56 174 SER B O 1
ATOM 2945 N N . ARG B 1 175 ? -4.82 36.406 2.703 1 86.81 175 ARG B N 1
ATOM 2946 C CA . ARG B 1 175 ? -5.09 35.125 2.098 1 86.81 175 ARG B CA 1
ATOM 2947 C C . ARG B 1 175 ? -4.168 34.844 0.908 1 86.81 175 ARG B C 1
ATOM 2949 O O . ARG B 1 175 ? -3.746 35.812 0.233 1 86.81 175 ARG B O 1
ATOM 2956 N N . ILE B 1 176 ? -3.936 33.594 0.75 1 80.56 176 ILE B N 1
ATOM 2957 C CA . ILE B 1 176 ? -3.053 33.25 -0.363 1 80.56 176 ILE B CA 1
ATOM 2958 C C . ILE B 1 176 ? -3.781 33.469 -1.685 1 80.56 176 ILE B C 1
ATOM 2960 O O . ILE B 1 176 ? -5.012 33.406 -1.743 1 80.56 176 ILE B O 1
ATOM 2964 N N . ALA B 1 177 ? -3.088 34 -2.781 1 68.31 177 ALA B N 1
ATOM 2965 C CA . ALA B 1 177 ? -3.664 34.312 -4.086 1 68.31 177 ALA B CA 1
ATOM 2966 C C . ALA B 1 177 ? -4.301 33.094 -4.715 1 68.31 177 ALA B C 1
ATOM 2968 O O . ALA B 1 177 ? -3.777 31.984 -4.582 1 68.31 177 ALA B O 1
ATOM 2969 N N . HIS B 1 178 ? -5.699 33.375 -5.207 1 57.09 178 HIS B N 1
ATOM 2970 C CA . HIS B 1 178 ? -6.539 32.406 -5.902 1 57.09 178 HIS B CA 1
ATOM 2971 C C . HIS B 1 178 ? -6.051 32.188 -7.332 1 57.09 178 HIS B C 1
ATOM 2973 O O . HIS B 1 178 ? -5.492 33.094 -7.953 1 57.09 178 HIS B O 1
ATOM 2979 N N . GLY B 1 179 ? -5.848 31.172 -7.855 1 51.12 179 GLY B N 1
ATOM 2980 C CA . GLY B 1 179 ? -5.551 30.859 -9.242 1 51.12 179 GLY B CA 1
ATOM 2981 C C . GLY B 1 179 ? -4.559 29.719 -9.398 1 51.12 179 GLY B C 1
ATOM 2982 O O . GLY B 1 179 ? -4.23 29.328 -10.523 1 51.12 179 GLY B O 1
ATOM 2983 N N . VAL B 1 180 ? -4 29.719 -8.547 1 47.28 180 VAL B N 1
ATOM 2984 C CA . VAL B 1 180 ? -3.188 28.516 -8.688 1 47.28 180 VAL B CA 1
ATOM 2985 C C . VAL B 1 180 ? -4.012 27.281 -8.297 1 47.28 180 VAL B C 1
ATOM 2987 O O . VAL B 1 180 ? -4.586 27.234 -7.211 1 47.28 180 VAL B O 1
ATOM 2990 N N . PRO B 1 181 ? -4.613 26.578 -9.242 1 40.47 181 PRO B N 1
ATOM 2991 C CA . PRO B 1 181 ? -5.406 25.391 -8.898 1 40.47 181 PRO B CA 1
ATOM 2992 C C . PRO B 1 181 ? -4.91 24.703 -7.637 1 40.47 181 PRO B C 1
ATOM 2994 O O . PRO B 1 181 ? -3.758 24.266 -7.582 1 40.47 181 PRO B O 1
ATOM 2997 N N . ILE B 1 182 ? -5.105 25.281 -6.508 1 41.12 182 ILE B N 1
ATOM 2998 C CA . ILE B 1 182 ? -4.738 24.484 -5.34 1 41.12 182 ILE B CA 1
ATOM 2999 C C . ILE B 1 182 ? -5.523 23.172 -5.336 1 41.12 182 ILE B C 1
ATOM 3001 O O . ILE B 1 182 ? -5.531 22.453 -4.34 1 41.12 182 ILE B O 1
ATOM 3005 N N . GLY B 1 183 ? -6.613 23.266 -6.184 1 36.44 183 GLY B N 1
ATOM 3006 C CA . GLY B 1 183 ? -7.691 22.297 -6.012 1 36.44 183 GLY B CA 1
ATOM 3007 C C . GLY B 1 183 ? -7.207 20.938 -5.559 1 36.44 183 GLY B C 1
ATOM 3008 O O . GLY B 1 183 ? -6.004 20.688 -5.523 1 36.44 183 GLY B O 1
ATOM 3009 N N . SER B 1 184 ? -8.344 20.094 -5.562 1 36.91 184 SER B N 1
ATOM 3010 C CA . SER B 1 184 ? -8.633 18.781 -5.031 1 36.91 184 SER B CA 1
ATOM 3011 C C . SER B 1 184 ? -7.457 17.828 -5.227 1 36.91 184 SER B C 1
ATOM 3013 O O . SER B 1 184 ? -7.062 17.109 -4.301 1 36.91 184 SER B O 1
ATOM 3015 N N . ASP B 1 185 ? -7.695 17.188 -6.395 1 34.19 185 ASP B N 1
ATOM 3016 C CA . ASP B 1 185 ? -7.289 15.797 -6.613 1 34.19 185 ASP B CA 1
ATOM 3017 C C . ASP B 1 185 ? -5.773 15.641 -6.504 1 34.19 185 ASP B C 1
ATOM 3019 O O . ASP B 1 185 ? -5.277 14.555 -6.203 1 34.19 185 ASP B O 1
ATOM 3023 N N . ILE B 1 186 ? -5.031 16.141 -7.703 1 37.41 186 ILE B N 1
ATOM 3024 C CA . ILE B 1 186 ? -3.844 15.414 -8.133 1 37.41 186 ILE B CA 1
ATOM 3025 C C . ILE B 1 186 ? -2.68 15.727 -7.195 1 37.41 186 ILE B C 1
ATOM 3027 O O . ILE B 1 186 ? -2.441 16.891 -6.859 1 37.41 186 ILE B O 1
ATOM 3031 N N . ASP B 1 187 ? -2.127 14.766 -6.539 1 40.84 187 ASP B N 1
ATOM 3032 C CA . ASP B 1 187 ? -0.981 14.414 -5.707 1 40.84 187 ASP B CA 1
ATOM 3033 C C . ASP B 1 187 ? 0.138 15.438 -5.848 1 40.84 187 ASP B C 1
ATOM 3035 O O . ASP B 1 187 ? 1.041 15.5 -5.012 1 40.84 187 ASP B O 1
ATOM 3039 N N . PHE B 1 188 ? 0.239 16.047 -7.23 1 40.81 188 PHE B N 1
ATOM 3040 C CA . PHE B 1 188 ? 1.522 16.688 -7.488 1 40.81 188 PHE B CA 1
ATOM 3041 C C . PHE B 1 188 ? 1.384 18.203 -7.465 1 40.81 188 PHE B C 1
ATOM 3043 O O . PHE B 1 188 ? 1.577 18.859 -8.492 1 40.81 188 PHE B O 1
ATOM 3050 N N . VAL B 1 189 ? 0.381 18.656 -6.852 1 49.81 189 VAL B N 1
ATOM 3051 C CA . VAL B 1 189 ? 0.537 20.109 -6.809 1 49.81 189 VAL B CA 1
ATOM 3052 C C . VAL B 1 189 ? 1.956 20.469 -6.371 1 49.81 189 VAL B C 1
ATOM 3054 O O . VAL B 1 189 ? 2.412 20.031 -5.309 1 49.81 189 VAL B O 1
ATOM 3057 N N . ASP B 1 190 ? 2.785 20.953 -7.387 1 54.34 190 ASP B N 1
ATOM 3058 C CA . ASP B 1 190 ? 4.184 21.359 -7.297 1 54.34 190 ASP B CA 1
ATOM 3059 C C . ASP B 1 190 ? 4.398 22.344 -6.152 1 54.34 190 ASP B C 1
ATOM 3061 O O . ASP B 1 190 ? 3.58 23.234 -5.941 1 54.34 190 ASP B O 1
ATOM 3065 N N . ASP B 1 191 ? 5.152 21.969 -5.285 1 59.38 191 ASP B N 1
ATOM 3066 C CA . ASP B 1 191 ? 5.688 22.797 -4.199 1 59.38 191 ASP B CA 1
ATOM 3067 C C . ASP B 1 191 ? 5.812 24.25 -4.621 1 59.38 191 ASP B C 1
ATOM 3069 O O . ASP B 1 191 ? 5.527 25.156 -3.834 1 59.38 191 ASP B O 1
ATOM 3073 N N . ARG B 1 192 ? 5.891 24.484 -5.816 1 56.38 192 ARG B N 1
ATOM 3074 C CA . ARG B 1 192 ? 6.164 25.797 -6.363 1 56.38 192 ARG B CA 1
ATOM 3075 C C . ARG B 1 192 ? 4.895 26.641 -6.422 1 56.38 192 ARG B C 1
ATOM 3077 O O . ARG B 1 192 ? 4.93 27.844 -6.168 1 56.38 192 ARG B O 1
ATOM 3084 N N . THR B 1 193 ? 3.859 26 -6.535 1 58.78 193 THR B N 1
ATOM 3085 C CA . THR B 1 193 ? 2.602 26.734 -6.695 1 58.78 193 THR B CA 1
ATOM 3086 C C . THR B 1 193 ? 2.129 27.281 -5.355 1 58.78 193 THR B C 1
ATOM 3088 O O . THR B 1 193 ? 1.734 28.453 -5.266 1 58.78 193 THR B O 1
ATOM 3091 N N . MET B 1 194 ? 2.312 26.609 -4.301 1 62.84 194 MET B N 1
ATOM 3092 C CA . MET B 1 194 ? 1.9 27.062 -2.979 1 62.84 194 MET B CA 1
ATOM 3093 C C . MET B 1 194 ? 2.811 28.188 -2.486 1 62.84 194 MET B C 1
ATOM 3095 O O . MET B 1 194 ? 2.344 29.141 -1.855 1 62.84 194 MET B O 1
ATOM 3099 N N . GLY B 1 195 ? 4.035 28.031 -2.801 1 62.19 195 GLY B N 1
ATOM 3100 C CA . GLY B 1 195 ? 4.957 29.094 -2.443 1 62.19 195 GLY B CA 1
ATOM 3101 C C . GLY B 1 195 ? 4.621 30.422 -3.102 1 62.19 195 GLY B C 1
ATOM 3102 O O . GLY B 1 195 ? 4.609 31.453 -2.443 1 62.19 195 GLY B O 1
ATOM 3103 N N . ARG B 1 196 ? 4.375 30.328 -4.43 1 56.91 196 ARG B N 1
ATOM 3104 C CA . ARG B 1 196 ? 4.023 31.531 -5.191 1 56.91 196 ARG B CA 1
ATOM 3105 C C . ARG B 1 196 ? 2.723 32.125 -4.684 1 56.91 196 ARG B C 1
ATOM 3107 O O . ARG B 1 196 ? 2.605 33.375 -4.586 1 56.91 196 ARG B O 1
ATOM 3114 N N . ALA B 1 197 ? 1.849 31.312 -4.277 1 62.22 197 ALA B N 1
ATOM 3115 C CA . ALA B 1 197 ? 0.569 31.781 -3.762 1 62.22 197 ALA B CA 1
ATOM 3116 C C . ALA B 1 197 ? 0.751 32.5 -2.43 1 62.22 197 ALA B C 1
ATOM 3118 O O . ALA B 1 197 ? 0.11 33.531 -2.18 1 62.22 197 ALA B O 1
ATOM 3119 N N . LEU B 1 198 ? 1.624 32.062 -1.724 1 68 198 LEU B N 1
ATOM 3120 C CA . LEU B 1 198 ? 1.876 32.656 -0.413 1 68 198 LEU B CA 1
ATOM 3121 C C . LEU B 1 198 ? 2.547 34 -0.551 1 68 198 LEU B C 1
ATOM 3123 O O . LEU B 1 198 ? 2.229 34.938 0.194 1 68 198 LEU B O 1
ATOM 3127 N N . GLN B 1 199 ? 3.443 34.062 -1.52 1 65.06 199 GLN B N 1
ATOM 3128 C CA . GLN B 1 199 ? 4.145 35.312 -1.751 1 65.06 199 GLN B CA 1
ATOM 3129 C C . GLN B 1 199 ? 3.197 36.375 -2.291 1 65.06 199 GLN B C 1
ATOM 3131 O O . GLN B 1 199 ? 3.369 37.594 -2.016 1 65.06 199 GLN B O 1
ATOM 3136 N N . ASN B 1 200 ? 2.223 35.938 -3.062 1 63.06 200 ASN B N 1
ATOM 3137 C CA . ASN B 1 200 ? 1.289 36.844 -3.689 1 63.06 200 ASN B CA 1
ATOM 3138 C C . ASN B 1 200 ? 0.004 37 -2.877 1 63.06 200 ASN B C 1
ATOM 3140 O O . ASN B 1 200 ? -1.044 37.344 -3.42 1 63.06 200 ASN B O 1
ATOM 3144 N N . ARG B 1 201 ? 0.099 36.688 -1.736 1 51.12 201 ARG B N 1
ATOM 3145 C CA . ARG B 1 201 ? -1.081 36.75 -0.88 1 51.12 201 ARG B CA 1
ATOM 3146 C C . ARG B 1 201 ? -1.655 38.156 -0.822 1 51.12 201 ARG B C 1
ATOM 3148 O O . ARG B 1 201 ? -0.93 39.125 -1.013 1 51.12 201 ARG B O 1
ATOM 3155 N N . VAL B 1 202 ? -2.951 38.219 -0.647 1 66.75 202 VAL B N 1
ATOM 3156 C CA . VAL B 1 202 ? -3.67 39.5 -0.643 1 66.75 202 VAL B CA 1
ATOM 3157 C C . VAL B 1 202 ? -4.32 39.719 0.721 1 66.75 202 VAL B C 1
ATOM 3159 O O . VAL B 1 202 ? -4.828 38.781 1.333 1 66.75 202 VAL B O 1
ATOM 3162 N N . GLU B 1 203 ? -4.277 40.969 1.13 1 70.25 203 GLU B N 1
ATOM 3163 C CA . GLU B 1 203 ? -4.918 41.344 2.393 1 70.25 203 GLU B CA 1
ATOM 3164 C C . GLU B 1 203 ? -6.438 41.25 2.283 1 70.25 203 GLU B C 1
ATOM 3166 O O . GLU B 1 203 ? -7.016 41.656 1.275 1 70.25 203 GLU B O 1
ATOM 3171 N N . LEU B 1 204 ? -7.051 40.719 3.389 1 67.25 204 LEU B N 1
ATOM 3172 C CA . LEU B 1 204 ? -8.508 40.625 3.424 1 67.25 204 LEU B CA 1
ATOM 3173 C C . LEU B 1 204 ? -9.117 41.875 4.062 1 67.25 204 LEU B C 1
ATOM 3175 O O . LEU B 1 204 ? -8.555 42.438 5 1 67.25 204 LEU B O 1
#

pLDDT: mean 87.6, std 15.05, range [34.0, 98.38]

Secondary structure (DSSP, 8-state):
----HHHHHHHHHHHTSTT--HHHHHHHHHHHHHS-SHHHHHHHHHHHHHHHH-EE-TTT--EESSSS-HHHH-TTS-SSEEEEESSHHHHHHHHHHT---SEEEE-SS--BGGGTB-GGGTTHHHHHHHHHHHHHTSS----EEEEE--SSHHHHHHHHHHHHHHTTSS-EEEEPPS-S---SS-S---HHHHHHHHHT-EE-/----HHHHHHHHHHHTSTT--HHHHHHHHHHHHHS-SHHHHHHHHHHHHHHHH-EE-TTT--EESSSS-HHHH-TTS-SSEEEEESSHHHHHHHHHHT---SEEEE-SS--BGGGTB-GGGTTHHHHHHHHHHHHHTSS----EEEEE--SSHHHHHHHHHHHHHHTTSS-EEEEPPS-S---SS-S---HHHHHHHHHT-EE-

Sequence (408 aa):
MLHISALEKLVHELSRLPGIGPKTAQRLAYYILRTGNEYPERLSEALLRVKAEVHDCPTCFNYTDTDICRYCEDSHRSDESICVVEEPSDIMRIESSGAFRGRYHVLHGAISPLEGIGPKELKIKELIDRVEDGLSGTGPAIKEIILALDADLEGDTTILYLAKQLQGKGLKLSRIAHGVPIGSDIDFVDDRTMGRALQNRVELMLHISALEKLVHELSRLPGIGPKTAQRLAYYILRTGNEYPERLSEALLRVKAEVHDCPTCFNYTDTDICRYCEDSHRSDESICVVEEPSDIMRIESSGAFRGRYHVLHGAISPLEGIGPKELKIKELIDRVEDGLSGTGPAIKEIILALDADLEGDTTILYLAKQLQGKGLKLSRIAHGVPIGSDIDFVDDRTMGRALQNRVEL

Organism: Bdellovibrio bacteriovorus (strain ATCC 15356 / DSM 50701 / NCIMB 9529 / HD100) (NCBI:txid264462)